Protein AF-A0A7R8VVW3-F1 (afdb_monomer)

Foldseek 3Di:
DDDADFFLWEWEWAAPPVVRWIKIKIAWGAHLFQGFGRWIWIQTPVVRDIDIADAAFADDFGFGQWEWDQALQVRWIKTAWGWGQDPPGDTDQFQWIWIAHPVRYIFTFDGDPFRFGQWYWYALHGQKIWIAWGAGDDDPFGFGLWIKIAGNLQSDIDTQDDPPDVDDDPRTWGNWDWDHDPSKIWIAWGDRPDTGGDIDIQHFDFQQVDQDQVCLCVPPRSFRWDQDPVSGIHGPCPDDPGPVPDPPDDDDDDDDDPPPDPPSVNVVSQQADDDPPPDTDRPPCVVPPDDQVVCCVVCVVDQDAQSNLLRYPQLWWDQPRGTGRDDHDDPGDIHSHNVPRPDDPPPFLVSRQAQVSLVVDLQWDQDPSGIGGDDPPDHDDDDDGDGRQQVDQFPLVLLVDQWKQQPQVSGIGHPNCCCRVCVPCSRVDIDSDNVPGDDPPPPDD

Mean predicted aligned error: 11.97 Å

Organism: Timema douglasi (NCBI:txid61478)

Sequence (445 aa):
MRPLKVIGHTANVVMDNAKRNEKMVVIFGYSTEYGVLNTVQEFNFGTRQWRLVKTRGFPVTGSYGHSSSWDPLSRKIYVVGGYRSAEPAGHQLTNTLYSYDPASRTRLLNPAPLALSQHSATFLSGGLMMVFGGRGAASHQCYLAEVLSYDVACDKWGYLPILRKPFQTDLARFGHSAVTSRGLLYIYGGFDGQMKADILKFTPGRCENVTTLGECLNSRLGVKCVWTTEQTCSTITDMPGDPTASAHGGNYLGEDHTVSHPVDERARCDRWTFLAGGVMRSASLGDRITPCLVFGAMLSAWKSDCHSCTQTSYKCTWCGDRCTLGFCEGSNKANEANDHCEGKSTIKCSKWFNCKSCLAQEHCVWDQYGCQDIADGFKKETQTCPAACSEHSTCTECTTEECVWCESKKRCVESIAEQLIFPYGECPIWTTDTSRCPRQSKDDS

Nearest PDB structures (foldseek):
  8pif-assembly1_A  TM=7.914E-01  e=9.865E-11  Homo sapiens
  6do3-assembly2_B  TM=7.483E-01  e=1.623E-10  Homo sapiens
  6do3-assembly1_A  TM=7.365E-01  e=2.390E-10  Homo sapiens
  6do4-assembly2_B  TM=7.395E-01  e=2.821E-10  Homo sapiens
  8pif-assembly2_B  TM=5.174E-01  e=1.301E-10  Homo sapiens

Solvent-accessible surface area (backbone atoms only — not comparable to full-atom values): 25619 Å² total; per-residue (Å²): 107,82,76,82,71,59,46,50,45,37,73,39,78,45,76,39,78,94,70,76,42,50,31,38,42,34,47,35,5,35,21,74,76,46,40,60,28,58,52,37,38,38,38,32,69,84,80,69,43,41,44,80,52,79,68,44,55,25,81,70,60,19,29,24,33,34,26,52,36,60,28,79,66,81,58,30,36,39,38,41,35,3,36,29,68,41,87,78,96,41,74,39,72,26,23,52,27,36,40,35,36,87,88,40,36,29,31,40,46,64,55,51,100,57,40,30,26,37,33,36,46,42,51,61,41,44,48,22,38,41,34,41,36,2,38,45,85,54,95,86,72,38,47,27,60,56,40,39,34,35,34,62,71,60,54,40,79,43,76,42,85,73,85,76,61,98,70,85,77,93,59,43,19,21,69,38,50,66,49,68,57,96,70,29,41,39,36,36,50,23,38,67,93,52,81,43,86,55,71,50,76,48,75,52,60,62,37,70,79,33,85,44,69,70,56,20,66,65,50,74,32,65,45,35,39,36,68,49,95,86,72,45,24,35,49,57,81,75,45,95,85,45,93,81,77,64,98,64,93,78,92,83,81,82,85,92,73,91,73,79,64,81,70,62,53,51,68,56,54,60,52,65,54,85,49,97,84,81,56,88,42,73,60,53,83,77,80,72,72,49,72,47,62,60,39,46,72,79,32,66,84,50,89,63,53,52,41,48,33,25,26,38,76,74,62,18,16,19,37,83,84,50,54,32,67,68,71,54,90,71,93,51,66,69,28,63,43,50,88,66,43,84,76,78,88,71,76,63,27,70,67,28,91,32,54,60,52,19,58,70,36,92,64,28,42,70,57,98,90,40,21,36,62,60,58,91,90,64,76,88,68,96,77,81,63,80,81,38,41,62,71,32,81,46,52,59,67,14,21,74,50,92,19,27,20,23,66,83,69,64,41,23,32,43,61,90,45,42,66,74,76,34,71,82,58,73,52,85,48,66,42,57,48,49,89,77,38,82,77,82,71,92,80,87,127

Radius of gyration: 24.44 Å; Cα contacts (8 Å, |Δi|>4): 916; chains: 1; bounding box: 73×60×66 Å

pLDDT: mean 76.22, std 20.37, range [20.69, 97.94]

Secondary structure (DSSP, 8-state):
-PPP--BS-EEEEEEETTTTEEEEEEEEEEETTTEEEEEEEEEETTTTEEEEE--EES-PPPEES-EEEEETTTTEEEEE--EEEETTTEEEE---EEEEETTTEEEEEPPPSS--BS-EEEESSTTEEEEE--B-S-SS--B---EEEEETTTTEEEE------SS------BS-EEEEETTEEEEE--BSSSB---EEEE----GGG--SHHHHHH--SSS-EEE-TTS-EEEGGGSTT-TTS--S------S------STTHHHHHTT-EE-TTS-EE---GGG---HHHHHHHHSTT----HHHHHSBTT-EEE-SS-EEES--SSSPPPB-SGGG--S-----GGG--SHHHHHTSTTEEEETTEEEEPPTT-----PPPPPPGGG--SHHHHTTTTEEEETTTTEEEEGGGHHHHSTT---SSEES-GGGSPPPPS---

InterPro domains:
  IPR002165 Plexin repeat [PF01437] (389-438)
  IPR015915 Kelch-type beta-propeller [G3DSA:2.120.10.80] (2-247)
  IPR015915 Kelch-type beta-propeller [SSF117281] (5-227)
  IPR016201 PSI domain [SM00423] (206-284)
  IPR016201 PSI domain [SM00423] (291-342)
  IPR016201 PSI domain [SM00423] (348-386)
  IPR016201 PSI domain [SM00423] (388-438)
  IPR051568 LZTR1/Attractin [PTHR46376] (2-439)
  IPR056737 Attractin/MKLN-like, beta-propeller domain [PF24981] (3-200)

Structure (mmCIF, N/CA/C/O backbone):
data_AF-A0A7R8VVW3-F1
#
_entry.id   AF-A0A7R8VVW3-F1
#
loop_
_atom_site.group_PDB
_atom_site.id
_atom_site.type_symbol
_atom_site.label_atom_id
_atom_site.label_alt_id
_atom_site.label_comp_id
_atom_site.label_asym_id
_atom_site.label_entity_id
_atom_site.label_seq_id
_atom_site.pdbx_PDB_ins_code
_atom_site.Cartn_x
_atom_site.Cartn_y
_atom_site.Cartn_z
_atom_site.occupancy
_atom_site.B_iso_or_equiv
_atom_site.auth_seq_id
_atom_site.auth_comp_id
_atom_site.auth_asym_id
_atom_site.auth_atom_id
_atom_site.pdbx_PDB_model_num
ATOM 1 N N . MET A 1 1 ? -7.766 -13.833 -19.908 1.00 83.62 1 MET A N 1
ATOM 2 C CA . MET A 1 1 ? -6.517 -13.036 -19.856 1.00 83.62 1 MET A CA 1
ATOM 3 C C . MET A 1 1 ? -5.561 -13.703 -18.871 1.00 83.62 1 MET A C 1
ATOM 5 O O . MET A 1 1 ? -6.053 -14.300 -17.921 1.00 83.62 1 MET A O 1
ATOM 9 N N . ARG A 1 2 ? -4.241 -13.676 -19.101 1.00 87.19 2 ARG A N 1
ATOM 10 C CA . ARG A 1 2 ? -3.245 -14.150 -18.117 1.00 87.19 2 ARG A CA 1
ATOM 11 C C . ARG A 1 2 ? -2.851 -12.989 -17.188 1.00 87.19 2 ARG A C 1
ATOM 13 O O . ARG A 1 2 ? -2.829 -11.860 -17.676 1.00 87.19 2 ARG A O 1
ATOM 20 N N . PRO A 1 3 ? -2.569 -13.234 -15.898 1.00 93.00 3 PRO A N 1
ATOM 21 C CA . PRO A 1 3 ? -2.101 -12.184 -15.001 1.00 93.00 3 PRO A CA 1
ATOM 22 C C . PRO A 1 3 ? -0.690 -11.721 -15.381 1.00 93.00 3 PRO A C 1
ATOM 24 O O . PRO A 1 3 ? 0.095 -12.480 -15.957 1.00 93.00 3 PRO A O 1
ATOM 27 N N . LEU A 1 4 ? -0.364 -10.488 -15.008 1.00 93.06 4 LEU A N 1
ATOM 28 C CA . LEU A 1 4 ? 0.997 -9.972 -15.030 1.00 93.06 4 LEU A CA 1
ATOM 29 C C . LEU A 1 4 ? 1.815 -10.672 -13.943 1.00 93.06 4 LEU A C 1
ATOM 31 O O . LEU A 1 4 ? 1.380 -10.790 -12.794 1.00 93.06 4 LEU A O 1
ATOM 35 N N . LYS A 1 5 ? 3.015 -11.119 -14.313 1.00 92.75 5 LYS A N 1
ATOM 36 C CA . LYS A 1 5 ? 3.975 -11.734 -13.392 1.00 92.75 5 LYS A CA 1
ATOM 37 C C . LYS A 1 5 ? 4.606 -10.636 -12.540 1.00 92.75 5 LYS A C 1
ATOM 39 O O . LYS A 1 5 ? 5.317 -9.786 -13.078 1.00 92.75 5 LYS A O 1
ATOM 44 N N . VAL A 1 6 ? 4.335 -10.663 -11.236 1.00 93.62 6 VAL A N 1
ATOM 45 C CA . VAL A 1 6 ? 4.799 -9.645 -10.286 1.00 93.62 6 VAL A CA 1
ATOM 46 C C . VAL A 1 6 ? 5.357 -10.255 -9.004 1.00 93.62 6 VAL A C 1
ATOM 48 O O . VAL A 1 6 ? 4.833 -11.248 -8.505 1.00 93.62 6 VAL A O 1
ATOM 51 N N . ILE A 1 7 ? 6.375 -9.617 -8.429 1.00 92.44 7 ILE A N 1
ATOM 52 C CA . ILE A 1 7 ? 6.957 -9.923 -7.111 1.00 92.44 7 ILE A CA 1
ATOM 53 C C . ILE A 1 7 ? 6.887 -8.695 -6.197 1.00 92.44 7 ILE A C 1
ATOM 55 O O . ILE A 1 7 ? 6.697 -7.575 -6.668 1.00 92.44 7 ILE A O 1
ATOM 59 N N . GLY A 1 8 ? 6.980 -8.894 -4.880 1.00 92.00 8 GLY A N 1
ATOM 60 C CA . GLY A 1 8 ? 6.808 -7.804 -3.909 1.00 92.00 8 GLY A CA 1
ATOM 61 C C . GLY A 1 8 ? 5.417 -7.151 -3.954 1.00 92.00 8 GLY A C 1
ATOM 62 O O . GLY A 1 8 ? 5.269 -6.003 -3.537 1.00 92.00 8 GLY A O 1
ATOM 63 N N . HIS A 1 9 ? 4.427 -7.853 -4.509 1.00 95.75 9 HIS A N 1
ATOM 64 C CA . HIS A 1 9 ? 3.017 -7.478 -4.501 1.00 95.75 9 HIS A CA 1
ATOM 65 C C . HIS A 1 9 ? 2.351 -7.957 -3.209 1.00 95.75 9 HIS A C 1
ATOM 67 O O . HIS A 1 9 ? 2.909 -8.763 -2.465 1.00 95.75 9 HIS A O 1
ATOM 73 N N . THR A 1 10 ? 1.117 -7.521 -2.984 1.00 97.25 10 THR A N 1
ATOM 74 C CA . THR A 1 10 ? 0.262 -8.067 -1.924 1.00 97.25 10 THR A CA 1
ATOM 75 C C . THR A 1 10 ? -1.050 -8.573 -2.506 1.00 97.25 10 THR A C 1
ATOM 77 O O . THR A 1 10 ? -1.489 -8.102 -3.556 1.00 97.25 10 THR A O 1
ATOM 80 N N . ALA A 1 11 ? -1.671 -9.554 -1.852 1.00 96.88 11 ALA A N 1
ATOM 81 C CA . ALA A 1 11 ? -2.921 -10.152 -2.301 1.00 96.88 11 ALA A CA 1
ATOM 82 C C . ALA A 1 11 ? -3.903 -10.276 -1.133 1.00 96.88 11 ALA A C 1
ATOM 84 O O . ALA A 1 11 ? -3.549 -10.797 -0.079 1.00 96.88 11 ALA A O 1
ATOM 85 N N . ASN A 1 12 ? -5.140 -9.821 -1.332 1.00 96.50 12 ASN A N 1
ATOM 86 C CA . ASN A 1 12 ? -6.203 -9.912 -0.332 1.00 96.50 12 ASN A CA 1
ATOM 87 C C . ASN A 1 12 ? -7.421 -10.595 -0.932 1.00 96.50 12 ASN A C 1
ATOM 89 O O . ASN A 1 12 ? -7.848 -10.247 -2.034 1.00 96.50 12 ASN A O 1
ATOM 93 N N . VAL A 1 13 ? -8.014 -11.529 -0.194 1.00 94.69 13 VAL A N 1
ATOM 94 C CA . VAL A 1 13 ? -9.343 -12.043 -0.526 1.00 94.69 13 VAL A CA 1
ATOM 95 C C . VAL A 1 13 ? -10.371 -11.059 0.014 1.00 94.69 13 VAL A C 1
ATOM 97 O O . VAL A 1 13 ? -10.351 -10.720 1.195 1.00 94.69 13 VAL A O 1
ATOM 100 N N . VAL A 1 14 ? -11.251 -10.585 -0.862 1.00 92.44 14 VAL A N 1
ATOM 101 C CA . VAL A 1 14 ? -12.354 -9.690 -0.507 1.00 92.44 14 VAL A CA 1
ATOM 102 C C . VAL A 1 14 ? -13.677 -10.355 -0.861 1.00 92.44 14 VAL A C 1
ATOM 104 O O . VAL A 1 14 ? -13.776 -11.071 -1.864 1.00 92.44 14 VAL A O 1
ATOM 107 N N . MET A 1 15 ? -14.701 -10.093 -0.053 1.00 82.50 15 MET A N 1
ATOM 108 C CA . MET A 1 15 ? -16.055 -10.576 -0.302 1.00 82.50 15 MET A CA 1
ATOM 109 C C . MET A 1 15 ? -16.924 -9.470 -0.891 1.00 82.50 15 MET A C 1
ATOM 111 O O . MET A 1 15 ? -17.055 -8.388 -0.318 1.00 82.50 15 MET A O 1
ATOM 115 N N . ASP A 1 16 ? -17.564 -9.764 -2.020 1.00 72.12 16 ASP A N 1
ATOM 116 C CA . ASP A 1 16 ? -18.705 -8.996 -2.502 1.00 72.12 16 ASP A CA 1
ATOM 117 C C . ASP A 1 16 ? -19.992 -9.630 -1.956 1.00 72.12 16 ASP A C 1
ATOM 119 O O . ASP A 1 16 ? -20.543 -10.563 -2.549 1.00 72.12 16 ASP A O 1
ATOM 123 N N . ASN A 1 17 ? -20.466 -9.136 -0.808 1.00 63.19 17 ASN A N 1
ATOM 124 C CA . ASN A 1 17 ? -21.674 -9.650 -0.153 1.00 63.19 17 ASN A CA 1
ATOM 125 C C . ASN A 1 17 ? -22.928 -9.508 -1.031 1.00 63.19 17 ASN A C 1
ATOM 127 O O . ASN A 1 17 ? -23.832 -10.334 -0.921 1.00 63.19 17 ASN A O 1
ATOM 131 N N . ALA A 1 18 ? -22.974 -8.519 -1.934 1.00 60.72 18 ALA A N 1
ATOM 132 C CA . ALA A 1 18 ? -24.114 -8.331 -2.833 1.00 60.72 18 ALA A CA 1
ATOM 133 C C . ALA A 1 18 ? -24.207 -9.448 -3.885 1.00 60.72 18 ALA A C 1
ATOM 135 O O . ALA A 1 18 ? -25.294 -9.757 -4.368 1.00 60.72 18 ALA A O 1
ATOM 136 N N . LYS A 1 19 ? -23.075 -10.073 -4.231 1.00 62.22 19 LYS A N 1
ATOM 137 C CA . LYS A 1 19 ? -22.993 -11.125 -5.257 1.00 62.22 19 LYS A CA 1
ATOM 138 C C . LYS A 1 19 ? -22.570 -12.490 -4.715 1.00 62.22 19 LYS A C 1
ATOM 140 O O . LYS A 1 19 ? -22.418 -13.413 -5.510 1.00 62.22 19 LYS A O 1
ATOM 145 N N . ARG A 1 20 ? -22.349 -12.611 -3.396 1.00 68.12 20 ARG A N 1
ATOM 146 C CA . ARG A 1 20 ? -21.718 -13.775 -2.736 1.00 68.12 20 ARG A CA 1
ATOM 147 C C . ARG A 1 20 ? -20.481 -14.260 -3.494 1.00 68.12 20 ARG A C 1
ATOM 149 O O . ARG A 1 20 ? -20.286 -15.454 -3.702 1.00 68.12 20 ARG A O 1
ATOM 156 N N . ASN A 1 21 ? -19.689 -13.311 -3.977 1.00 78.38 21 ASN A N 1
ATOM 157 C CA . ASN A 1 21 ? -18.591 -13.594 -4.880 1.00 78.38 21 ASN A CA 1
ATOM 158 C C . ASN A 1 21 ? -17.282 -13.195 -4.215 1.00 78.38 21 ASN A C 1
ATOM 160 O O . ASN A 1 21 ? -17.054 -12.022 -3.910 1.00 78.38 21 ASN A O 1
ATOM 164 N N . GLU A 1 22 ? -16.431 -14.185 -3.992 1.00 89.12 22 GLU A N 1
ATOM 165 C CA . GLU A 1 22 ? -15.087 -13.977 -3.487 1.00 89.12 22 GLU A CA 1
ATOM 166 C C . GLU A 1 22 ? -14.157 -13.663 -4.655 1.00 89.12 22 GLU A C 1
ATOM 168 O O . GLU A 1 22 ? -14.176 -14.307 -5.714 1.00 89.12 22 GLU A O 1
ATOM 173 N N . LYS A 1 23 ? -13.300 -12.667 -4.457 1.00 92.75 23 LYS A N 1
ATOM 174 C CA . LYS A 1 23 ? -12.226 -12.364 -5.397 1.00 92.75 23 LYS A CA 1
ATOM 175 C C . LYS A 1 23 ? -10.930 -12.116 -4.649 1.00 92.75 23 LYS A C 1
ATOM 177 O O . LYS A 1 23 ? -10.923 -11.496 -3.588 1.00 92.75 23 LYS A O 1
ATOM 182 N N . MET A 1 24 ? -9.831 -12.584 -5.221 1.00 96.25 24 MET A N 1
ATOM 183 C CA . MET A 1 24 ? -8.498 -12.190 -4.794 1.00 96.25 24 MET A CA 1
ATOM 184 C C . MET A 1 24 ? -8.111 -10.924 -5.551 1.00 96.25 24 MET A C 1
ATOM 186 O O . MET A 1 24 ? -8.138 -10.902 -6.781 1.00 96.25 24 MET A O 1
ATOM 190 N N . VAL A 1 25 ? -7.760 -9.875 -4.818 1.00 97.25 25 VAL A N 1
ATOM 191 C CA . VAL A 1 25 ? -7.257 -8.613 -5.356 1.00 97.25 25 VAL A CA 1
ATOM 192 C C . VAL A 1 25 ? -5.754 -8.564 -5.119 1.00 97.25 25 VAL A C 1
ATOM 194 O O . VAL A 1 25 ? -5.311 -8.551 -3.972 1.00 97.25 25 VAL A O 1
ATOM 197 N N . VAL A 1 26 ? -4.985 -8.531 -6.203 1.00 97.88 26 VAL A N 1
ATOM 198 C CA . VAL A 1 26 ? -3.531 -8.361 -6.209 1.00 97.88 26 VAL A CA 1
ATOM 199 C C . VAL A 1 26 ? -3.213 -6.891 -6.456 1.00 97.88 26 VAL A C 1
ATOM 201 O O . VAL A 1 26 ? -3.635 -6.319 -7.465 1.00 97.88 26 VAL A O 1
ATOM 204 N N . ILE A 1 27 ? -2.476 -6.284 -5.532 1.00 97.25 27 ILE A N 1
ATOM 205 C CA . ILE A 1 27 ? -2.109 -4.871 -5.556 1.00 97.25 27 ILE A CA 1
ATOM 206 C C . ILE A 1 27 ? -0.638 -4.734 -5.960 1.00 97.25 27 ILE A C 1
ATOM 208 O O . ILE A 1 27 ? 0.255 -5.206 -5.254 1.00 97.25 27 ILE A O 1
ATOM 212 N N . PHE A 1 28 ? -0.414 -4.039 -7.079 1.00 94.88 28 PHE A N 1
ATOM 213 C CA . PHE A 1 28 ? 0.883 -3.521 -7.525 1.00 94.88 28 PHE A CA 1
ATOM 214 C C . PHE A 1 28 ? 1.973 -4.609 -7.630 1.00 94.88 28 PHE A C 1
ATOM 216 O O . PHE A 1 28 ? 1.681 -5.755 -7.978 1.00 94.88 28 PHE A O 1
ATOM 223 N N . GLY A 1 29 ? 3.233 -4.249 -7.378 1.00 93.19 29 GLY A N 1
ATOM 224 C CA . GLY A 1 29 ? 4.391 -5.136 -7.432 1.00 93.19 29 GLY A CA 1
ATOM 225 C C . GLY A 1 29 ? 5.373 -4.777 -8.543 1.00 93.19 29 GLY A C 1
ATOM 226 O O . GLY A 1 29 ? 5.173 -3.843 -9.314 1.00 93.19 29 GLY A O 1
ATOM 227 N N . TYR A 1 30 ? 6.457 -5.538 -8.611 1.00 91.12 30 TYR A N 1
ATOM 228 C CA . TYR A 1 30 ? 7.515 -5.388 -9.600 1.00 91.12 30 TYR A CA 1
ATOM 229 C C . TYR A 1 30 ? 7.438 -6.501 -10.647 1.00 91.12 30 TYR A C 1
ATOM 231 O O . TYR A 1 30 ? 7.368 -7.681 -10.300 1.00 91.12 30 TYR A O 1
ATOM 239 N N . SER A 1 31 ? 7.467 -6.127 -11.921 1.00 89.88 31 SER A N 1
ATOM 240 C CA . SER A 1 31 ? 7.531 -7.018 -13.072 1.00 89.88 31 SER A CA 1
ATOM 241 C C . SER A 1 31 ? 8.889 -6.884 -13.747 1.00 89.88 31 SER A C 1
ATOM 243 O O . SER A 1 31 ? 9.331 -5.779 -14.027 1.00 89.88 31 SER A O 1
ATOM 245 N N . THR A 1 32 ? 9.516 -8.004 -14.104 1.00 85.62 32 THR A N 1
ATOM 246 C CA . THR A 1 32 ? 10.778 -7.990 -14.865 1.00 85.62 32 THR A CA 1
ATOM 247 C C . THR A 1 32 ? 10.621 -7.473 -16.296 1.00 85.62 32 THR A C 1
ATOM 249 O O . THR A 1 32 ? 11.618 -7.284 -16.980 1.00 85.62 32 THR A O 1
ATOM 252 N N . GLU A 1 33 ? 9.383 -7.305 -16.766 1.00 83.12 33 GLU A N 1
ATOM 253 C CA . GLU A 1 33 ? 9.063 -6.809 -18.103 1.00 83.12 33 GLU A CA 1
ATOM 254 C C . GLU A 1 33 ? 8.614 -5.345 -18.054 1.00 83.12 33 GLU A C 1
ATOM 256 O O . GLU A 1 33 ? 9.095 -4.538 -18.839 1.00 83.12 33 GLU A O 1
ATOM 261 N N . TYR A 1 34 ? 7.718 -4.998 -17.125 1.00 82.94 34 TYR A N 1
ATOM 262 C CA . TYR A 1 34 ? 7.079 -3.674 -17.056 1.00 82.94 34 TYR A CA 1
ATOM 263 C C . TYR A 1 34 ? 7.630 -2.763 -15.943 1.00 82.94 34 TYR A C 1
ATOM 265 O O . TYR A 1 34 ? 7.155 -1.635 -15.781 1.00 82.94 34 TYR A O 1
ATOM 273 N N . GLY A 1 35 ? 8.604 -3.246 -15.166 1.00 84.19 35 GLY A N 1
ATOM 274 C CA . GLY A 1 35 ? 9.143 -2.569 -13.992 1.00 84.19 35 GLY A CA 1
ATOM 275 C C . GLY A 1 35 ? 8.141 -2.524 -12.838 1.00 84.19 35 GLY A C 1
ATOM 276 O O . GLY A 1 35 ? 7.319 -3.425 -12.644 1.00 84.19 35 GLY A O 1
ATOM 277 N N . VAL A 1 36 ? 8.198 -1.459 -12.042 1.00 86.75 36 VAL A N 1
ATOM 278 C CA . VAL A 1 36 ? 7.280 -1.259 -10.916 1.00 86.75 36 VAL A CA 1
ATOM 279 C C . VAL A 1 36 ? 5.889 -0.861 -11.413 1.00 86.75 36 VAL A C 1
ATOM 281 O O . VAL A 1 36 ? 5.701 0.177 -12.044 1.00 86.75 36 VAL A O 1
ATOM 284 N N . LEU A 1 37 ? 4.889 -1.662 -11.058 1.00 88.50 37 LEU A N 1
ATOM 285 C CA . LEU A 1 37 ? 3.508 -1.508 -11.493 1.00 88.50 37 LEU A CA 1
ATOM 286 C C . LEU A 1 37 ? 2.643 -0.835 -10.426 1.00 88.50 37 LEU A C 1
ATOM 288 O O . LEU A 1 37 ? 2.796 -1.065 -9.231 1.00 88.50 37 LEU A O 1
ATOM 292 N N . ASN A 1 38 ? 1.660 -0.055 -10.870 1.00 88.69 38 ASN A N 1
ATOM 293 C CA . ASN A 1 38 ? 0.524 0.440 -10.075 1.00 88.69 38 ASN A CA 1
ATOM 294 C C . ASN A 1 38 ? -0.794 -0.273 -10.451 1.00 88.69 38 ASN A C 1
ATOM 296 O O . ASN A 1 38 ? -1.891 0.199 -10.152 1.00 88.69 38 ASN A O 1
ATOM 300 N N . THR A 1 39 ? -0.693 -1.387 -11.176 1.00 91.06 39 THR A N 1
ATOM 301 C CA . THR A 1 39 ? -1.845 -2.113 -11.710 1.00 91.06 39 THR A CA 1
ATOM 302 C C . THR A 1 39 ? -2.484 -2.984 -10.635 1.00 91.06 39 THR A C 1
ATOM 304 O O . THR A 1 39 ? -1.791 -3.620 -9.841 1.00 91.06 39 THR A O 1
ATOM 307 N N . VAL A 1 40 ? -3.816 -3.038 -10.637 1.00 95.38 40 VAL A N 1
ATOM 308 C CA . VAL A 1 40 ? -4.595 -3.958 -9.803 1.00 95.38 40 VAL A CA 1
ATOM 309 C C . VAL A 1 40 ? -5.060 -5.131 -10.658 1.00 95.38 40 VAL A C 1
ATOM 311 O O . VAL A 1 40 ? -5.621 -4.940 -11.740 1.00 95.38 40 VAL A O 1
ATOM 314 N N . GLN A 1 41 ? -4.835 -6.348 -10.169 1.00 96.25 41 GLN A N 1
ATOM 315 C CA . GLN A 1 41 ? -5.286 -7.577 -10.820 1.00 96.25 41 GLN A CA 1
ATOM 316 C C . GLN A 1 41 ? -6.317 -8.270 -9.935 1.00 96.25 41 GLN A C 1
ATOM 318 O O . GLN A 1 41 ? -6.157 -8.334 -8.720 1.00 96.25 41 GLN A O 1
ATOM 323 N N . GLU A 1 42 ? -7.372 -8.806 -10.533 1.00 95.69 42 GLU A N 1
ATOM 324 C CA . GLU A 1 42 ? -8.405 -9.549 -9.819 1.00 95.69 42 GLU A CA 1
ATOM 325 C C . GLU A 1 42 ? -8.491 -10.973 -10.349 1.00 95.69 42 GLU A C 1
ATOM 327 O O . GLU A 1 42 ? -8.607 -11.184 -11.558 1.00 95.69 42 GLU A O 1
ATOM 332 N N . PHE A 1 43 ? -8.490 -11.937 -9.434 1.00 95.38 43 PHE A N 1
ATOM 333 C CA . PHE A 1 43 ? -8.868 -13.311 -9.716 1.00 95.38 43 PHE A CA 1
ATOM 334 C C . PHE A 1 43 ? -10.230 -13.590 -9.102 1.00 95.38 43 PHE A C 1
ATOM 336 O O . PHE A 1 43 ? -10.419 -13.486 -7.889 1.00 95.38 43 PHE A O 1
ATOM 343 N N . ASN A 1 44 ? -11.191 -13.940 -9.947 1.00 92.81 44 ASN A N 1
ATOM 344 C CA . ASN A 1 44 ? -12.505 -14.345 -9.486 1.00 92.81 44 ASN A CA 1
ATOM 345 C C . ASN A 1 44 ? -12.525 -15.849 -9.194 1.00 92.81 44 ASN A C 1
ATOM 347 O O . ASN A 1 44 ? -12.264 -16.641 -10.099 1.00 92.81 44 ASN A O 1
ATOM 351 N N . PHE A 1 45 ? -12.869 -16.253 -7.968 1.00 92.62 45 PHE A N 1
ATOM 352 C CA . PHE A 1 45 ? -12.880 -17.675 -7.604 1.00 92.62 45 PHE A CA 1
ATOM 353 C C . PHE A 1 45 ? -14.020 -18.453 -8.276 1.00 92.62 45 PHE A C 1
ATOM 355 O O . PHE A 1 45 ? -13.828 -19.613 -8.643 1.00 92.62 45 PHE A O 1
ATOM 362 N N . GLY A 1 46 ? -15.173 -17.812 -8.500 1.00 90.56 46 GLY A N 1
ATOM 363 C CA . GLY A 1 46 ? -16.329 -18.425 -9.158 1.00 90.56 46 GLY A CA 1
ATOM 364 C C . GLY A 1 46 ? -16.092 -18.709 -10.643 1.00 90.56 46 GLY A C 1
ATOM 365 O O . GLY A 1 46 ? -16.256 -19.839 -11.096 1.00 90.56 46 GLY A O 1
ATOM 366 N N . THR A 1 47 ? -15.660 -17.704 -11.410 1.00 91.88 47 THR A N 1
ATOM 367 C CA . THR A 1 47 ? -15.402 -17.848 -12.854 1.00 91.88 47 THR A CA 1
ATOM 368 C C . THR A 1 47 ? -14.013 -18.399 -13.165 1.00 91.88 47 THR A C 1
ATOM 370 O O . THR A 1 47 ? -13.768 -18.818 -14.294 1.00 91.88 47 THR A O 1
ATOM 373 N N . ARG A 1 48 ? -13.099 -18.402 -12.184 1.00 92.94 48 ARG A N 1
ATOM 374 C CA . ARG A 1 48 ? -11.679 -18.770 -12.331 1.00 92.94 48 ARG A CA 1
ATOM 375 C C . ARG A 1 48 ? -10.950 -17.941 -13.387 1.00 92.94 48 ARG A C 1
ATOM 377 O O . ARG A 1 48 ? -10.063 -18.434 -14.084 1.00 92.94 48 ARG A O 1
ATOM 384 N N . GLN A 1 49 ? -11.330 -16.674 -13.523 1.00 94.31 49 GLN A N 1
ATOM 385 C CA . GLN A 1 49 ? -10.759 -15.769 -14.515 1.00 94.31 49 GLN A CA 1
ATOM 386 C C . GLN A 1 49 ? -9.980 -14.634 -13.864 1.00 94.31 49 GLN A C 1
ATOM 388 O O . GLN A 1 49 ? -10.401 -14.049 -12.865 1.00 94.31 49 GLN A O 1
ATOM 393 N N . TRP A 1 50 ? -8.857 -14.308 -14.501 1.00 96.19 50 TRP A N 1
ATOM 394 C CA . TRP A 1 50 ? -8.070 -13.118 -14.221 1.00 96.19 50 TRP A CA 1
ATOM 395 C C . TRP A 1 50 ? -8.559 -11.930 -15.038 1.00 96.19 50 TRP A C 1
ATOM 397 O O . TRP A 1 50 ? -8.893 -12.065 -16.222 1.00 96.19 50 TRP A O 1
ATOM 407 N N . ARG A 1 51 ? -8.512 -10.752 -14.419 1.00 94.12 51 ARG A N 1
ATOM 408 C CA . ARG A 1 51 ? -8.807 -9.470 -15.054 1.00 94.12 51 ARG A CA 1
ATOM 409 C C . ARG A 1 51 ? -7.870 -8.382 -14.535 1.00 94.12 51 ARG A C 1
ATOM 411 O O . ARG A 1 51 ? -7.623 -8.304 -13.335 1.00 94.12 51 ARG A O 1
ATOM 418 N N . LEU A 1 52 ? -7.421 -7.505 -15.430 1.00 93.00 52 LEU A N 1
ATOM 419 C CA . LEU A 1 52 ? -6.784 -6.239 -15.060 1.00 93.00 52 LEU A CA 1
ATOM 420 C C . LEU A 1 52 ? -7.856 -5.183 -14.785 1.00 93.00 52 LEU A C 1
ATOM 422 O O . LEU A 1 52 ? -8.787 -5.010 -15.574 1.00 93.00 52 LEU A O 1
ATOM 426 N N . VAL A 1 53 ? -7.741 -4.491 -13.656 1.00 91.44 53 VAL A N 1
ATOM 427 C CA . VAL A 1 53 ? -8.733 -3.512 -13.212 1.00 91.44 53 VAL A CA 1
ATOM 428 C C . VAL A 1 53 ? -8.278 -2.108 -13.575 1.00 91.44 53 VAL A C 1
ATOM 430 O O . VAL A 1 53 ? -7.230 -1.647 -13.128 1.00 91.44 53 VAL A O 1
ATOM 433 N N . LYS A 1 54 ? -9.111 -1.394 -14.337 1.00 88.12 54 LYS A N 1
ATOM 434 C CA . LYS A 1 54 ? -8.940 0.045 -14.544 1.00 88.12 54 LYS A CA 1
ATOM 435 C C . LYS A 1 54 ? -9.416 0.787 -13.297 1.00 88.12 54 LYS A C 1
ATOM 437 O O . LYS A 1 54 ? -10.620 0.883 -13.048 1.00 88.12 54 LYS A O 1
ATOM 442 N N . THR A 1 55 ? -8.468 1.284 -12.515 1.00 87.19 55 THR A N 1
ATOM 443 C CA . THR A 1 55 ? -8.739 2.048 -11.297 1.00 87.19 55 THR A CA 1
ATOM 444 C C . THR A 1 55 ? -9.147 3.486 -11.622 1.00 87.19 55 THR A C 1
ATOM 446 O O . THR A 1 55 ? -8.849 4.024 -12.690 1.00 87.19 55 THR A O 1
ATOM 449 N N . ARG A 1 56 ? -9.896 4.099 -10.707 1.00 83.25 56 ARG A N 1
ATOM 450 C CA . ARG A 1 56 ? -10.302 5.510 -10.735 1.00 83.25 56 ARG A CA 1
ATOM 451 C C . ARG A 1 56 ? -10.045 6.119 -9.362 1.00 83.25 56 ARG A C 1
ATOM 453 O O . ARG A 1 56 ? -9.908 5.386 -8.390 1.00 83.25 56 ARG A O 1
ATOM 460 N N . GLY A 1 57 ? -10.071 7.439 -9.256 1.00 81.19 57 GLY A N 1
ATOM 461 C CA . GLY A 1 57 ? -9.819 8.135 -7.997 1.00 81.19 57 GLY A CA 1
ATOM 462 C C . GLY A 1 57 ? -8.386 8.648 -7.938 1.00 81.19 57 GLY A C 1
ATOM 463 O O . GLY A 1 57 ? -7.868 9.115 -8.949 1.00 81.19 57 GLY A O 1
ATOM 464 N N . PHE A 1 58 ? -7.749 8.576 -6.769 1.00 82.06 58 PHE A N 1
ATOM 465 C CA . PHE A 1 58 ? -6.400 9.100 -6.594 1.00 82.06 58 PHE A CA 1
ATOM 466 C C . PHE A 1 58 ? -5.389 8.329 -7.464 1.00 82.06 58 PHE A C 1
ATOM 468 O O . PHE A 1 58 ? -5.266 7.108 -7.313 1.00 82.06 58 PHE A O 1
ATOM 475 N N . PRO A 1 59 ? -4.642 9.001 -8.354 1.00 79.62 59 PRO A N 1
ATOM 476 C CA . PRO A 1 59 ? -3.714 8.337 -9.265 1.00 79.62 59 PRO A CA 1
ATOM 477 C C . PRO A 1 59 ? -2.441 7.878 -8.557 1.00 79.62 59 PRO A C 1
ATOM 479 O O . PRO A 1 59 ? -1.497 8.652 -8.396 1.00 79.62 59 PRO A O 1
ATOM 482 N N . VAL A 1 60 ? -2.428 6.606 -8.163 1.00 83.88 60 VAL A N 1
ATOM 483 C CA . VAL A 1 60 ? -1.325 5.945 -7.456 1.00 83.88 60 VAL A CA 1
ATOM 484 C C . VAL A 1 60 ? -0.114 5.703 -8.364 1.00 83.88 60 VAL A C 1
ATOM 486 O O . VAL A 1 60 ? -0.244 5.320 -9.529 1.00 83.88 60 VAL A O 1
ATOM 489 N N . THR A 1 61 ? 1.080 5.920 -7.818 1.00 82.56 61 THR A N 1
ATOM 490 C CA . THR A 1 61 ? 2.355 5.563 -8.456 1.00 82.56 61 THR A CA 1
ATOM 491 C C . THR A 1 61 ? 2.652 4.082 -8.256 1.00 82.56 61 THR A C 1
ATOM 493 O O . THR A 1 61 ? 2.186 3.493 -7.279 1.00 82.56 61 THR A O 1
ATOM 496 N N . GLY A 1 62 ? 3.456 3.487 -9.139 1.00 86.00 62 GLY A N 1
ATOM 497 C CA . GLY A 1 62 ? 3.866 2.092 -8.979 1.00 86.00 62 GLY A CA 1
ATOM 498 C C . GLY A 1 62 ? 4.602 1.875 -7.660 1.00 86.00 62 GLY A C 1
ATOM 499 O O . GLY A 1 62 ? 5.416 2.717 -7.267 1.00 86.00 62 GLY A O 1
ATOM 500 N N . SER A 1 63 ? 4.319 0.759 -6.979 1.00 91.31 63 SER A N 1
ATOM 501 C CA . SER A 1 63 ? 5.060 0.379 -5.776 1.00 91.31 63 SER A CA 1
ATOM 502 C C . SER A 1 63 ? 5.191 -1.129 -5.557 1.00 91.31 63 SER A C 1
ATOM 504 O O . SER A 1 63 ? 4.396 -1.932 -6.040 1.00 91.31 63 SER A O 1
ATOM 506 N N . TYR A 1 64 ? 6.200 -1.522 -4.783 1.00 93.06 64 TYR A N 1
ATOM 507 C CA . TYR A 1 64 ? 6.450 -2.904 -4.363 1.00 93.06 64 TYR A CA 1
ATOM 508 C C . TYR A 1 64 ? 6.989 -2.954 -2.928 1.00 93.06 64 TYR A C 1
ATOM 510 O O . TYR A 1 64 ? 7.400 -1.937 -2.371 1.00 93.06 64 TYR A O 1
ATOM 518 N N . GLY A 1 65 ? 6.981 -4.133 -2.302 1.00 92.38 65 GLY A N 1
ATOM 519 C CA . GLY A 1 65 ? 7.448 -4.315 -0.921 1.00 92.38 65 GLY A CA 1
ATOM 520 C C . GLY A 1 65 ? 6.590 -3.581 0.119 1.00 92.38 65 GLY A C 1
ATOM 521 O O . GLY A 1 65 ? 7.048 -3.348 1.240 1.00 92.38 65 GLY A O 1
ATOM 522 N N . HIS A 1 66 ? 5.380 -3.180 -0.275 1.00 95.75 66 HIS A N 1
ATOM 523 C CA . HIS A 1 66 ? 4.346 -2.618 0.587 1.00 95.75 66 HIS A CA 1
ATOM 524 C C . HIS A 1 66 ? 3.620 -3.745 1.332 1.00 95.75 66 HIS A C 1
ATOM 526 O O . HIS A 1 66 ? 3.679 -4.903 0.921 1.00 95.75 66 HIS A O 1
ATOM 532 N N . SER A 1 67 ? 2.894 -3.407 2.395 1.00 97.12 67 SER A N 1
ATOM 533 C CA . SER A 1 67 ? 1.873 -4.296 2.958 1.00 97.12 67 SER A CA 1
ATOM 534 C C . SER A 1 67 ? 0.487 -3.831 2.552 1.00 97.12 67 SER A C 1
ATOM 536 O O . SER A 1 67 ? 0.256 -2.635 2.360 1.00 97.12 67 SER A O 1
ATOM 538 N N . SER A 1 68 ? -0.457 -4.765 2.467 1.00 97.38 68 SER A N 1
ATOM 539 C CA . SER A 1 68 ? -1.862 -4.406 2.400 1.00 97.38 68 SER A CA 1
ATOM 540 C C . SER A 1 68 ? -2.748 -5.374 3.166 1.00 97.38 68 SER A C 1
ATOM 542 O O . SER A 1 68 ? -2.382 -6.527 3.392 1.00 97.38 68 SER A O 1
ATOM 544 N N . SER A 1 69 ? -3.899 -4.882 3.615 1.00 97.00 69 SER A N 1
ATOM 545 C CA . SER A 1 69 ? -4.871 -5.683 4.357 1.00 97.00 69 SER A CA 1
ATOM 546 C C . SER A 1 69 ? -6.297 -5.246 4.075 1.00 97.00 69 SER A C 1
ATOM 548 O O . SER A 1 69 ? -6.581 -4.051 3.968 1.00 97.00 69 SER A O 1
ATOM 550 N N . TRP A 1 70 ? -7.192 -6.225 3.985 1.00 95.31 70 TRP A N 1
ATOM 551 C CA . TRP A 1 70 ? -8.636 -6.023 3.945 1.00 95.31 70 TRP A CA 1
ATOM 552 C C . TRP A 1 70 ? -9.178 -5.654 5.329 1.00 95.31 70 TRP A C 1
ATOM 554 O O . TRP A 1 70 ? -9.000 -6.406 6.286 1.00 95.31 70 TRP A O 1
ATOM 564 N N . ASP A 1 71 ? -9.869 -4.521 5.414 1.00 93.06 71 ASP A N 1
ATOM 565 C CA . ASP A 1 71 ? -10.659 -4.148 6.581 1.00 93.06 71 ASP A CA 1
ATOM 566 C C . ASP A 1 71 ? -12.102 -4.651 6.410 1.00 93.06 71 ASP A C 1
ATOM 568 O O . ASP A 1 71 ? -12.817 -4.152 5.530 1.00 93.06 71 ASP A O 1
ATOM 572 N N . PRO A 1 72 ? -12.571 -5.602 7.237 1.00 85.88 72 PRO A N 1
ATOM 573 C CA . PRO A 1 72 ? -13.937 -6.105 7.142 1.00 85.88 72 PRO A CA 1
ATOM 574 C C . PRO A 1 72 ? -14.995 -5.038 7.460 1.00 85.88 72 PRO A C 1
ATOM 576 O O . PRO A 1 72 ? -16.106 -5.143 6.945 1.00 85.88 72 PRO A O 1
ATOM 579 N N . LEU A 1 73 ? -14.656 -4.004 8.244 1.00 84.81 73 LEU A N 1
ATOM 580 C CA . LEU A 1 73 ? -15.600 -2.955 8.638 1.00 84.81 73 LEU A CA 1
ATOM 581 C C . LEU A 1 73 ? -15.836 -1.954 7.501 1.00 84.81 73 LEU A C 1
ATOM 583 O O . LEU A 1 73 ? -16.962 -1.780 7.035 1.00 84.81 73 LEU A O 1
ATOM 587 N N . SER A 1 74 ? -14.776 -1.306 7.010 1.00 88.19 74 SER A N 1
ATOM 588 C CA . SER A 1 74 ? -14.902 -0.339 5.909 1.00 88.19 74 SER A CA 1
ATOM 589 C C . SER A 1 74 ? -15.043 -0.985 4.529 1.00 88.19 74 SER A C 1
ATOM 591 O O . SER A 1 74 ? -15.372 -0.283 3.568 1.00 88.19 74 SER A O 1
ATOM 593 N N . ARG A 1 75 ? -14.810 -2.302 4.421 1.00 90.75 75 ARG A N 1
ATOM 594 C CA . ARG A 1 75 ? -14.820 -3.078 3.173 1.00 90.75 75 ARG A CA 1
ATOM 595 C C . ARG A 1 75 ? -13.862 -2.516 2.120 1.00 90.75 75 ARG A C 1
ATOM 597 O O . ARG A 1 75 ? -14.198 -2.396 0.939 1.00 90.75 75 ARG A O 1
ATOM 604 N N . LYS A 1 76 ? -12.653 -2.165 2.556 1.00 94.50 76 LYS A N 1
ATOM 605 C CA . LYS A 1 76 ? -11.581 -1.621 1.712 1.00 94.50 76 LYS A CA 1
ATOM 606 C C . LYS A 1 76 ? -10.258 -2.305 2.008 1.00 94.50 76 LYS A C 1
ATOM 608 O O . LYS A 1 76 ? -10.039 -2.828 3.095 1.00 94.50 76 LYS A O 1
ATOM 613 N N . ILE A 1 77 ? -9.365 -2.283 1.027 1.00 97.62 77 ILE A N 1
ATOM 614 C CA . ILE A 1 77 ? -7.972 -2.691 1.199 1.00 97.62 77 ILE A CA 1
ATOM 615 C C . ILE A 1 77 ? -7.151 -1.448 1.529 1.00 97.62 77 ILE A C 1
ATOM 617 O O . ILE A 1 77 ? -7.229 -0.454 0.810 1.00 97.62 77 ILE A O 1
ATOM 621 N N . TYR A 1 78 ? -6.342 -1.507 2.579 1.00 97.75 78 TYR A N 1
ATOM 622 C CA . TYR A 1 78 ? -5.400 -0.451 2.950 1.00 97.75 78 TYR A CA 1
ATOM 623 C C . TYR A 1 78 ? -4.002 -0.861 2.517 1.00 97.75 78 TYR A C 1
ATOM 625 O O . TYR A 1 78 ? -3.606 -1.986 2.790 1.00 97.75 78 TYR A O 1
ATOM 633 N N . VAL A 1 79 ? -3.278 0.021 1.829 1.00 97.94 79 VAL A N 1
ATOM 634 C CA . VAL A 1 79 ? -1.961 -0.253 1.231 1.00 97.94 79 VAL A CA 1
ATOM 635 C C . VAL A 1 79 ? -0.961 0.743 1.797 1.00 97.94 79 VAL A C 1
ATOM 637 O O . VAL A 1 79 ? -1.116 1.944 1.576 1.00 97.94 79 VAL A O 1
ATOM 640 N N . VAL A 1 80 ? 0.045 0.264 2.526 1.00 96.81 80 VAL A N 1
ATOM 641 C CA . VAL A 1 80 ? 0.983 1.110 3.273 1.00 96.81 80 VAL A CA 1
ATOM 642 C C . VAL A 1 80 ? 2.434 0.848 2.875 1.00 96.81 80 VAL A C 1
ATOM 644 O O . VAL A 1 80 ? 2.891 -0.293 2.778 1.00 96.81 80 VAL A O 1
ATOM 647 N N . GLY A 1 81 ? 3.162 1.946 2.676 1.00 94.81 81 GLY A N 1
ATOM 648 C CA . GLY A 1 81 ? 4.609 1.959 2.510 1.00 94.81 81 GLY A CA 1
ATOM 649 C C . GLY A 1 81 ? 5.107 1.267 1.240 1.00 94.81 81 GLY A C 1
ATOM 650 O O . GLY A 1 81 ? 4.468 1.313 0.188 1.00 94.81 81 GLY A O 1
ATOM 651 N N . GLY A 1 82 ? 6.280 0.647 1.343 1.00 93.00 82 GLY A N 1
ATOM 652 C CA . GLY A 1 82 ? 7.005 0.030 0.238 1.00 93.00 82 GLY A CA 1
ATOM 653 C C . GLY A 1 82 ? 7.971 0.991 -0.453 1.00 93.00 82 GLY A C 1
ATOM 654 O O . GLY A 1 82 ? 8.295 2.066 0.052 1.00 93.00 82 GLY A O 1
ATOM 655 N N . TYR A 1 83 ? 8.437 0.583 -1.624 1.00 89.00 83 TYR A N 1
ATOM 656 C CA . TYR A 1 83 ? 9.231 1.401 -2.529 1.00 89.00 83 TYR A CA 1
ATOM 657 C C . TYR A 1 83 ? 8.336 1.894 -3.649 1.00 89.00 83 TYR A C 1
ATOM 659 O O . TYR A 1 83 ? 7.685 1.089 -4.314 1.00 89.00 83 TYR A O 1
ATOM 667 N N . ARG A 1 84 ? 8.302 3.209 -3.855 1.00 87.12 84 ARG A N 1
ATOM 668 C CA . ARG A 1 84 ? 7.635 3.826 -5.000 1.00 87.12 84 ARG A CA 1
ATOM 669 C C . ARG A 1 84 ? 8.661 4.212 -6.051 1.00 87.12 84 ARG A C 1
ATOM 671 O O . ARG A 1 84 ? 9.786 4.575 -5.706 1.00 87.12 84 ARG A O 1
ATOM 678 N N . SER A 1 85 ? 8.255 4.203 -7.308 1.00 78.69 85 SER A N 1
ATOM 679 C CA . SER A 1 85 ? 9.043 4.847 -8.356 1.00 78.69 85 SER A CA 1
ATOM 680 C C . SER A 1 85 ? 9.032 6.369 -8.166 1.00 78.69 85 SER A C 1
ATOM 682 O O . SER A 1 85 ? 7.984 6.946 -7.856 1.00 78.69 85 SER A O 1
ATOM 684 N N . ALA A 1 86 ? 10.194 7.005 -8.300 1.00 70.81 86 ALA A N 1
ATOM 685 C CA . ALA A 1 86 ? 10.392 8.439 -8.118 1.00 70.81 86 ALA A CA 1
ATOM 686 C C . ALA A 1 86 ? 11.383 9.004 -9.152 1.00 70.81 86 ALA A C 1
ATOM 688 O O . ALA A 1 86 ? 12.205 8.268 -9.698 1.00 70.81 86 ALA A O 1
ATOM 689 N N . GLU A 1 87 ? 11.307 10.317 -9.394 1.00 59.94 87 GLU A N 1
ATOM 690 C CA . GLU A 1 87 ? 12.272 11.057 -10.221 1.00 59.94 87 GLU A CA 1
ATOM 691 C C . GLU A 1 87 ? 13.407 11.659 -9.376 1.00 59.94 87 GLU A C 1
ATOM 693 O O . GLU A 1 87 ? 13.138 12.123 -8.259 1.00 59.94 87 GLU A O 1
ATOM 698 N N . PRO A 1 88 ? 14.639 11.752 -9.923 1.00 56.84 88 PRO A N 1
ATOM 699 C CA . PRO A 1 88 ? 15.115 11.091 -11.148 1.00 56.84 88 PRO A CA 1
ATOM 700 C C . PRO A 1 88 ? 15.233 9.565 -10.954 1.00 56.84 88 PRO A C 1
ATOM 702 O O . PRO A 1 88 ? 15.412 9.125 -9.822 1.00 56.84 88 PRO A O 1
ATOM 705 N N . ALA A 1 89 ? 15.078 8.807 -12.054 1.00 56.25 89 ALA A N 1
ATOM 706 C CA . ALA A 1 89 ? 15.012 7.338 -12.178 1.00 56.25 89 ALA A CA 1
ATOM 707 C C . ALA A 1 89 ? 15.518 6.552 -10.953 1.00 56.25 89 ALA A C 1
ATOM 709 O O . ALA A 1 89 ? 16.660 6.104 -10.888 1.00 56.25 89 ALA A O 1
ATOM 710 N N . GLY A 1 90 ? 14.655 6.407 -9.949 1.00 65.19 90 GLY A N 1
ATOM 711 C CA . GLY A 1 90 ? 15.035 5.799 -8.686 1.00 65.19 90 GLY A CA 1
ATOM 712 C C . GLY A 1 90 ? 13.839 5.288 -7.902 1.00 65.19 90 GLY A C 1
ATOM 713 O O . GLY A 1 90 ? 12.674 5.558 -8.207 1.00 65.19 90 GLY A O 1
ATOM 714 N N . HIS A 1 91 ? 14.137 4.530 -6.850 1.00 75.00 91 HIS A N 1
ATOM 715 C CA . HIS A 1 91 ? 13.129 3.954 -5.971 1.00 75.00 91 HIS A CA 1
ATOM 716 C C . HIS A 1 91 ? 13.244 4.592 -4.606 1.00 75.00 91 HIS A C 1
ATOM 718 O O . HIS A 1 91 ? 14.272 4.506 -3.936 1.00 75.00 91 HIS A O 1
ATOM 724 N N . GLN A 1 92 ? 12.164 5.232 -4.187 1.00 84.38 92 GLN A N 1
ATOM 725 C CA . GLN A 1 92 ? 12.113 5.908 -2.909 1.00 84.38 92 GLN A CA 1
ATOM 726 C C . GLN A 1 92 ? 11.279 5.085 -1.940 1.00 84.38 92 GLN A C 1
ATOM 728 O O . GLN A 1 92 ? 10.127 4.742 -2.222 1.00 84.38 92 GLN A O 1
ATOM 733 N N . LEU A 1 93 ? 11.849 4.796 -0.772 1.00 88.00 93 LEU A N 1
ATOM 734 C CA . LEU A 1 93 ? 11.079 4.280 0.351 1.00 88.00 93 LEU A CA 1
ATOM 735 C C . LEU A 1 93 ? 9.972 5.287 0.691 1.00 88.00 93 LEU A C 1
ATOM 737 O O . LEU A 1 93 ? 10.238 6.483 0.811 1.00 88.00 93 LEU A O 1
ATOM 741 N N . THR A 1 94 ? 8.735 4.824 0.837 1.00 90.50 94 THR A N 1
ATOM 742 C CA . THR A 1 94 ? 7.587 5.699 1.090 1.00 90.50 94 THR A CA 1
ATOM 743 C C . THR A 1 94 ? 6.880 5.363 2.398 1.00 90.50 94 THR A C 1
ATOM 745 O O . THR A 1 94 ? 6.926 4.239 2.892 1.00 90.50 94 THR A O 1
ATOM 748 N N . ASN A 1 95 ? 6.222 6.368 2.970 1.00 92.12 95 ASN A N 1
ATOM 749 C CA . ASN A 1 95 ? 5.291 6.260 4.090 1.00 92.12 95 ASN A CA 1
ATOM 750 C C . ASN A 1 95 ? 3.829 6.436 3.649 1.00 92.12 95 ASN A C 1
ATOM 752 O O . ASN A 1 95 ? 2.943 6.589 4.485 1.00 92.12 95 ASN A O 1
ATOM 756 N N . THR A 1 96 ? 3.563 6.486 2.342 1.00 92.25 96 THR A N 1
ATOM 757 C CA . THR A 1 96 ? 2.219 6.772 1.836 1.00 92.25 96 THR A CA 1
ATOM 758 C C . THR A 1 96 ? 1.239 5.654 2.193 1.00 92.25 96 THR A C 1
ATOM 760 O O . THR A 1 96 ? 1.592 4.473 2.176 1.00 92.25 96 THR A O 1
ATOM 763 N N . LEU A 1 97 ? 0.002 6.048 2.503 1.00 94.75 97 LEU A N 1
ATOM 764 C CA . LEU A 1 97 ? -1.125 5.158 2.739 1.00 94.75 97 LEU A CA 1
ATOM 765 C C . LEU A 1 97 ? -2.208 5.411 1.687 1.00 94.75 97 LEU A C 1
ATOM 767 O O . LEU A 1 97 ? -2.657 6.543 1.493 1.00 94.75 97 LEU A O 1
ATOM 771 N N . TYR A 1 98 ? -2.667 4.338 1.055 1.00 95.06 98 TYR A N 1
ATOM 772 C CA . TYR A 1 98 ? -3.820 4.357 0.162 1.00 95.06 98 TYR A CA 1
ATOM 773 C C . TYR A 1 98 ? -4.940 3.481 0.712 1.00 95.06 98 TYR A C 1
ATOM 775 O O . TYR A 1 98 ? -4.683 2.476 1.374 1.00 95.06 98 TYR A O 1
ATOM 783 N N . SER A 1 99 ? -6.181 3.818 0.366 1.00 95.88 99 SER A N 1
ATOM 784 C CA . SER A 1 99 ? -7.277 2.843 0.378 1.00 95.88 99 SER A CA 1
ATOM 785 C C . SER A 1 99 ? -7.687 2.485 -1.042 1.00 95.88 99 SER A C 1
ATOM 787 O O . SER A 1 99 ? -7.696 3.338 -1.932 1.00 95.88 99 SER A O 1
ATOM 789 N N . TYR A 1 100 ? -8.045 1.220 -1.231 1.00 96.25 100 TYR A N 1
ATOM 790 C CA . TYR A 1 100 ? -8.633 0.671 -2.439 1.00 96.25 100 TYR A CA 1
ATOM 791 C C . TYR A 1 100 ? -10.006 0.080 -2.113 1.00 96.25 100 TYR A C 1
ATOM 793 O O . TYR A 1 100 ? -10.137 -0.872 -1.342 1.00 96.25 100 TYR A O 1
ATOM 801 N N . ASP A 1 101 ? -11.033 0.663 -2.715 1.00 93.12 101 ASP A N 1
ATOM 802 C CA . ASP A 1 101 ? -12.388 0.137 -2.748 1.00 93.12 101 ASP A CA 1
ATOM 803 C C . ASP A 1 101 ? -12.492 -0.912 -3.871 1.00 93.12 101 ASP A C 1
ATOM 805 O O . ASP A 1 101 ? -12.164 -0.597 -5.024 1.00 93.12 101 ASP A O 1
ATOM 809 N N . PRO A 1 102 ? -12.974 -2.138 -3.588 1.00 90.88 102 PRO A N 1
ATOM 810 C CA . PRO A 1 102 ? -13.218 -3.167 -4.599 1.00 90.88 102 PRO A CA 1
ATOM 811 C C . PRO A 1 102 ? -14.133 -2.752 -5.762 1.00 90.88 102 PRO A C 1
ATOM 813 O O . PRO A 1 102 ? -14.162 -3.471 -6.764 1.00 90.88 102 PRO A O 1
ATOM 816 N N . ALA A 1 103 ? -14.829 -1.613 -5.674 1.00 88.62 103 ALA A N 1
ATOM 817 C CA . ALA A 1 103 ? -15.473 -0.903 -6.783 1.00 88.62 103 ALA A CA 1
ATOM 818 C C . ALA A 1 103 ? -14.481 -0.141 -7.697 1.00 88.62 103 ALA A C 1
ATOM 820 O O . ALA A 1 103 ? -14.874 0.755 -8.448 1.00 88.62 103 ALA A O 1
ATOM 821 N N . SER A 1 104 ? -13.194 -0.505 -7.652 1.00 89.44 104 SER A N 1
ATOM 822 C CA . SER A 1 104 ? -12.108 0.037 -8.478 1.00 89.44 104 SER A CA 1
ATOM 823 C C . SER A 1 104 ? -11.762 1.501 -8.181 1.00 89.44 104 SER A C 1
ATOM 825 O O . SER A 1 104 ? -11.348 2.226 -9.089 1.00 89.44 104 SER A O 1
ATOM 827 N N . ARG A 1 105 ? -11.926 1.953 -6.927 1.00 90.00 105 ARG A N 1
ATOM 828 C CA . ARG A 1 105 ? -11.611 3.334 -6.514 1.00 90.00 105 ARG A CA 1
ATOM 829 C C . ARG A 1 105 ? -10.429 3.391 -5.551 1.00 90.00 105 ARG A C 1
ATOM 831 O O . ARG A 1 105 ? -10.426 2.698 -4.541 1.00 90.00 105 ARG A O 1
ATOM 838 N N . THR A 1 106 ? -9.458 4.248 -5.834 1.00 90.69 106 THR A N 1
ATOM 839 C CA . THR A 1 106 ? -8.304 4.538 -4.973 1.00 90.69 106 THR A CA 1
ATOM 840 C C . THR A 1 106 ? -8.457 5.897 -4.295 1.00 90.69 106 THR A C 1
ATOM 842 O O . THR A 1 106 ? -8.991 6.838 -4.881 1.00 90.69 106 THR A O 1
ATOM 845 N N . ARG A 1 107 ? -7.964 6.027 -3.061 1.00 88.56 107 ARG A N 1
ATOM 846 C CA . ARG A 1 107 ? -7.953 7.293 -2.310 1.00 88.56 107 ARG A CA 1
ATOM 847 C C . ARG A 1 107 ? -6.655 7.440 -1.522 1.00 88.56 107 ARG A C 1
ATOM 849 O O . ARG A 1 107 ? -6.225 6.472 -0.890 1.00 88.56 107 ARG A O 1
ATOM 856 N N . LEU A 1 108 ? -6.069 8.637 -1.527 1.00 87.25 108 LEU A N 1
ATOM 857 C CA . LEU A 1 108 ? -4.931 8.980 -0.666 1.00 87.25 108 LEU A CA 1
ATOM 858 C C . LEU A 1 108 ? -5.410 9.280 0.759 1.00 87.25 108 LEU A C 1
ATOM 860 O O . LEU A 1 108 ? -6.393 10.004 0.940 1.00 87.25 108 LEU A O 1
ATOM 864 N N . LEU A 1 109 ? -4.708 8.724 1.743 1.00 88.44 109 LEU A N 1
ATOM 865 C CA . LEU A 1 109 ? -4.993 8.846 3.172 1.00 88.44 109 LEU A CA 1
ATOM 866 C C . LEU A 1 109 ? -3.809 9.481 3.916 1.00 88.44 109 LEU A C 1
ATOM 868 O O . LEU A 1 109 ? -2.763 9.736 3.311 1.00 88.44 109 LEU A O 1
ATOM 872 N N . ASN A 1 110 ? -3.950 9.704 5.228 1.00 86.00 110 ASN A N 1
ATOM 873 C CA . ASN A 1 110 ? -2.848 10.204 6.043 1.00 86.00 110 ASN A CA 1
ATOM 874 C C . ASN A 1 110 ? -1.634 9.269 5.989 1.00 86.00 110 ASN A C 1
ATOM 876 O O . ASN A 1 110 ? -1.777 8.073 6.264 1.00 86.00 110 ASN A O 1
ATOM 880 N N . PRO A 1 111 ? -0.432 9.778 5.662 1.00 89.00 111 PRO A N 1
ATOM 881 C CA . PRO A 1 111 ? 0.746 8.935 5.567 1.00 89.00 111 PRO A CA 1
ATOM 882 C C . PRO A 1 111 ? 1.203 8.471 6.947 1.00 89.00 111 PRO A C 1
ATOM 884 O O . PRO A 1 111 ? 0.989 9.144 7.959 1.00 89.00 111 PRO A O 1
ATOM 887 N N . ALA A 1 112 ? 1.865 7.319 6.967 1.00 90.75 112 ALA A N 1
ATOM 888 C CA . ALA A 1 112 ? 2.469 6.778 8.168 1.00 90.75 112 ALA A CA 1
ATOM 889 C C . ALA A 1 112 ? 3.547 7.731 8.722 1.00 90.75 112 ALA A C 1
ATOM 891 O O . ALA A 1 112 ? 4.208 8.443 7.957 1.00 90.75 112 ALA A O 1
ATOM 892 N N . PRO A 1 113 ? 3.797 7.720 10.043 1.00 89.44 113 PRO A N 1
A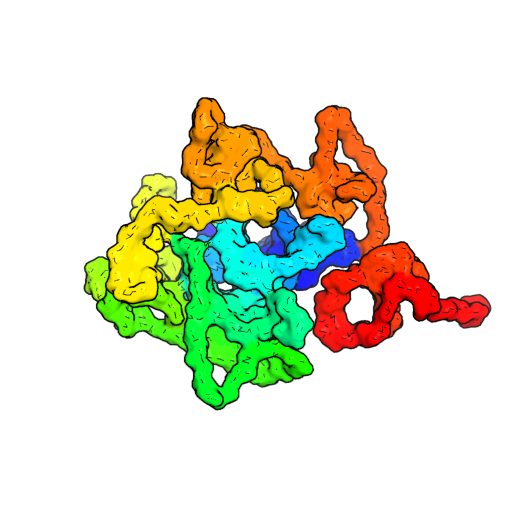TOM 893 C CA . PRO A 1 113 ? 4.846 8.538 10.650 1.00 89.44 113 PRO A CA 1
ATOM 894 C C . PRO A 1 113 ? 6.264 8.221 10.152 1.00 89.44 113 PRO A C 1
ATOM 896 O O . PRO A 1 113 ? 7.166 9.037 10.308 1.00 89.44 113 PRO A O 1
ATOM 899 N N . LEU A 1 114 ? 6.469 7.034 9.575 1.00 87.38 114 LEU A N 1
ATOM 900 C CA . LEU A 1 114 ? 7.760 6.523 9.125 1.00 87.38 114 LEU A CA 1
ATOM 901 C C . LEU A 1 114 ? 7.617 5.955 7.712 1.00 87.38 114 LEU A C 1
ATOM 903 O O . LEU A 1 114 ? 6.579 5.386 7.380 1.00 87.38 114 LEU A O 1
ATOM 907 N N . ALA A 1 115 ? 8.656 6.094 6.888 1.00 91.19 115 ALA A N 1
ATOM 908 C CA . ALA A 1 115 ? 8.754 5.388 5.612 1.00 91.19 115 ALA A CA 1
ATOM 909 C C . ALA A 1 115 ? 9.307 3.986 5.863 1.00 91.19 115 ALA A C 1
ATOM 911 O O . ALA A 1 115 ? 10.325 3.844 6.544 1.00 91.19 115 ALA A O 1
ATOM 912 N N . LEU A 1 116 ? 8.626 2.961 5.347 1.00 92.62 116 LEU A N 1
ATOM 913 C CA . LEU A 1 116 ? 8.951 1.573 5.656 1.00 92.62 116 LEU A CA 1
ATOM 914 C C . LEU A 1 116 ? 8.558 0.599 4.543 1.00 92.62 116 LEU A C 1
ATOM 916 O O . LEU A 1 116 ? 7.594 0.819 3.817 1.00 92.62 116 LEU A O 1
ATOM 920 N N . SER A 1 117 ? 9.277 -0.515 4.439 1.00 93.00 117 SER A N 1
ATOM 921 C CA . SER A 1 117 ? 9.012 -1.612 3.494 1.00 93.00 117 SER A CA 1
ATOM 922 C C . SER A 1 117 ? 9.213 -2.964 4.172 1.00 93.00 117 SER A C 1
ATOM 924 O O . SER A 1 117 ? 9.799 -3.021 5.253 1.00 93.00 117 SER A O 1
ATOM 926 N N . GLN A 1 118 ? 8.706 -4.044 3.569 1.00 92.06 118 GLN A N 1
ATOM 927 C CA . GLN A 1 118 ? 8.862 -5.416 4.088 1.00 92.06 118 GLN A CA 1
ATOM 928 C C . GLN A 1 118 ? 8.421 -5.566 5.560 1.00 92.06 118 GLN A C 1
ATOM 930 O O . GLN A 1 118 ? 8.973 -6.356 6.324 1.00 92.06 118 GLN A O 1
ATOM 935 N N . HIS A 1 119 ? 7.452 -4.749 5.963 1.00 95.62 119 HIS A N 1
ATOM 936 C CA . HIS A 1 119 ? 6.747 -4.819 7.236 1.00 95.62 119 HIS A CA 1
ATOM 937 C C . HIS A 1 119 ? 5.503 -5.689 7.079 1.00 95.62 119 HIS A C 1
ATOM 939 O O . HIS A 1 119 ? 5.171 -6.087 5.964 1.00 95.62 119 HIS A O 1
ATOM 945 N N . SER A 1 120 ? 4.774 -5.909 8.171 1.00 96.62 120 SER A N 1
ATOM 946 C CA . SER A 1 120 ? 3.423 -6.472 8.126 1.00 96.62 120 SER A CA 1
ATOM 947 C C . SER A 1 120 ? 2.391 -5.415 8.496 1.00 96.62 120 SER A C 1
ATOM 949 O O . SER A 1 120 ? 2.565 -4.745 9.513 1.00 96.62 120 SER A O 1
ATOM 951 N N . ALA A 1 121 ? 1.302 -5.316 7.739 1.00 96.69 121 ALA A N 1
ATOM 952 C CA . ALA A 1 121 ? 0.070 -4.647 8.153 1.00 96.69 121 ALA A CA 1
ATOM 953 C C . ALA A 1 121 ? -1.019 -5.706 8.361 1.00 96.69 121 ALA A C 1
ATOM 955 O O . ALA A 1 121 ? -1.063 -6.668 7.600 1.00 96.69 121 ALA A O 1
ATOM 956 N N . THR A 1 122 ? -1.848 -5.573 9.398 1.00 94.94 122 THR A N 1
ATOM 957 C CA . THR A 1 122 ? -2.934 -6.520 9.707 1.00 94.94 122 THR A CA 1
ATOM 958 C C . THR A 1 122 ? -4.095 -5.827 10.417 1.00 94.94 122 THR A C 1
ATOM 960 O O . THR A 1 122 ? -3.890 -4.859 11.146 1.00 94.94 122 THR A O 1
ATOM 963 N N . PHE A 1 123 ? -5.308 -6.352 10.259 1.00 92.56 123 PHE A N 1
ATOM 964 C CA . PHE A 1 123 ? -6.466 -6.000 11.084 1.00 92.56 123 PHE A CA 1
ATOM 965 C C . PHE A 1 123 ? -6.761 -7.164 12.041 1.00 92.56 123 PHE A C 1
ATOM 967 O O . PHE A 1 123 ? -7.072 -8.263 11.581 1.00 92.56 123 PHE A O 1
ATOM 974 N N . LEU A 1 124 ? -6.658 -6.954 13.364 1.00 87.75 124 LEU A N 1
ATOM 975 C CA . LEU A 1 124 ? -7.159 -7.935 14.351 1.00 87.75 124 LEU A CA 1
ATOM 976 C C . LEU A 1 124 ? -8.687 -7.926 14.424 1.00 87.75 124 LEU A C 1
ATOM 978 O O . LEU A 1 124 ? -9.313 -8.969 14.586 1.00 87.75 124 LEU A O 1
ATOM 982 N N . SER A 1 125 ? -9.252 -6.727 14.318 1.00 81.25 125 SER A N 1
ATOM 983 C CA . SER A 1 125 ? -10.675 -6.423 14.207 1.00 81.25 125 SER A CA 1
ATOM 984 C C . SER A 1 125 ? -10.833 -5.307 13.176 1.00 81.25 125 SER A C 1
ATOM 986 O O . SER A 1 125 ? -9.843 -4.669 12.796 1.00 81.25 125 SER A O 1
ATOM 988 N N . GLY A 1 126 ? -12.055 -5.080 12.703 1.00 85.06 126 GLY A N 1
ATOM 989 C CA . GLY A 1 126 ? -12.307 -4.001 11.759 1.00 85.06 126 GLY A CA 1
ATOM 990 C C . GLY A 1 126 ? -12.018 -2.615 12.351 1.00 85.06 126 GLY A C 1
ATOM 991 O O . GLY A 1 126 ? -12.180 -2.386 13.548 1.00 85.06 126 GLY A O 1
ATOM 992 N N . GLY A 1 127 ? -11.576 -1.681 11.509 1.00 85.75 127 GLY A N 1
ATOM 993 C CA . GLY A 1 127 ? -11.428 -0.263 11.863 1.00 85.75 127 GLY A CA 1
ATOM 994 C C . GLY A 1 127 ? -10.095 0.180 12.492 1.00 85.75 127 GLY A C 1
ATOM 995 O O . GLY A 1 127 ? -9.804 1.377 12.468 1.00 85.75 127 GLY A O 1
ATOM 996 N N . LEU A 1 128 ? -9.251 -0.731 12.996 1.00 89.94 128 LEU A N 1
ATOM 997 C CA . LEU A 1 128 ? -7.895 -0.402 13.470 1.00 89.94 128 LEU A CA 1
ATOM 998 C C . LEU A 1 128 ? -6.845 -1.315 12.829 1.00 89.94 128 LEU A C 1
ATOM 1000 O O . LEU A 1 128 ? -6.751 -2.499 13.153 1.00 89.94 128 LEU A O 1
ATOM 1004 N N . MET A 1 129 ? -6.022 -0.749 11.949 1.00 94.94 129 MET A N 1
ATOM 1005 C CA . MET A 1 129 ? -4.909 -1.467 11.329 1.00 94.94 129 MET A CA 1
ATOM 1006 C C . MET A 1 129 ? -3.684 -1.420 12.240 1.00 94.94 129 MET A C 1
ATOM 1008 O O . MET A 1 129 ? -3.333 -0.357 12.746 1.00 94.94 129 MET A O 1
ATOM 1012 N N . MET A 1 130 ? -2.995 -2.543 12.402 1.00 94.12 130 MET A N 1
ATOM 1013 C CA . MET A 1 130 ? -1.710 -2.639 13.088 1.00 94.12 130 MET A CA 1
ATOM 1014 C C . MET A 1 130 ? -0.588 -2.891 12.089 1.00 94.12 130 MET A C 1
ATOM 1016 O O . MET A 1 130 ? -0.670 -3.814 11.280 1.00 94.12 130 MET A O 1
ATOM 1020 N N . VAL A 1 131 ? 0.469 -2.088 12.170 1.00 95.56 131 VAL A N 1
ATOM 1021 C CA . VAL A 1 131 ? 1.672 -2.198 11.342 1.00 95.56 131 VAL A CA 1
ATOM 1022 C C . VAL A 1 131 ? 2.864 -2.486 12.241 1.00 95.56 131 VAL A C 1
ATOM 1024 O O . VAL A 1 131 ? 3.069 -1.779 13.224 1.00 95.56 131 VAL A O 1
ATOM 1027 N N . PHE A 1 132 ? 3.641 -3.517 11.919 1.00 94.75 132 PHE A N 1
ATOM 1028 C CA . PHE A 1 132 ? 4.776 -3.948 12.732 1.00 94.75 132 PHE A CA 1
ATOM 1029 C C . PHE A 1 132 ? 6.046 -4.131 11.906 1.00 94.75 132 PHE A C 1
ATOM 1031 O O . PHE A 1 132 ? 6.024 -4.776 10.851 1.00 94.75 132 PHE A O 1
ATOM 1038 N N . GLY A 1 133 ? 7.145 -3.617 12.458 1.00 92.88 133 GLY A N 1
ATOM 1039 C CA . GLY A 1 133 ? 8.505 -3.839 11.987 1.00 92.88 133 GLY A CA 1
ATOM 1040 C C . GLY A 1 133 ? 8.769 -3.304 10.582 1.00 92.88 133 GLY A C 1
ATOM 1041 O O . GLY A 1 133 ? 8.217 -2.286 10.167 1.00 92.88 133 GLY A O 1
ATOM 1042 N N . GLY A 1 134 ? 9.632 -3.998 9.847 1.00 92.38 134 GLY A N 1
ATOM 1043 C CA . GLY A 1 134 ? 10.056 -3.634 8.500 1.00 92.38 134 GLY A CA 1
ATOM 1044 C C . GLY A 1 134 ? 11.390 -2.904 8.450 1.00 92.38 134 GLY A C 1
ATOM 1045 O O . GLY A 1 134 ? 12.107 -2.775 9.440 1.00 92.38 134 GLY A O 1
ATOM 1046 N N . ARG A 1 135 ? 11.729 -2.442 7.248 1.00 88.56 135 ARG A N 1
ATOM 1047 C CA . ARG A 1 135 ? 12.956 -1.704 6.963 1.00 88.56 135 ARG A CA 1
ATOM 1048 C C . ARG A 1 135 ? 12.672 -0.210 6.849 1.00 88.56 135 ARG A C 1
ATOM 1050 O O . ARG A 1 135 ? 11.860 0.177 6.010 1.00 88.56 135 ARG A O 1
ATOM 1057 N N . GLY A 1 136 ? 13.352 0.600 7.657 1.00 86.94 136 GLY A N 1
ATOM 1058 C CA . GLY A 1 136 ? 13.299 2.065 7.629 1.00 86.94 136 GLY A CA 1
ATOM 1059 C C . GLY A 1 136 ? 14.418 2.711 6.800 1.00 86.94 136 GLY A C 1
ATOM 1060 O O . GLY A 1 136 ? 15.211 2.028 6.155 1.00 86.94 136 GLY A O 1
ATOM 1061 N N . ALA A 1 137 ? 14.496 4.045 6.839 1.00 77.31 137 ALA A N 1
ATOM 1062 C CA . ALA A 1 137 ? 15.443 4.844 6.047 1.00 77.31 137 ALA A CA 1
ATOM 1063 C C . ALA A 1 137 ? 16.841 5.059 6.686 1.00 77.31 137 ALA A C 1
ATOM 1065 O O . ALA A 1 137 ? 17.705 5.658 6.050 1.00 77.31 137 ALA A O 1
ATOM 1066 N N . ALA A 1 138 ? 17.080 4.631 7.933 1.00 68.25 138 ALA A N 1
ATOM 1067 C CA . ALA A 1 138 ? 18.312 4.947 8.674 1.00 68.25 138 ALA A CA 1
ATOM 1068 C C . ALA A 1 138 ? 19.512 4.065 8.273 1.00 68.25 138 ALA A C 1
ATOM 1070 O O . ALA A 1 138 ? 19.377 2.857 8.138 1.00 68.25 138 ALA A O 1
ATOM 1071 N N . SER A 1 139 ? 20.706 4.656 8.150 1.00 53.62 139 SER A N 1
ATOM 1072 C CA . SER A 1 139 ? 21.883 4.067 7.484 1.00 53.62 139 SER A CA 1
ATOM 1073 C C . SER A 1 139 ? 22.669 2.990 8.249 1.00 53.62 139 SER A C 1
ATOM 1075 O O . SER A 1 139 ? 23.477 2.316 7.621 1.00 53.62 139 SER A O 1
ATOM 1077 N N . HIS A 1 140 ? 22.474 2.809 9.563 1.00 53.44 140 HIS A N 1
ATOM 1078 C CA . HIS A 1 140 ? 23.376 1.960 10.368 1.00 53.44 140 HIS A CA 1
ATOM 1079 C C . HIS A 1 140 ? 22.723 0.712 10.994 1.00 53.44 140 HIS A C 1
ATOM 1081 O O . HIS A 1 140 ? 23.399 -0.303 11.117 1.00 53.44 140 HIS A O 1
ATOM 1087 N N . GLN A 1 141 ? 21.421 0.723 11.306 1.00 58.53 141 GLN A N 1
ATOM 1088 C CA . GLN A 1 141 ? 20.618 -0.465 11.650 1.00 58.53 141 GLN A CA 1
ATOM 1089 C C . GLN A 1 141 ? 19.184 -0.210 11.163 1.00 58.53 141 GLN A C 1
ATOM 1091 O O . GLN A 1 141 ? 18.450 0.579 11.750 1.00 58.53 141 GLN A O 1
ATOM 1096 N N . CYS A 1 142 ? 18.814 -0.798 10.022 1.00 76.94 142 CYS A N 1
ATOM 1097 C CA . CYS A 1 142 ? 17.598 -0.428 9.285 1.00 76.94 142 CYS A CA 1
ATOM 1098 C C . CYS A 1 142 ? 16.317 -1.125 9.783 1.00 76.94 142 CYS A C 1
ATOM 1100 O O . CYS A 1 142 ? 15.281 -0.980 9.135 1.00 76.94 142 CYS A O 1
ATOM 1102 N N . TYR A 1 143 ? 16.373 -1.929 10.847 1.00 86.75 143 TYR A N 1
ATOM 1103 C CA . TYR A 1 143 ? 15.274 -2.811 11.251 1.00 86.75 143 TYR A CA 1
ATOM 1104 C C . TYR A 1 143 ? 14.395 -2.136 12.297 1.00 86.75 143 TYR A C 1
ATOM 1106 O O . TYR A 1 143 ? 14.874 -1.705 13.344 1.00 86.75 143 TYR A O 1
ATOM 1114 N N . LEU A 1 144 ? 13.105 -2.054 12.008 1.00 88.44 144 LEU A N 1
ATOM 1115 C CA . LEU A 1 144 ? 12.122 -1.409 12.864 1.00 88.44 144 LEU A CA 1
ATOM 1116 C C . LEU A 1 144 ? 11.552 -2.416 13.868 1.00 88.44 144 LEU A C 1
ATOM 1118 O O . LEU A 1 144 ? 11.345 -3.587 13.544 1.00 88.44 144 LEU A O 1
ATOM 1122 N N . ALA A 1 145 ? 11.281 -1.943 15.083 1.00 88.75 145 ALA A N 1
ATOM 1123 C CA . ALA A 1 145 ? 10.594 -2.679 16.154 1.00 88.75 145 ALA A CA 1
ATOM 1124 C C . ALA A 1 145 ? 9.248 -2.032 16.525 1.00 88.75 145 ALA A C 1
ATOM 1126 O O . ALA A 1 145 ? 8.549 -2.487 17.432 1.00 88.75 145 ALA A O 1
ATOM 1127 N N . GLU A 1 146 ? 8.920 -0.920 15.876 1.00 86.31 146 GLU A N 1
ATOM 1128 C CA . GLU A 1 146 ? 7.751 -0.104 16.134 1.00 86.31 146 GLU A CA 1
ATOM 1129 C C . GLU A 1 146 ? 6.472 -0.869 15.794 1.00 86.31 146 GLU A C 1
ATOM 1131 O O . GLU A 1 146 ? 6.376 -1.563 14.778 1.00 86.31 146 GLU A O 1
ATOM 1136 N N . VAL A 1 147 ? 5.462 -0.687 16.644 1.00 89.88 147 VAL A N 1
ATOM 1137 C CA . VAL A 1 147 ? 4.082 -1.054 16.343 1.00 89.88 147 VAL A CA 1
ATOM 1138 C C . VAL A 1 147 ? 3.311 0.243 16.131 1.00 89.88 147 VAL A C 1
ATOM 1140 O O . VAL A 1 147 ? 3.110 1.031 17.060 1.00 89.88 147 VAL A O 1
ATOM 1143 N N . LEU A 1 148 ? 2.878 0.472 14.899 1.00 92.31 148 LEU A N 1
ATOM 1144 C CA . LEU A 1 148 ? 1.989 1.567 14.545 1.00 92.31 148 LEU A CA 1
ATOM 1145 C C . LEU A 1 148 ? 0.550 1.055 14.518 1.00 92.31 148 LEU A C 1
ATOM 1147 O O . LEU A 1 148 ? 0.277 -0.093 14.172 1.00 92.31 148 LEU A O 1
ATOM 1151 N N . SER A 1 149 ? -0.374 1.936 14.857 1.00 92.19 149 SER A N 1
ATOM 1152 C CA . SER A 1 149 ? -1.809 1.734 14.713 1.00 92.19 149 SER A CA 1
ATOM 1153 C C . SER A 1 149 ? -2.374 2.825 13.818 1.00 92.19 149 SER A C 1
ATOM 1155 O O . SER A 1 149 ? -1.985 3.988 13.943 1.00 92.19 149 SER A O 1
ATOM 1157 N N . TYR A 1 150 ? -3.274 2.458 12.918 1.00 92.44 150 TYR A N 1
ATOM 1158 C CA . TYR A 1 150 ? -3.981 3.392 12.058 1.00 92.44 150 TYR A CA 1
ATOM 1159 C C . TYR A 1 150 ? -5.483 3.230 12.255 1.00 92.44 150 TYR A C 1
ATOM 1161 O O . TYR A 1 150 ? -6.050 2.168 11.992 1.00 92.44 150 TYR A O 1
ATOM 1169 N N . ASP A 1 151 ? -6.101 4.296 12.751 1.00 87.50 151 ASP A N 1
ATOM 1170 C CA . ASP A 1 151 ? -7.540 4.415 12.932 1.00 87.50 151 ASP A CA 1
ATOM 1171 C C . ASP A 1 151 ? -8.183 4.791 11.597 1.00 87.50 151 ASP A C 1
ATOM 1173 O O . ASP A 1 151 ? -7.972 5.890 11.077 1.00 87.50 151 ASP A O 1
ATOM 1177 N N . VAL A 1 152 ? -8.964 3.864 11.046 1.00 87.50 152 VAL A N 1
ATOM 1178 C CA . VAL A 1 152 ? -9.602 4.006 9.735 1.00 87.50 152 VAL A CA 1
ATOM 1179 C C . VAL A 1 152 ? -10.663 5.107 9.731 1.00 87.50 152 VAL A C 1
ATOM 1181 O O . VAL A 1 152 ? -10.784 5.844 8.746 1.00 87.50 152 VAL A O 1
ATOM 1184 N N . ALA A 1 153 ? -11.434 5.230 10.813 1.00 81.00 153 ALA A N 1
ATOM 1185 C CA . ALA A 1 153 ? -12.519 6.200 10.910 1.00 81.00 153 ALA A CA 1
ATOM 1186 C C . ALA A 1 153 ? -11.963 7.625 11.018 1.00 81.00 153 ALA A C 1
ATOM 1188 O O . ALA A 1 153 ? -12.398 8.525 10.290 1.00 81.00 153 ALA A O 1
ATOM 1189 N N . CYS A 1 154 ? -10.947 7.799 11.870 1.00 78.44 154 CYS A N 1
ATOM 1190 C CA . CYS A 1 154 ? -10.299 9.087 12.099 1.00 78.44 154 CYS A CA 1
ATOM 1191 C C . CYS A 1 154 ? -9.230 9.446 11.065 1.00 78.44 154 CYS A C 1
ATOM 1193 O O . CYS A 1 154 ? -8.756 10.580 11.076 1.00 78.44 154 CYS A O 1
ATOM 1195 N N . ASP A 1 155 ? -8.824 8.508 10.205 1.00 84.06 155 ASP A N 1
ATOM 1196 C CA . ASP A 1 155 ? -7.666 8.665 9.324 1.00 84.06 155 ASP A CA 1
ATOM 1197 C C . ASP A 1 155 ? -6.424 9.130 10.107 1.00 84.06 155 ASP A C 1
ATOM 1199 O O . ASP A 1 155 ? -5.773 10.108 9.754 1.00 84.06 155 ASP A O 1
ATOM 1203 N N . LYS A 1 156 ? -6.126 8.479 11.237 1.00 84.62 156 LYS A N 1
ATOM 1204 C CA . LYS A 1 156 ? -5.101 8.951 12.178 1.00 84.62 156 LYS A CA 1
ATOM 1205 C C . LYS A 1 156 ? -4.172 7.832 12.613 1.00 84.62 156 LYS A C 1
ATOM 1207 O O . LYS A 1 156 ? -4.608 6.757 13.014 1.00 84.62 156 LYS A O 1
ATOM 1212 N N . TRP A 1 157 ? -2.879 8.131 12.602 1.00 89.38 157 TRP A N 1
ATOM 1213 C CA . TRP A 1 157 ? -1.847 7.243 13.117 1.00 89.38 157 TRP A CA 1
ATOM 1214 C C . TRP A 1 157 ? -1.633 7.430 14.619 1.00 89.38 157 TRP A C 1
ATOM 1216 O O . TRP A 1 157 ? -1.774 8.524 15.168 1.00 89.38 157 TRP A O 1
ATOM 1226 N N . GLY A 1 158 ? -1.246 6.353 15.287 1.00 87.25 158 GLY A N 1
ATOM 1227 C CA . GLY A 1 158 ? -0.776 6.362 16.663 1.00 87.25 158 GLY A CA 1
ATOM 1228 C C . GLY A 1 158 ? 0.276 5.287 16.882 1.00 87.25 158 GLY A C 1
ATOM 1229 O O . GLY A 1 158 ? 0.257 4.246 16.228 1.00 87.25 158 GLY A O 1
ATOM 1230 N N . TYR A 1 159 ? 1.177 5.522 17.825 1.00 87.25 159 TYR A N 1
ATOM 1231 C CA . TYR A 1 159 ? 2.127 4.511 18.271 1.00 87.25 159 TYR A CA 1
ATOM 1232 C C . TYR A 1 159 ? 1.473 3.638 19.338 1.00 87.25 159 TYR A C 1
ATOM 1234 O O . TYR A 1 159 ? 0.843 4.155 20.262 1.00 87.25 159 TYR A O 1
ATOM 1242 N N . LEU A 1 160 ? 1.622 2.321 19.215 1.00 83.12 160 LEU A N 1
ATOM 1243 C CA . LEU A 1 160 ? 1.233 1.393 20.267 1.00 83.12 160 LEU A CA 1
ATOM 1244 C C . LEU A 1 160 ? 2.397 1.274 21.260 1.00 83.12 160 LEU A C 1
ATOM 1246 O O . LEU A 1 160 ? 3.492 0.867 20.860 1.00 83.12 160 LEU A O 1
ATOM 1250 N N . PRO A 1 161 ? 2.204 1.633 22.543 1.00 71.88 161 PRO A N 1
ATOM 1251 C CA . PRO A 1 161 ? 3.249 1.484 23.540 1.00 71.88 161 PRO A CA 1
ATOM 1252 C C . PRO A 1 161 ? 3.479 -0.007 23.788 1.00 71.88 161 PRO A C 1
ATOM 1254 O O . PRO A 1 161 ? 2.685 -0.684 24.439 1.00 71.88 161 PRO A O 1
ATOM 1257 N N . ILE A 1 162 ? 4.577 -0.539 23.260 1.00 68.25 162 ILE A N 1
ATOM 1258 C CA . ILE A 1 162 ? 5.029 -1.879 23.622 1.00 68.25 162 ILE A CA 1
ATOM 1259 C C . ILE A 1 162 ? 5.677 -1.750 24.997 1.00 68.25 162 ILE A C 1
ATOM 1261 O O . ILE A 1 162 ? 6.678 -1.045 25.141 1.00 68.25 162 ILE A O 1
ATOM 1265 N N . LEU A 1 163 ? 5.119 -2.417 26.013 1.00 55.78 163 LEU A N 1
ATOM 1266 C CA . LEU A 1 163 ? 5.774 -2.553 27.313 1.00 55.78 163 LEU A CA 1
ATOM 1267 C C . LEU A 1 163 ? 7.067 -3.353 27.118 1.00 55.78 163 LEU A C 1
ATOM 1269 O O . LEU A 1 163 ? 7.074 -4.582 27.180 1.00 55.78 163 LEU A O 1
ATOM 1273 N N . ARG A 1 164 ? 8.166 -2.642 26.856 1.00 62.22 164 ARG A N 1
ATOM 1274 C CA . ARG A 1 164 ? 9.518 -3.194 26.846 1.00 62.22 164 ARG A CA 1
ATOM 1275 C C . ARG A 1 164 ? 9.851 -3.548 28.290 1.00 62.22 164 ARG A C 1
ATOM 1277 O O . ARG A 1 164 ? 10.331 -2.708 29.047 1.00 62.22 164 ARG A O 1
ATOM 1284 N N . LYS A 1 165 ? 9.520 -4.770 28.716 1.00 55.59 165 LYS A N 1
ATOM 1285 C CA . LYS A 1 165 ? 10.051 -5.291 29.980 1.00 55.59 165 LYS A CA 1
ATOM 1286 C C . LYS A 1 165 ? 11.585 -5.188 29.921 1.00 55.59 165 LYS A C 1
ATOM 1288 O O . LYS A 1 165 ? 12.148 -5.383 28.845 1.00 55.59 165 LYS A O 1
ATOM 1293 N N . PRO A 1 166 ? 12.268 -4.900 31.042 1.00 52.53 166 PRO A N 1
ATOM 1294 C CA . PRO A 1 166 ? 13.694 -4.558 31.040 1.00 52.53 166 PRO A CA 1
ATOM 1295 C C . PRO A 1 166 ? 14.632 -5.695 30.595 1.00 52.53 166 PRO A C 1
ATOM 1297 O O . PRO A 1 166 ? 15.830 -5.472 30.468 1.00 52.53 166 PRO A O 1
ATOM 1300 N N . PHE A 1 167 ? 14.113 -6.893 30.312 1.00 46.75 167 PHE A N 1
ATOM 1301 C CA . PHE A 1 167 ? 14.894 -8.030 29.846 1.00 46.75 167 PHE A CA 1
ATOM 1302 C C . PHE A 1 167 ? 14.262 -8.635 28.582 1.00 46.75 167 PHE A C 1
ATOM 1304 O O . PHE A 1 167 ? 13.184 -9.219 28.640 1.00 46.75 167 PHE A O 1
ATOM 1311 N N . GLN A 1 168 ? 14.984 -8.496 27.465 1.00 53.72 168 GLN A N 1
ATOM 1312 C CA . GLN A 1 168 ? 14.927 -9.332 26.258 1.00 53.72 168 GLN A CA 1
ATOM 1313 C C . GLN A 1 168 ? 13.619 -9.370 25.453 1.00 53.72 168 GLN A C 1
ATOM 1315 O O . GLN A 1 168 ? 12.883 -10.351 25.495 1.00 53.72 168 GLN A O 1
ATOM 1320 N N . THR A 1 169 ? 13.405 -8.400 24.564 1.00 62.50 169 THR A N 1
ATOM 1321 C CA . THR A 1 169 ? 12.647 -8.711 23.342 1.00 62.50 169 THR A CA 1
ATOM 1322 C C . THR A 1 169 ? 13.363 -8.154 22.127 1.00 62.50 169 THR A C 1
ATOM 1324 O O . THR A 1 169 ? 13.376 -6.946 21.886 1.00 62.50 169 THR A O 1
ATOM 1327 N N . ASP A 1 170 ? 13.953 -9.073 21.379 1.00 80.00 170 ASP A N 1
ATOM 1328 C CA . ASP A 1 170 ? 14.523 -8.895 20.054 1.00 80.00 170 ASP A CA 1
ATOM 1329 C C . ASP A 1 170 ? 13.389 -8.719 19.025 1.00 80.00 170 ASP A C 1
ATOM 1331 O O . ASP A 1 170 ? 12.961 -9.644 18.333 1.00 80.00 170 ASP A O 1
ATOM 1335 N N . LEU A 1 171 ? 12.763 -7.540 19.052 1.00 87.62 171 LEU A N 1
ATOM 1336 C CA . LEU A 1 171 ? 11.562 -7.254 18.262 1.00 87.62 171 LEU A CA 1
ATOM 1337 C C . LEU A 1 171 ? 11.890 -6.787 16.850 1.00 87.62 171 LEU A C 1
ATOM 1339 O O . LEU A 1 171 ? 11.109 -7.062 15.942 1.00 87.62 171 LEU A O 1
ATOM 1343 N N . ALA A 1 172 ? 13.002 -6.070 16.685 1.00 90.06 172 ALA A N 1
ATOM 1344 C CA . ALA A 1 172 ? 13.361 -5.452 15.420 1.00 90.06 172 ALA A CA 1
ATOM 1345 C C . ALA A 1 172 ? 13.528 -6.524 14.343 1.00 90.06 172 ALA A C 1
ATOM 1347 O O . ALA A 1 172 ? 14.294 -7.465 14.525 1.00 90.06 172 ALA A O 1
ATOM 1348 N N . ARG A 1 173 ? 12.774 -6.414 13.247 1.00 92.06 173 ARG A N 1
ATOM 1349 C CA . ARG A 1 173 ? 12.834 -7.365 12.129 1.00 92.06 173 ARG A CA 1
ATOM 1350 C C . ARG A 1 173 ? 12.117 -6.827 10.903 1.00 92.06 173 ARG A C 1
ATOM 1352 O O . ARG A 1 173 ? 11.197 -6.020 11.014 1.00 92.06 173 ARG A O 1
ATOM 1359 N N . PHE A 1 174 ? 12.489 -7.333 9.738 1.00 92.00 174 PHE A N 1
ATOM 1360 C CA . PHE A 1 174 ? 11.731 -7.174 8.497 1.00 92.00 174 PHE A CA 1
ATOM 1361 C C . PHE A 1 174 ? 11.595 -8.521 7.783 1.00 92.00 174 PHE A C 1
ATOM 1363 O O . PHE A 1 174 ? 12.233 -9.500 8.172 1.00 92.00 174 PHE A O 1
ATOM 1370 N N . GLY A 1 175 ? 10.753 -8.584 6.750 1.00 90.88 175 GLY A N 1
ATOM 1371 C CA . GLY A 1 175 ? 10.547 -9.806 5.967 1.00 90.88 175 GLY A CA 1
ATOM 1372 C C . GLY A 1 175 ? 9.869 -10.933 6.757 1.00 90.88 175 GLY A C 1
ATOM 1373 O O . GLY A 1 175 ? 9.881 -12.085 6.329 1.00 90.88 175 GLY A O 1
ATOM 1374 N N . HIS A 1 176 ? 9.299 -10.623 7.924 1.00 94.56 176 HIS A N 1
ATOM 1375 C CA . HIS A 1 176 ? 8.473 -11.539 8.702 1.00 94.56 176 HIS A CA 1
ATOM 1376 C C . HIS A 1 176 ? 7.076 -11.658 8.094 1.00 94.56 176 HIS A C 1
ATOM 1378 O O . HIS A 1 176 ? 6.652 -10.852 7.267 1.00 94.56 176 HIS A O 1
ATOM 1384 N N . SER A 1 177 ? 6.331 -12.654 8.558 1.00 95.00 177 SER A N 1
ATOM 1385 C CA . SER A 1 177 ? 4.911 -12.797 8.248 1.00 95.00 177 SER A CA 1
ATOM 1386 C C . SER A 1 177 ? 4.074 -12.560 9.495 1.00 95.00 177 SER A C 1
ATOM 1388 O O . SER A 1 177 ? 4.512 -12.837 10.613 1.00 95.00 177 SER A O 1
ATOM 1390 N N . ALA A 1 178 ? 2.864 -12.040 9.303 1.00 95.88 178 ALA A N 1
ATOM 1391 C CA . ALA A 1 178 ? 1.916 -11.809 10.379 1.00 95.88 178 ALA A CA 1
ATOM 1392 C C . ALA A 1 178 ? 0.540 -12.363 10.010 1.00 95.88 178 ALA A C 1
ATOM 1394 O O . ALA A 1 178 ? 0.075 -12.191 8.885 1.00 95.88 178 ALA A O 1
ATOM 1395 N N . VAL A 1 179 ? -0.103 -13.038 10.957 1.00 95.12 179 VAL A N 1
ATOM 1396 C CA . VAL A 1 179 ? -1.410 -13.670 10.767 1.00 95.12 179 VAL A CA 1
ATOM 1397 C C . VAL A 1 179 ? -2.281 -13.452 11.992 1.00 95.12 179 VAL A C 1
ATOM 1399 O O . VAL A 1 179 ? -1.810 -13.513 13.131 1.00 95.12 179 VAL A O 1
ATOM 1402 N N . THR A 1 180 ? -3.566 -13.209 11.761 1.00 93.06 180 THR A N 1
ATOM 1403 C CA . THR A 1 180 ? -4.558 -13.114 12.826 1.00 93.06 180 THR A CA 1
ATOM 1404 C C . THR A 1 180 ? -5.302 -14.436 12.965 1.00 93.06 180 THR A C 1
ATOM 1406 O O . THR A 1 180 ? -5.674 -15.077 11.985 1.00 93.06 180 THR A O 1
ATOM 1409 N N . SER A 1 181 ? -5.481 -14.895 14.202 1.00 93.44 181 SER A N 1
ATOM 1410 C CA . SER A 1 181 ? -6.220 -16.122 14.500 1.00 93.44 181 SER A CA 1
ATOM 1411 C C . SER A 1 181 ? -6.845 -16.029 15.883 1.00 93.44 181 SER A C 1
ATOM 1413 O O . SER A 1 181 ? -6.162 -15.705 16.854 1.00 93.44 181 SER A O 1
ATOM 1415 N N . ARG A 1 182 ? -8.155 -16.299 15.974 1.00 89.69 182 ARG A N 1
ATOM 1416 C CA . ARG A 1 182 ? -8.938 -16.259 17.227 1.00 89.69 182 ARG A CA 1
ATOM 1417 C C . ARG A 1 182 ? -8.744 -14.955 18.026 1.00 89.69 182 ARG A C 1
ATOM 1419 O O . ARG A 1 182 ? -8.540 -14.995 19.236 1.00 89.69 182 ARG A O 1
ATOM 1426 N N . GLY A 1 183 ? -8.766 -13.808 17.340 1.00 87.88 183 GLY A N 1
ATOM 1427 C CA . GLY A 1 183 ? -8.619 -12.481 17.961 1.00 87.88 183 GLY A CA 1
ATOM 1428 C C . GLY A 1 183 ? -7.204 -12.149 18.453 1.00 87.88 183 GLY A C 1
ATOM 1429 O O . GLY A 1 183 ? -7.023 -11.203 19.213 1.00 87.88 183 GLY A O 1
ATOM 1430 N N . LEU A 1 184 ? -6.198 -12.924 18.047 1.00 93.38 184 LEU A N 1
ATOM 1431 C CA . LEU A 1 184 ? -4.793 -12.720 18.390 1.00 93.38 184 LEU A CA 1
ATOM 1432 C C . LEU A 1 184 ? -3.983 -12.468 17.122 1.00 93.38 184 LEU A C 1
ATOM 1434 O O . LEU A 1 184 ? -4.316 -12.995 16.061 1.00 93.38 184 LEU A O 1
ATOM 1438 N N . LEU A 1 185 ? -2.899 -11.707 17.249 1.00 93.31 185 LEU A N 1
ATOM 1439 C CA . LEU A 1 185 ? -1.940 -11.477 16.171 1.00 93.31 185 LEU A CA 1
ATOM 1440 C C . LEU A 1 185 ? -0.663 -12.267 16.456 1.00 93.31 185 LEU A C 1
ATOM 1442 O O . LEU A 1 185 ? -0.071 -12.138 17.528 1.00 93.31 185 LEU A O 1
ATOM 1446 N N . TYR A 1 186 ? -0.244 -13.065 15.483 1.00 95.44 186 TYR A N 1
ATOM 1447 C CA . TYR A 1 186 ? 0.992 -13.832 15.511 1.00 95.44 186 TYR A CA 1
ATOM 1448 C C . TYR A 1 186 ? 1.934 -13.294 14.446 1.00 95.44 186 TYR A C 1
ATOM 1450 O O . TYR A 1 186 ? 1.555 -13.204 13.282 1.00 95.44 186 TYR A O 1
ATOM 1458 N N . ILE A 1 187 ? 3.156 -12.963 14.841 1.00 95.31 187 ILE A N 1
ATOM 1459 C CA . ILE A 1 187 ? 4.240 -12.555 13.951 1.00 95.31 187 ILE A CA 1
ATOM 1460 C C . ILE A 1 187 ? 5.336 -13.602 14.061 1.00 95.31 187 ILE A C 1
ATOM 1462 O O . ILE A 1 187 ? 5.742 -13.943 15.167 1.00 95.31 187 ILE A O 1
ATOM 1466 N N . TYR A 1 188 ? 5.807 -14.124 12.936 1.00 95.19 188 TYR A N 1
ATOM 1467 C CA . TYR A 1 188 ? 6.789 -15.202 12.925 1.00 95.19 188 TYR A CA 1
ATOM 1468 C C . TYR A 1 188 ? 7.862 -14.973 11.869 1.00 95.19 188 TYR A C 1
ATOM 1470 O O . TYR A 1 188 ? 7.616 -14.389 10.807 1.00 95.19 188 TYR A O 1
ATOM 1478 N N . GLY A 1 189 ? 9.063 -15.454 12.180 1.00 93.94 189 GLY A N 1
ATOM 1479 C CA . GLY A 1 189 ? 10.224 -15.288 11.320 1.00 93.94 189 GLY A CA 1
ATOM 1480 C C . GLY A 1 189 ? 10.693 -13.837 11.225 1.00 93.94 189 GLY A C 1
ATOM 1481 O O . GLY A 1 189 ? 10.487 -13.030 12.139 1.00 93.94 189 GLY A O 1
ATOM 1482 N N . GLY A 1 190 ? 11.332 -13.523 10.101 1.00 92.44 190 GLY A N 1
ATOM 1483 C CA . GLY A 1 190 ? 11.958 -12.233 9.823 1.00 92.44 190 GLY A CA 1
ATOM 1484 C C . GLY A 1 190 ? 13.475 -12.262 9.970 1.00 92.44 190 GLY A C 1
ATOM 1485 O O . GLY A 1 190 ? 14.071 -13.297 10.272 1.00 92.44 190 GLY A O 1
ATOM 1486 N N . PHE A 1 191 ? 14.089 -11.110 9.726 1.00 89.00 191 PHE A N 1
ATOM 1487 C CA . PHE A 1 191 ? 15.535 -10.938 9.730 1.00 89.00 191 PHE A CA 1
ATOM 1488 C C . PHE A 1 191 ? 15.933 -9.590 10.338 1.00 89.00 191 PHE A C 1
ATOM 1490 O O . PHE A 1 191 ? 15.275 -8.574 10.104 1.00 89.00 191 PHE A O 1
ATOM 1497 N N . ASP A 1 192 ? 17.026 -9.586 11.094 1.00 87.75 192 ASP A N 1
ATOM 1498 C CA . ASP A 1 192 ? 17.657 -8.394 11.684 1.00 87.75 192 ASP A CA 1
ATOM 1499 C C . ASP A 1 192 ? 19.198 -8.453 11.618 1.00 87.75 192 ASP A C 1
ATOM 1501 O O . ASP A 1 192 ? 19.912 -7.840 12.409 1.00 87.75 192 ASP A O 1
ATOM 1505 N N . GLY A 1 193 ? 19.730 -9.241 10.688 1.00 85.00 193 GLY A N 1
ATOM 1506 C CA . GLY A 1 193 ? 21.114 -9.717 10.713 1.00 85.00 193 GLY A CA 1
ATOM 1507 C C . GLY A 1 193 ? 21.189 -11.215 10.998 1.00 85.00 193 GLY A C 1
ATOM 1508 O O . GLY A 1 193 ? 22.122 -11.871 10.541 1.00 85.00 193 GLY A O 1
ATOM 1509 N N . GLN A 1 194 ? 20.179 -11.775 11.670 1.00 86.75 194 GLN A N 1
ATOM 1510 C CA . GLN A 1 194 ? 19.989 -13.217 11.807 1.00 86.75 194 GLN A CA 1
ATOM 1511 C C . GLN A 1 194 ? 18.565 -13.616 11.426 1.00 86.75 194 GLN A C 1
ATOM 1513 O O . GLN A 1 194 ? 17.612 -12.865 11.638 1.00 86.75 194 GLN A O 1
ATOM 1518 N N . MET A 1 195 ? 18.414 -14.817 10.862 1.00 89.50 195 MET A N 1
ATOM 1519 C CA . MET A 1 195 ? 17.092 -15.390 10.619 1.00 89.50 195 MET A CA 1
ATOM 1520 C C . MET A 1 195 ? 16.417 -15.673 11.958 1.00 89.50 195 MET A C 1
ATOM 1522 O O . MET A 1 195 ? 16.947 -16.411 12.790 1.00 89.50 195 MET A O 1
ATOM 1526 N N . LYS A 1 196 ? 15.236 -15.096 12.161 1.00 90.38 196 LYS A N 1
ATOM 1527 C CA . LYS A 1 196 ? 14.439 -15.313 13.362 1.00 90.38 196 LYS A CA 1
ATOM 1528 C C . LYS A 1 196 ? 13.660 -16.622 13.248 1.00 90.38 196 LYS A C 1
ATOM 1530 O O . LYS A 1 196 ? 13.064 -16.907 12.212 1.00 90.38 196 LYS A O 1
ATOM 1535 N N . ALA A 1 197 ? 13.632 -17.393 14.329 1.00 92.25 197 ALA A N 1
ATOM 1536 C CA . ALA A 1 197 ? 12.848 -18.627 14.448 1.00 92.25 197 ALA A CA 1
ATOM 1537 C C . ALA A 1 197 ? 11.784 -18.544 15.560 1.00 92.25 197 ALA A C 1
ATOM 1539 O O . ALA A 1 197 ? 11.162 -19.545 15.910 1.00 92.25 197 ALA A O 1
ATOM 1540 N N . ASP A 1 198 ? 11.593 -17.360 16.140 1.00 92.19 198 ASP A N 1
ATOM 1541 C CA . ASP A 1 198 ? 10.616 -17.105 17.190 1.00 92.19 198 ASP A CA 1
ATOM 1542 C C . ASP A 1 198 ? 9.233 -16.748 16.621 1.00 92.19 198 ASP A C 1
ATOM 1544 O O . ASP A 1 198 ? 9.044 -16.465 15.431 1.00 92.19 198 ASP A O 1
ATOM 1548 N N . ILE A 1 199 ? 8.245 -16.774 17.516 1.00 93.31 199 ILE A N 1
ATOM 1549 C CA . ILE A 1 199 ? 6.882 -16.322 17.257 1.00 93.31 199 ILE A CA 1
ATOM 1550 C C . ILE A 1 199 ? 6.534 -15.289 18.321 1.00 93.31 199 ILE A C 1
ATOM 1552 O O . ILE A 1 199 ? 6.492 -15.592 19.514 1.00 93.31 199 ILE A O 1
ATOM 1556 N N . LEU A 1 200 ? 6.241 -14.072 17.883 1.00 91.69 200 LEU A N 1
ATOM 1557 C CA . LEU A 1 200 ? 5.700 -13.018 18.722 1.00 91.69 200 LEU A CA 1
ATOM 1558 C C . LEU A 1 200 ? 4.176 -13.110 18.706 1.00 91.69 200 LEU A C 1
ATOM 1560 O O . LEU A 1 200 ? 3.551 -13.194 17.648 1.00 91.69 200 LEU A O 1
ATOM 1564 N N . LYS A 1 201 ? 3.566 -13.063 19.887 1.00 92.31 201 LYS A N 1
ATOM 1565 C CA . LYS A 1 201 ? 2.112 -13.022 20.050 1.00 92.31 201 LYS A CA 1
ATOM 1566 C C . LYS A 1 201 ? 1.708 -11.674 20.629 1.00 92.31 201 LYS A C 1
ATOM 1568 O O . LYS A 1 201 ? 2.105 -11.332 21.740 1.00 92.31 201 LYS A O 1
ATOM 1573 N N . PHE A 1 202 ? 0.849 -10.957 19.918 1.00 89.94 202 PHE A N 1
ATOM 1574 C CA . PHE A 1 202 ? 0.174 -9.770 20.421 1.00 89.94 202 PHE A CA 1
ATOM 1575 C C . PHE A 1 202 ? -1.257 -10.125 20.844 1.00 89.94 202 PHE A C 1
ATOM 1577 O O . PHE A 1 202 ? -2.017 -10.744 20.095 1.00 89.94 202 PHE A O 1
ATOM 1584 N N . THR A 1 203 ? -1.603 -9.749 22.075 1.00 91.25 203 THR A N 1
ATOM 1585 C CA . THR A 1 203 ? -2.942 -9.932 22.650 1.00 91.25 203 THR A CA 1
ATOM 1586 C C . THR A 1 203 ? -3.567 -8.553 22.821 1.00 91.25 203 THR A C 1
ATOM 1588 O O . THR A 1 203 ? -2.999 -7.754 23.570 1.00 91.25 203 THR A O 1
ATOM 1591 N N . PRO A 1 204 ? -4.686 -8.250 22.141 1.00 90.81 204 PRO A N 1
ATOM 1592 C CA . PRO A 1 204 ? -5.330 -6.959 22.296 1.00 90.81 204 PRO A CA 1
ATOM 1593 C C . PRO A 1 204 ? -5.926 -6.806 23.701 1.00 90.81 204 PRO A C 1
ATOM 1595 O O . PRO A 1 204 ? -6.261 -7.786 24.373 1.00 90.81 204 PRO A O 1
ATOM 1598 N N . GLY A 1 205 ? -6.059 -5.559 24.142 1.00 89.69 205 GLY A N 1
ATOM 1599 C CA . GLY A 1 205 ? -6.848 -5.221 25.321 1.00 89.69 205 GLY A CA 1
ATOM 1600 C C . GLY A 1 205 ? -8.350 -5.302 25.045 1.00 89.69 205 GLY A C 1
ATOM 1601 O O . GLY A 1 205 ? -8.788 -5.549 23.923 1.00 89.69 205 GLY A O 1
ATOM 1602 N N . ARG A 1 206 ? -9.141 -5.079 26.093 1.00 91.25 206 ARG A N 1
ATOM 1603 C CA . ARG A 1 206 ? -10.607 -5.122 26.061 1.00 91.25 206 ARG A CA 1
ATOM 1604 C C . ARG A 1 206 ? -11.168 -3.721 26.241 1.00 91.25 206 ARG A C 1
ATOM 1606 O O . ARG A 1 206 ? -10.752 -3.033 27.174 1.00 91.25 206 ARG A O 1
ATOM 1613 N N . CYS A 1 207 ? -12.088 -3.314 25.371 1.00 90.38 207 CYS A N 1
ATOM 1614 C CA . CYS A 1 207 ? -12.713 -1.995 25.450 1.00 90.38 207 CYS A CA 1
ATOM 1615 C C . CYS A 1 207 ? -13.517 -1.844 26.746 1.00 90.38 207 CYS A C 1
ATOM 1617 O O . CYS A 1 207 ? -13.484 -0.787 27.361 1.00 90.38 207 CYS A O 1
ATOM 1619 N N . GLU A 1 208 ? -14.119 -2.929 27.233 1.00 92.38 208 GLU A N 1
ATOM 1620 C CA . GLU A 1 208 ? -14.956 -2.965 28.439 1.00 92.38 208 GLU A CA 1
ATOM 1621 C C . GLU A 1 208 ? -14.177 -2.616 29.715 1.00 92.38 208 GLU A C 1
ATOM 1623 O O . GLU A 1 208 ? -14.762 -2.208 30.716 1.00 92.38 208 GLU A O 1
ATOM 1628 N N . ASN A 1 209 ? -12.847 -2.752 29.687 1.00 93.75 209 ASN A N 1
ATOM 1629 C CA . ASN A 1 209 ? -11.987 -2.377 30.806 1.00 93.75 209 ASN A CA 1
ATOM 1630 C C . ASN A 1 209 ? -11.751 -0.858 30.885 1.00 93.75 209 ASN A C 1
ATOM 1632 O O . ASN A 1 209 ? -11.145 -0.391 31.848 1.00 93.75 209 ASN A O 1
ATOM 1636 N N . VAL A 1 210 ? -12.178 -0.094 29.876 1.00 90.81 210 VAL A N 1
ATOM 1637 C CA . VAL A 1 210 ? -12.011 1.357 29.805 1.00 90.81 210 VAL A CA 1
ATOM 1638 C C . VAL A 1 210 ? -13.310 2.039 30.219 1.00 90.81 210 VAL A C 1
ATOM 1640 O O . VAL A 1 210 ? -14.343 1.894 29.573 1.00 90.81 210 VAL A O 1
ATOM 1643 N N . THR A 1 211 ? -13.256 2.809 31.302 1.00 91.94 211 THR A N 1
ATOM 1644 C CA . THR A 1 211 ? -14.449 3.371 31.957 1.00 91.94 211 THR A CA 1
ATOM 1645 C C . THR A 1 211 ? -14.667 4.851 31.671 1.00 91.94 211 THR A C 1
ATOM 1647 O O . THR A 1 211 ? -15.649 5.425 32.136 1.00 91.94 211 THR A O 1
ATOM 1650 N N . THR A 1 212 ? -13.774 5.492 30.913 1.00 87.88 212 THR A N 1
ATOM 1651 C CA . THR A 1 212 ? -13.884 6.914 30.581 1.00 87.88 212 THR A CA 1
ATOM 1652 C C . THR A 1 212 ? -14.020 7.128 29.076 1.00 87.88 212 THR A C 1
ATOM 1654 O O . THR A 1 212 ? -13.364 6.470 28.266 1.00 87.88 212 THR A O 1
ATOM 1657 N N . LEU A 1 213 ? -14.848 8.106 28.691 1.00 80.50 213 LEU A N 1
ATOM 1658 C CA . LEU A 1 213 ? -15.060 8.496 27.292 1.00 80.50 213 LEU A CA 1
ATOM 1659 C C . LEU A 1 213 ? -13.737 8.814 26.578 1.00 80.50 213 LEU A C 1
ATOM 1661 O O . LEU A 1 213 ? -13.491 8.341 25.469 1.00 80.50 213 LEU A O 1
ATOM 1665 N N . GLY A 1 214 ? -12.885 9.622 27.215 1.00 79.81 214 GLY A N 1
ATOM 1666 C CA . GLY A 1 214 ? -11.630 10.085 26.625 1.00 79.81 214 GLY A CA 1
ATOM 1667 C C . GLY A 1 214 ? -10.644 8.948 26.363 1.00 79.81 214 GLY A C 1
ATOM 1668 O O . GLY A 1 214 ? -10.067 8.883 25.278 1.00 79.81 214 GLY A O 1
ATOM 1669 N N . GLU A 1 215 ? -10.477 8.035 27.320 1.00 83.25 215 GLU A N 1
ATOM 1670 C CA . GLU A 1 215 ? -9.599 6.873 27.158 1.00 83.25 215 GLU A CA 1
ATOM 1671 C C . GLU A 1 215 ? -10.178 5.867 26.169 1.00 83.25 215 GLU A C 1
ATOM 1673 O O . GLU A 1 215 ? -9.417 5.284 25.407 1.00 83.25 215 GLU A O 1
ATOM 1678 N N . CYS A 1 216 ? -11.502 5.691 26.121 1.00 83.12 216 CYS A N 1
ATOM 1679 C CA . CYS A 1 216 ? -12.140 4.761 25.192 1.00 83.12 216 CYS A CA 1
ATOM 1680 C C . CYS A 1 216 ? -11.858 5.159 23.738 1.00 83.12 216 CYS A C 1
ATOM 1682 O O . CYS A 1 216 ? -11.329 4.366 22.956 1.00 83.12 216 CYS A O 1
ATOM 1684 N N . LEU A 1 217 ? -12.120 6.425 23.396 1.00 80.81 217 LEU A N 1
ATOM 1685 C CA . LEU A 1 217 ? -11.936 6.942 22.037 1.00 80.81 217 LEU A CA 1
ATOM 1686 C C . LEU A 1 217 ? -10.458 7.041 21.627 1.00 80.81 217 LEU A C 1
ATOM 1688 O O . LEU A 1 217 ? -10.130 6.913 20.447 1.00 80.81 217 LEU A O 1
ATOM 1692 N N . ASN A 1 218 ? -9.559 7.253 22.592 1.00 77.19 218 ASN A N 1
ATOM 1693 C CA . ASN A 1 218 ? -8.116 7.327 22.354 1.00 77.19 218 ASN A CA 1
ATOM 1694 C C . ASN A 1 218 ? -7.382 6.018 22.651 1.00 77.19 218 ASN A C 1
ATOM 1696 O O . ASN A 1 218 ? -6.152 5.980 22.579 1.00 77.19 218 ASN A O 1
ATOM 1700 N N . SER A 1 219 ? -8.111 4.948 22.961 1.00 80.56 219 SER A N 1
ATOM 1701 C CA . SER A 1 219 ? -7.523 3.669 23.327 1.00 80.56 219 SER A CA 1
ATOM 1702 C C . SER A 1 219 ? -6.639 3.145 22.197 1.00 80.56 219 SER A C 1
ATOM 1704 O O . SER A 1 219 ? -6.890 3.327 21.001 1.00 80.56 219 SER A O 1
ATOM 1706 N N . ARG A 1 220 ? -5.531 2.527 22.593 1.00 78.88 220 ARG A N 1
ATOM 1707 C CA . ARG A 1 220 ? -4.567 1.885 21.699 1.00 78.88 220 ARG A CA 1
ATOM 1708 C C . ARG A 1 220 ? -4.367 0.466 22.208 1.00 78.88 220 ARG A C 1
ATOM 1710 O O . ARG A 1 220 ? -3.302 0.086 22.670 1.00 78.88 220 ARG A O 1
ATOM 1717 N N . LEU A 1 221 ? -5.460 -0.290 22.196 1.00 86.00 221 LEU A N 1
ATOM 1718 C CA . LEU A 1 221 ? -5.521 -1.652 22.726 1.00 86.00 221 LEU A CA 1
ATOM 1719 C C . LEU A 1 221 ? -5.378 -2.714 21.626 1.00 86.00 221 LEU A C 1
ATOM 1721 O O . LEU A 1 221 ? -5.537 -3.895 21.901 1.00 86.00 221 LEU A O 1
ATOM 1725 N N . GLY A 1 222 ? -5.089 -2.316 20.383 1.00 85.00 222 GLY A N 1
ATOM 1726 C CA . GLY A 1 222 ? -5.043 -3.220 19.226 1.00 85.00 222 GLY A CA 1
ATOM 1727 C C . GLY A 1 222 ? -6.415 -3.573 18.637 1.00 85.00 222 GLY A C 1
ATOM 1728 O O . GLY A 1 222 ? -6.491 -4.352 17.692 1.00 85.00 222 GLY A O 1
ATOM 1729 N N . VAL A 1 223 ? -7.483 -2.969 19.161 1.00 87.69 223 VAL A N 1
ATOM 1730 C CA . VAL A 1 223 ? -8.855 -2.996 18.630 1.00 87.69 223 VAL A CA 1
ATOM 1731 C C . VAL A 1 223 ? -9.433 -1.580 18.653 1.00 87.69 223 VAL A C 1
ATOM 1733 O O . VAL A 1 223 ? -8.989 -0.748 19.451 1.00 87.69 223 VAL A O 1
ATOM 1736 N N . LYS A 1 224 ? -10.397 -1.287 17.773 1.00 86.81 224 LYS A N 1
ATOM 1737 C CA . LYS A 1 224 ? -11.090 0.008 17.755 1.00 86.81 224 LYS A CA 1
ATOM 1738 C C . LYS A 1 224 ? -12.223 -0.002 18.780 1.00 86.81 224 LYS A C 1
ATOM 1740 O O . LYS A 1 224 ? -13.182 -0.756 18.630 1.00 86.81 224 LYS A O 1
ATOM 1745 N N . CYS A 1 225 ? -12.113 0.854 19.791 1.00 85.75 225 CYS A N 1
ATOM 1746 C CA . CYS A 1 225 ? -13.166 1.049 20.779 1.00 85.75 225 CYS A CA 1
ATOM 1747 C C . CYS A 1 225 ? -14.063 2.240 20.437 1.00 85.75 225 CYS A C 1
ATOM 1749 O O . CYS A 1 225 ? -13.615 3.234 19.856 1.00 85.75 225 CYS A O 1
ATOM 1751 N N . VAL A 1 226 ? -15.320 2.131 20.854 1.00 84.19 226 VAL A N 1
ATOM 1752 C CA . VAL A 1 226 ? -16.371 3.132 20.685 1.00 84.19 226 VAL A CA 1
ATOM 1753 C C . VAL A 1 226 ? -17.095 3.349 22.006 1.00 84.19 226 VAL A C 1
ATOM 1755 O O . VAL A 1 226 ? -17.242 2.429 22.810 1.00 84.19 226 VAL A O 1
ATOM 1758 N N . TRP A 1 227 ? -17.530 4.587 22.233 1.00 81.00 227 TRP A N 1
ATOM 1759 C CA . TRP A 1 227 ? -18.286 4.954 23.427 1.00 81.00 227 TRP A CA 1
ATOM 1760 C C . TRP A 1 227 ? -19.779 4.995 23.126 1.00 81.00 227 TRP A C 1
ATOM 1762 O O . TRP A 1 227 ? -20.220 5.777 22.269 1.00 81.00 227 TRP A O 1
ATOM 1772 N N . THR A 1 228 ? -20.528 4.167 23.845 1.00 78.75 228 THR A N 1
ATOM 1773 C CA . THR A 1 228 ? -21.956 3.921 23.645 1.00 78.75 228 THR A CA 1
ATOM 1774 C C . THR A 1 228 ? -22.828 4.986 24.317 1.00 78.75 228 THR A C 1
ATOM 1776 O O . THR A 1 228 ? -22.361 5.832 25.090 1.00 78.75 228 THR A O 1
ATOM 1779 N N . THR A 1 229 ? -24.126 4.964 24.013 1.00 76.88 229 THR A N 1
ATOM 1780 C CA . THR A 1 229 ? -25.135 5.799 24.681 1.00 76.88 229 THR A CA 1
ATOM 1781 C C . THR A 1 229 ? -25.345 5.401 26.138 1.00 76.88 229 THR A C 1
ATOM 1783 O O . THR A 1 229 ? -25.657 6.254 26.966 1.00 76.88 229 THR A O 1
ATOM 1786 N N . GLU A 1 230 ? -25.079 4.140 26.470 1.00 83.56 230 GLU A N 1
ATOM 1787 C CA . GLU A 1 230 ? -25.165 3.564 27.814 1.00 83.56 230 GLU A CA 1
ATOM 1788 C C . GLU A 1 230 ? -23.962 3.943 28.693 1.00 83.56 230 GLU A C 1
ATOM 1790 O O . GLU A 1 230 ? -23.836 3.451 29.811 1.00 83.56 230 GLU A O 1
ATOM 1795 N N . GLN A 1 231 ? -23.087 4.835 28.210 1.00 83.69 231 GLN A N 1
ATOM 1796 C CA . GLN A 1 231 ? -21.862 5.264 28.888 1.00 83.69 231 GLN A CA 1
ATOM 1797 C C . GLN A 1 231 ? -20.889 4.109 29.156 1.00 83.69 231 GLN A C 1
ATOM 1799 O O . GLN A 1 231 ? -20.194 4.081 30.171 1.00 83.69 231 GLN A O 1
ATOM 1804 N N . THR A 1 232 ? -20.831 3.159 28.226 1.00 88.12 232 THR A N 1
ATOM 1805 C CA . THR A 1 232 ? -19.884 2.047 28.249 1.00 88.12 232 THR A CA 1
ATOM 1806 C C . THR A 1 232 ? -18.940 2.122 27.054 1.00 88.12 232 THR A C 1
ATOM 1808 O O . THR A 1 232 ? -19.227 2.752 26.033 1.00 88.12 232 THR A O 1
ATOM 1811 N N . CYS A 1 233 ? -17.775 1.494 27.191 1.00 86.50 233 CYS A N 1
ATOM 1812 C CA . CYS A 1 233 ? -16.828 1.335 26.099 1.00 86.50 233 CYS A CA 1
ATOM 1813 C C . CYS A 1 233 ? -16.936 -0.087 25.542 1.00 86.50 233 CYS A C 1
ATOM 1815 O O . CYS A 1 233 ? -16.852 -1.059 26.293 1.00 86.50 233 CYS A O 1
ATOM 1817 N N . SER A 1 234 ? -17.109 -0.208 24.229 1.00 87.81 234 SER A N 1
ATOM 1818 C CA . SER A 1 234 ? -17.272 -1.491 23.531 1.00 87.81 234 SER A CA 1
ATOM 1819 C C . SER A 1 234 ? -16.432 -1.515 22.261 1.00 87.81 234 SER A C 1
ATOM 1821 O O . SER A 1 234 ? -15.941 -0.472 21.817 1.00 87.81 234 SER A O 1
ATOM 1823 N N . THR A 1 235 ? -16.218 -2.694 21.676 1.00 86.00 235 THR A N 1
ATOM 1824 C CA . THR A 1 235 ? -15.541 -2.770 20.377 1.00 86.00 235 THR A CA 1
ATOM 1825 C C . THR A 1 235 ? -16.471 -2.284 19.263 1.00 86.00 235 THR A C 1
ATOM 1827 O O . THR A 1 235 ? -17.689 -2.450 19.335 1.00 86.00 235 THR A O 1
ATOM 1830 N N . ILE A 1 236 ? -15.915 -1.667 18.216 1.00 82.31 236 ILE A N 1
ATOM 1831 C CA . ILE A 1 236 ? -16.714 -1.125 17.104 1.00 82.31 236 ILE A CA 1
ATOM 1832 C C . ILE A 1 236 ? -17.533 -2.197 16.370 1.00 82.31 236 ILE A C 1
ATOM 1834 O O . ILE A 1 236 ? -18.596 -1.897 15.837 1.00 82.31 236 ILE A O 1
ATOM 1838 N N . THR A 1 237 ? -17.047 -3.439 16.364 1.00 76.06 237 THR A N 1
ATOM 1839 C CA . THR A 1 237 ? -17.686 -4.592 15.716 1.00 76.06 237 THR A CA 1
ATOM 1840 C C . THR A 1 237 ? -18.866 -5.155 16.508 1.00 76.06 237 THR A C 1
ATOM 1842 O O . THR A 1 237 ? -19.677 -5.881 15.951 1.00 76.06 237 THR A O 1
ATOM 1845 N N . ASP A 1 238 ? -18.997 -4.818 17.794 1.00 74.81 238 ASP A N 1
ATOM 1846 C CA . ASP A 1 238 ? -20.105 -5.302 18.629 1.00 74.81 238 ASP A CA 1
ATOM 1847 C C . ASP A 1 238 ? -21.357 -4.405 18.532 1.00 74.81 238 ASP A C 1
ATOM 1849 O O . ASP A 1 238 ? -22.384 -4.701 19.146 1.00 74.81 238 ASP A O 1
ATOM 1853 N N . MET A 1 239 ? -21.305 -3.293 17.781 1.00 63.25 239 MET A N 1
ATOM 1854 C CA . MET A 1 239 ? -22.424 -2.351 17.704 1.00 63.25 239 MET A CA 1
ATOM 1855 C C . MET A 1 239 ? -23.566 -2.845 16.788 1.00 63.25 239 MET A C 1
ATOM 1857 O O . MET A 1 239 ? -23.332 -3.180 15.622 1.00 63.25 239 MET A O 1
ATOM 1861 N N . PRO A 1 240 ? -24.831 -2.818 17.259 1.00 44.59 240 PRO A N 1
ATOM 1862 C CA . PRO A 1 240 ? -25.992 -3.162 16.442 1.00 44.59 240 PRO A CA 1
ATOM 1863 C C . PRO A 1 240 ? -26.176 -2.120 15.327 1.00 44.59 240 PRO A C 1
ATOM 1865 O O . PRO A 1 240 ? -26.417 -0.942 15.579 1.00 44.59 240 PRO A O 1
ATOM 1868 N N . GLY A 1 241 ? -26.007 -2.567 14.082 1.00 46.25 241 GLY A N 1
ATOM 1869 C CA . GLY A 1 241 ? -25.827 -1.723 12.892 1.00 46.25 241 GLY A CA 1
ATOM 1870 C C . GLY A 1 241 ? -24.680 -2.207 11.998 1.00 46.25 241 GLY A C 1
ATOM 1871 O O . GLY A 1 241 ? -24.547 -1.7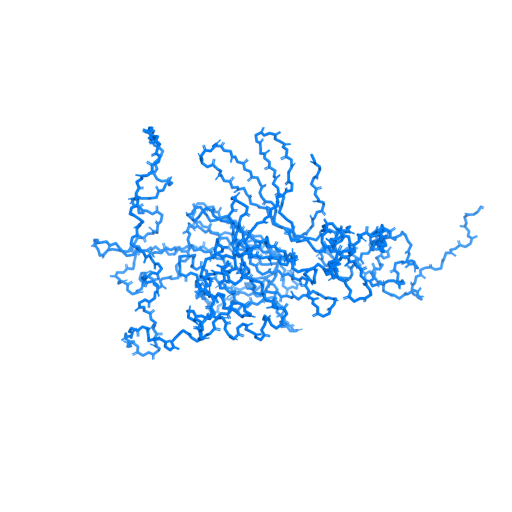57 10.860 1.00 46.25 241 GLY A O 1
ATOM 1872 N N . ASP A 1 242 ? -23.880 -3.155 12.493 1.00 39.50 242 ASP A N 1
ATOM 1873 C CA . ASP A 1 242 ? -22.872 -3.863 11.718 1.00 39.50 242 ASP A CA 1
ATOM 1874 C C . ASP A 1 242 ? -23.524 -4.796 10.668 1.00 39.50 242 ASP A C 1
ATOM 1876 O O . ASP A 1 242 ? -24.268 -5.715 11.031 1.00 39.50 242 ASP A O 1
ATOM 1880 N N . PRO A 1 243 ? -23.247 -4.633 9.360 1.00 36.97 243 PRO A N 1
ATOM 1881 C CA . PRO A 1 243 ? -23.674 -5.588 8.337 1.00 36.97 243 PRO A CA 1
ATOM 1882 C C . PRO A 1 243 ? -23.049 -6.990 8.490 1.00 36.97 243 PRO A C 1
ATOM 1884 O O . PRO A 1 243 ? -23.378 -7.876 7.700 1.00 36.97 243 PRO A O 1
ATOM 1887 N N . THR A 1 244 ? -22.155 -7.220 9.458 1.00 38.88 244 THR A N 1
ATOM 1888 C CA . THR A 1 244 ? -21.553 -8.535 9.732 1.00 38.88 244 THR A CA 1
ATOM 1889 C C . THR A 1 244 ? -22.229 -9.318 10.867 1.00 38.88 244 THR A C 1
ATOM 1891 O O . THR A 1 244 ? -21.999 -10.522 10.984 1.00 38.88 244 THR A O 1
ATOM 1894 N N . ALA A 1 245 ? -23.152 -8.705 11.620 1.00 33.09 245 ALA A N 1
ATOM 1895 C CA . ALA A 1 245 ? -23.880 -9.346 12.718 1.00 33.09 245 ALA A CA 1
ATOM 1896 C C . ALA A 1 245 ? -25.342 -9.680 12.357 1.00 33.09 245 ALA A C 1
ATOM 1898 O O . ALA A 1 245 ? -26.274 -9.295 13.053 1.00 33.09 245 ALA A O 1
ATOM 1899 N N . SER A 1 246 ? -25.574 -10.426 11.274 1.00 27.75 246 SER A N 1
ATOM 1900 C CA . SER A 1 246 ? -26.775 -11.271 11.198 1.00 27.75 246 SER A CA 1
ATOM 1901 C C . SER A 1 246 ? -26.567 -12.446 10.251 1.00 27.75 246 SER A C 1
ATOM 1903 O O . SER A 1 246 ? -26.815 -12.385 9.047 1.00 27.75 246 SER A O 1
ATOM 1905 N N . ALA A 1 247 ? -26.152 -13.564 10.836 1.00 28.89 247 ALA A N 1
ATOM 1906 C CA . ALA A 1 247 ? -26.365 -14.887 10.279 1.00 28.89 247 ALA A CA 1
ATOM 1907 C C . ALA A 1 247 ? -27.793 -15.371 10.595 1.00 28.89 247 ALA A C 1
ATOM 1909 O O . ALA A 1 247 ? -27.954 -16.468 11.103 1.00 28.89 247 ALA A O 1
ATOM 1910 N N . HIS A 1 248 ? -28.837 -14.585 10.316 1.00 26.42 248 HIS A N 1
ATOM 1911 C CA . HIS A 1 248 ? -30.208 -15.095 10.224 1.00 26.42 248 HIS A CA 1
ATOM 1912 C C . HIS A 1 248 ? -30.986 -14.327 9.151 1.00 26.42 248 HIS A C 1
ATOM 1914 O O . HIS A 1 248 ? -31.016 -13.100 9.123 1.00 26.42 248 HIS A O 1
ATOM 1920 N N . GLY A 1 249 ? -31.545 -15.092 8.209 1.00 27.75 249 GLY A N 1
ATOM 1921 C CA . GLY A 1 249 ? -32.127 -14.602 6.967 1.00 27.75 249 GLY A CA 1
ATOM 1922 C C . GLY A 1 249 ? -33.287 -13.624 7.149 1.00 27.75 249 GLY A C 1
ATOM 1923 O O . GLY A 1 249 ? -34.179 -13.832 7.965 1.00 27.75 249 GLY A O 1
ATOM 1924 N N . GLY A 1 250 ? -33.290 -12.600 6.301 1.00 22.55 250 GLY A N 1
ATOM 1925 C CA . GLY A 1 250 ? -34.408 -11.692 6.082 1.00 22.55 250 GLY A CA 1
ATOM 1926 C C . GLY A 1 250 ? -34.174 -10.903 4.797 1.00 22.55 250 GLY A C 1
ATOM 1927 O O . GLY A 1 250 ? -33.200 -10.166 4.690 1.00 22.55 250 GLY A O 1
ATOM 1928 N N . ASN A 1 251 ? -35.035 -11.117 3.802 1.00 25.03 251 ASN A N 1
ATOM 1929 C CA . ASN A 1 251 ? -35.072 -10.381 2.538 1.00 25.03 251 ASN A CA 1
ATOM 1930 C C . ASN A 1 251 ? -35.390 -8.904 2.784 1.00 25.03 251 ASN A C 1
ATOM 1932 O O . ASN A 1 251 ? -36.429 -8.656 3.380 1.00 25.03 251 ASN A O 1
ATOM 1936 N N . TYR A 1 252 ? -34.630 -7.961 2.214 1.00 23.12 252 TYR A N 1
ATOM 1937 C CA . TYR A 1 252 ? -35.180 -6.657 1.822 1.00 23.12 252 TYR A CA 1
ATOM 1938 C C . TYR A 1 252 ? -34.538 -6.139 0.528 1.00 23.12 252 TYR A C 1
ATOM 1940 O O . TYR A 1 252 ? -33.320 -6.125 0.356 1.00 23.12 252 TYR A O 1
ATOM 1948 N N . LEU A 1 253 ? -35.434 -5.793 -0.394 1.00 21.05 253 LEU A N 1
ATOM 1949 C CA . LEU A 1 253 ? -35.242 -5.177 -1.701 1.00 21.05 253 LEU A CA 1
ATOM 1950 C C . LEU A 1 253 ? -35.173 -3.651 -1.552 1.00 21.05 253 LEU A C 1
ATOM 1952 O O . LEU A 1 253 ? -35.829 -3.113 -0.668 1.00 21.05 253 LEU A O 1
ATOM 1956 N N . GLY A 1 254 ? -34.529 -2.987 -2.516 1.00 20.69 254 GLY A N 1
ATOM 1957 C CA . GLY A 1 254 ? -34.960 -1.665 -2.987 1.00 20.69 254 GLY A CA 1
ATOM 1958 C C . GLY A 1 254 ? -34.394 -0.442 -2.263 1.00 20.69 254 GLY A C 1
ATOM 1959 O O . GLY A 1 254 ? -34.570 -0.269 -1.067 1.00 20.69 254 GLY A O 1
ATOM 1960 N N . GLU A 1 255 ? -33.700 0.364 -3.064 1.00 24.41 255 GLU A N 1
ATOM 1961 C CA . GLU A 1 255 ? -33.561 1.828 -3.079 1.00 24.41 255 GLU A CA 1
ATOM 1962 C C . GLU A 1 255 ? -34.125 2.674 -1.916 1.00 24.41 255 GLU A C 1
ATOM 1964 O O . GLU A 1 255 ? -35.258 2.526 -1.477 1.00 24.41 255 GLU A O 1
ATOM 1969 N N . ASP A 1 256 ? -33.316 3.674 -1.549 1.00 23.48 256 ASP A N 1
ATOM 1970 C CA . ASP A 1 256 ? -33.719 4.917 -0.883 1.00 23.48 256 ASP A CA 1
ATOM 1971 C C . ASP A 1 256 ? -34.257 4.817 0.552 1.00 23.48 256 ASP A C 1
ATOM 1973 O O . ASP A 1 256 ? -35.358 5.249 0.871 1.00 23.48 256 ASP A O 1
ATOM 1977 N N . HIS A 1 257 ? -33.401 4.376 1.479 1.00 22.27 257 HIS A N 1
ATOM 1978 C CA . HIS A 1 257 ? -33.533 4.782 2.877 1.00 22.27 257 HIS A CA 1
ATOM 1979 C C . HIS A 1 257 ? -32.178 5.138 3.486 1.00 22.27 257 HIS A C 1
ATOM 1981 O O . HIS A 1 257 ? -31.239 4.343 3.526 1.00 22.27 257 HIS A O 1
ATOM 1987 N N . THR A 1 258 ? -32.110 6.372 3.981 1.00 25.25 258 THR A N 1
ATOM 1988 C CA . THR A 1 258 ? -31.098 6.913 4.882 1.00 25.25 258 THR A CA 1
ATOM 1989 C C . THR A 1 258 ? -30.929 5.993 6.089 1.00 25.25 258 THR A C 1
ATOM 1991 O O . THR A 1 258 ? -31.607 6.149 7.105 1.00 25.25 258 THR A O 1
ATOM 1994 N N . VAL A 1 259 ? -30.023 5.023 5.992 1.00 23.84 259 VAL A N 1
ATOM 1995 C CA . VAL A 1 259 ? -29.508 4.328 7.168 1.00 23.84 259 VAL A CA 1
ATOM 1996 C C . VAL A 1 259 ? -28.678 5.363 7.906 1.00 23.84 259 VAL A C 1
ATOM 1998 O O . VAL A 1 259 ? -27.614 5.772 7.442 1.00 23.84 259 VAL A O 1
ATOM 2001 N N . SER A 1 260 ? -29.210 5.845 9.024 1.00 24.12 260 SER A N 1
ATOM 2002 C CA . SER A 1 260 ? -28.480 6.649 9.990 1.00 24.12 260 SER A CA 1
ATOM 2003 C C . SER A 1 260 ? -27.202 5.901 10.362 1.00 24.12 260 SER A C 1
ATOM 2005 O O . SER A 1 260 ? -27.233 4.958 11.151 1.00 24.12 260 SER A O 1
ATOM 2007 N N . HIS A 1 261 ? -26.089 6.295 9.738 1.00 30.84 261 HIS A N 1
ATOM 2008 C CA . HIS A 1 261 ? -24.747 5.885 10.124 1.00 30.84 261 HIS A CA 1
ATOM 2009 C C . HIS A 1 261 ? -24.609 6.031 11.645 1.00 30.84 261 HIS A C 1
ATOM 2011 O O . HIS A 1 261 ? -25.141 7.006 12.188 1.00 30.84 261 HIS A O 1
ATOM 2017 N N . PRO A 1 262 ? -23.913 5.118 12.348 1.00 31.91 262 PRO A N 1
ATOM 2018 C CA . PRO A 1 262 ? -23.624 5.322 13.758 1.00 31.91 262 PRO A CA 1
ATOM 2019 C C . PRO A 1 262 ? -22.844 6.635 13.869 1.00 31.91 262 PRO A C 1
ATOM 2021 O O . PRO A 1 262 ? -21.713 6.727 13.405 1.00 31.91 262 PRO A O 1
ATOM 2024 N N . VAL A 1 263 ? -23.541 7.669 14.349 1.00 36.28 263 VAL A N 1
ATOM 2025 C CA . VAL A 1 263 ? -23.090 9.010 14.739 1.00 36.28 263 VAL A CA 1
ATOM 2026 C C . VAL A 1 263 ? -21.701 9.366 14.212 1.00 36.28 263 VAL A C 1
ATOM 2028 O O . VAL A 1 263 ? -20.728 9.034 14.875 1.00 36.28 263 VAL A O 1
ATOM 2031 N N . ASP A 1 264 ? -21.641 10.049 13.060 1.00 41.34 264 ASP A N 1
ATOM 2032 C CA . ASP A 1 264 ? -20.480 10.742 12.466 1.00 41.34 264 ASP A CA 1
ATOM 2033 C C . ASP A 1 264 ? -19.178 10.632 13.292 1.00 41.34 264 ASP A C 1
ATOM 2035 O O . ASP A 1 264 ? -18.752 11.574 13.969 1.00 41.34 264 ASP A O 1
ATOM 2039 N N . GLU A 1 265 ? -18.555 9.442 13.293 1.00 42.06 265 GLU A N 1
ATOM 2040 C CA . GLU A 1 265 ? -17.345 9.203 14.088 1.00 42.06 265 GLU A CA 1
ATOM 2041 C C . GLU A 1 265 ? -16.231 10.149 13.646 1.00 42.06 265 GLU A C 1
ATOM 2043 O O . GLU A 1 265 ? -15.411 10.559 14.462 1.00 42.06 265 GLU A O 1
ATOM 2048 N N . ARG A 1 266 ? -16.257 10.585 12.382 1.00 42.19 266 ARG A N 1
ATOM 2049 C CA . ARG A 1 266 ? -15.322 11.562 11.831 1.00 42.19 266 ARG A CA 1
ATOM 2050 C C . ARG A 1 266 ? -15.493 12.937 12.490 1.00 42.19 266 ARG A C 1
ATOM 2052 O O . ARG A 1 266 ? -14.492 13.525 12.882 1.00 42.19 266 ARG A O 1
ATOM 2059 N N . ALA A 1 267 ? -16.726 13.393 12.734 1.00 39.59 267 ALA A N 1
ATOM 2060 C CA . ALA A 1 267 ? -16.986 14.585 13.554 1.00 39.59 267 ALA A CA 1
ATOM 2061 C C . ALA A 1 267 ? -16.647 14.399 15.046 1.00 39.59 267 ALA A C 1
ATOM 2063 O O . ALA A 1 267 ? -16.345 15.377 15.735 1.00 39.59 267 ALA A O 1
ATOM 2064 N N . ARG A 1 268 ? -16.657 13.164 15.573 1.00 46.50 268 ARG A N 1
ATOM 2065 C CA . ARG A 1 268 ? -16.159 12.867 16.932 1.00 46.50 268 ARG A CA 1
ATOM 2066 C C . ARG A 1 268 ? -14.627 12.879 17.017 1.00 46.50 268 ARG A C 1
ATOM 2068 O O . ARG A 1 268 ? -14.104 13.315 18.042 1.00 46.50 268 ARG A O 1
ATOM 2075 N N . CYS A 1 269 ? -13.917 12.467 15.963 1.00 52.72 269 CYS A N 1
ATOM 2076 C CA . CYS A 1 269 ? -12.451 12.531 15.884 1.00 52.72 269 CYS A CA 1
ATOM 2077 C C . CYS A 1 269 ? -11.926 13.978 15.960 1.00 52.72 269 CYS A C 1
ATOM 2079 O O . CYS A 1 269 ? -10.857 14.211 16.523 1.00 52.72 269 CYS A O 1
ATOM 2081 N N . ASP A 1 270 ? -12.698 14.947 15.456 1.00 42.50 270 ASP A N 1
ATOM 2082 C CA . ASP A 1 270 ? -12.347 16.374 15.420 1.00 42.50 270 ASP A CA 1
ATOM 2083 C C . ASP A 1 270 ? -12.506 17.100 16.772 1.00 42.50 270 ASP A C 1
ATOM 2085 O O . ASP A 1 270 ? -12.081 18.248 16.916 1.00 42.50 270 ASP A O 1
ATOM 2089 N N . ARG A 1 271 ? -13.122 16.472 17.785 1.00 40.19 271 ARG A N 1
ATOM 2090 C CA . ARG A 1 271 ? -13.519 17.177 19.017 1.00 40.19 271 ARG A CA 1
ATOM 2091 C C . ARG A 1 271 ? -12.462 17.229 20.125 1.00 40.19 271 ARG A C 1
ATOM 2093 O O . ARG A 1 271 ? -12.638 18.033 21.037 1.00 40.19 271 ARG A O 1
ATOM 2100 N N . TRP A 1 272 ? -11.383 16.438 20.068 1.00 35.97 272 TRP A N 1
ATOM 2101 C CA . TRP A 1 272 ? -10.446 16.318 21.198 1.00 35.97 272 TRP A CA 1
ATOM 2102 C C . TRP A 1 272 ? -8.971 16.166 20.775 1.00 35.97 272 TRP A C 1
ATOM 2104 O O . TRP A 1 272 ? -8.528 15.083 20.390 1.00 35.97 272 TRP A O 1
ATOM 2114 N N . THR A 1 273 ? -8.176 17.232 20.923 1.00 31.42 273 THR A N 1
ATOM 2115 C CA . THR A 1 273 ? -6.704 17.175 20.973 1.00 31.42 273 THR A CA 1
ATOM 2116 C C . THR A 1 273 ? -6.237 17.264 22.432 1.00 31.42 273 THR A C 1
ATOM 2118 O O . THR A 1 273 ? -6.536 18.225 23.138 1.00 31.42 273 THR A O 1
ATOM 2121 N N . PHE A 1 274 ? -5.525 16.240 22.918 1.00 31.86 274 PHE A N 1
ATOM 2122 C CA . PHE A 1 274 ? -4.887 16.256 24.240 1.00 31.86 274 PHE A CA 1
ATOM 2123 C C . PHE A 1 274 ? -3.536 16.975 24.139 1.00 31.86 274 PHE A C 1
ATOM 2125 O O . PHE A 1 274 ? -2.622 16.479 23.480 1.00 31.86 274 PHE A O 1
ATOM 2132 N N . LEU A 1 275 ? -3.397 18.122 24.805 1.00 26.72 275 LEU A N 1
ATOM 2133 C CA . LEU A 1 275 ? -2.090 18.720 25.083 1.00 26.72 275 LEU A CA 1
ATOM 2134 C C . LEU A 1 275 ? -1.523 18.119 26.378 1.00 26.72 275 LEU A C 1
ATOM 2136 O O . LEU A 1 275 ? -2.270 17.830 27.319 1.00 26.72 275 LEU A O 1
ATOM 2140 N N . ALA A 1 276 ? -0.201 17.936 26.431 1.00 25.08 276 ALA A N 1
ATOM 2141 C CA . ALA A 1 276 ? 0.501 17.533 27.647 1.00 25.08 276 ALA A CA 1
ATOM 2142 C C . ALA A 1 276 ? 0.174 18.534 28.773 1.00 25.08 276 ALA A C 1
ATOM 2144 O O . ALA A 1 276 ? 0.527 19.706 28.674 1.00 25.08 276 ALA A O 1
ATOM 2145 N N . GLY A 1 277 ? -0.558 18.088 29.800 1.00 28.58 277 GLY A N 1
ATOM 2146 C CA . GLY A 1 277 ? -1.017 18.944 30.905 1.00 28.58 277 GLY A CA 1
ATOM 2147 C C . GLY A 1 277 ? -2.505 18.848 31.268 1.00 28.58 277 GLY A C 1
ATOM 2148 O O . GLY A 1 277 ? -2.929 19.525 32.197 1.00 28.58 277 GLY A O 1
ATOM 2149 N N . GLY A 1 278 ? -3.308 18.019 30.589 1.00 27.48 278 GLY A N 1
ATOM 2150 C CA . GLY A 1 278 ? -4.668 17.686 31.051 1.00 27.48 278 GLY A CA 1
ATOM 2151 C C . GLY A 1 278 ? -5.745 18.748 30.791 1.00 27.48 278 GLY A C 1
ATOM 2152 O O . GLY A 1 278 ? -6.820 18.682 31.381 1.00 27.48 278 GLY A O 1
ATOM 2153 N N . VAL A 1 279 ? -5.500 19.710 29.896 1.00 23.92 279 VAL A N 1
ATOM 2154 C CA . VAL A 1 279 ? -6.505 20.710 29.500 1.00 23.92 279 VAL A CA 1
ATOM 2155 C C . VAL A 1 279 ? -7.214 20.268 28.217 1.00 23.92 279 VAL A C 1
ATOM 2157 O O . VAL A 1 279 ? -6.582 20.090 27.177 1.00 23.92 279 VAL A O 1
ATOM 2160 N N . MET A 1 280 ? -8.540 20.128 28.290 1.00 27.23 280 MET A N 1
ATOM 2161 C CA . MET A 1 280 ? -9.422 19.939 27.135 1.00 27.23 280 MET A CA 1
ATOM 2162 C C . MET A 1 280 ? -9.534 21.244 26.332 1.00 27.23 280 MET A C 1
ATOM 2164 O O . MET A 1 280 ? -9.959 22.268 26.867 1.00 27.23 280 MET A O 1
ATOM 2168 N N . ARG A 1 281 ? -9.208 21.213 25.036 1.00 29.61 281 ARG A N 1
ATOM 2169 C CA . ARG A 1 281 ? -9.516 22.298 24.092 1.00 29.61 281 ARG A CA 1
ATOM 2170 C C . ARG A 1 281 ? -10.356 21.758 22.936 1.00 29.61 281 ARG A C 1
ATOM 2172 O O . ARG A 1 281 ? -10.037 20.717 22.372 1.00 29.61 281 ARG A O 1
ATOM 2179 N N . SER A 1 282 ? -11.396 22.506 22.558 1.00 30.45 282 SER A N 1
ATOM 2180 C CA . SER A 1 282 ? -11.963 22.446 21.206 1.00 30.45 282 SER A CA 1
ATOM 2181 C C . SER A 1 282 ? -10.814 22.685 20.233 1.00 30.45 282 SER A C 1
ATOM 2183 O O . SER A 1 282 ? -10.163 23.726 20.353 1.00 30.45 282 SER A O 1
ATOM 2185 N N . ALA A 1 283 ? -10.554 21.758 19.306 1.00 32.34 283 ALA A N 1
ATOM 2186 C CA . ALA A 1 283 ? -9.561 21.967 18.258 1.00 32.34 283 ALA A CA 1
ATOM 2187 C C . ALA A 1 283 ? -9.884 23.298 17.563 1.00 32.34 283 ALA A C 1
ATOM 2189 O O . ALA A 1 283 ? -10.938 23.456 16.940 1.00 32.34 283 ALA A O 1
ATOM 2190 N N . SER A 1 284 ? -9.041 24.309 17.770 1.00 32.00 284 SER A N 1
ATOM 2191 C CA . SER A 1 284 ? -9.195 25.570 17.063 1.00 32.00 284 SER A CA 1
ATOM 2192 C C . SER A 1 284 ? -8.829 25.331 15.601 1.00 32.00 284 SER A C 1
ATOM 2194 O O . SER A 1 284 ? -8.095 24.400 15.262 1.00 32.00 284 SER A O 1
ATOM 2196 N N . LEU A 1 285 ? -9.313 26.205 14.721 1.00 36.41 285 LEU A N 1
ATOM 2197 C CA . LEU A 1 285 ? -8.970 26.233 13.297 1.00 36.41 285 LEU A CA 1
ATOM 2198 C C . LEU A 1 285 ? -7.442 26.195 13.022 1.00 36.41 285 LEU A C 1
ATOM 2200 O O . LEU A 1 285 ? -7.050 25.948 11.890 1.00 36.41 285 LEU A O 1
ATOM 2204 N N . GLY A 1 286 ? -6.594 26.427 14.036 1.00 31.80 286 GLY A N 1
ATOM 2205 C CA . GLY A 1 286 ? -5.131 26.416 13.966 1.00 31.80 286 GLY A CA 1
ATOM 2206 C C . GLY A 1 286 ? -4.452 25.042 14.058 1.00 31.80 286 GLY A C 1
ATOM 2207 O O . GLY A 1 286 ? -3.304 24.943 13.645 1.00 31.80 286 GLY A O 1
ATOM 2208 N N . ASP A 1 287 ? -5.140 23.974 14.489 1.00 37.47 287 ASP A N 1
ATOM 2209 C CA . ASP A 1 287 ? -4.634 22.589 14.335 1.00 37.47 287 ASP A CA 1
ATOM 2210 C C . ASP A 1 287 ? -4.865 22.058 12.896 1.00 37.47 287 ASP A C 1
ATOM 2212 O O . ASP A 1 287 ? -4.476 20.942 12.552 1.00 37.47 287 ASP A O 1
ATOM 2216 N N . ARG A 1 288 ? -5.476 22.878 12.021 1.00 45.41 288 ARG A N 1
ATOM 2217 C CA . ARG A 1 288 ? -5.703 22.623 10.583 1.00 45.41 288 ARG A CA 1
ATOM 2218 C C . ARG A 1 288 ? -4.582 23.181 9.692 1.00 45.41 288 ARG A C 1
ATOM 2220 O O . ARG A 1 288 ? -4.837 23.686 8.601 1.00 45.41 288 ARG A O 1
ATOM 2227 N N . ILE A 1 289 ? -3.339 23.093 10.148 1.00 37.78 289 ILE A N 1
ATOM 2228 C CA . ILE A 1 289 ? -2.128 23.512 9.428 1.00 37.78 289 ILE A CA 1
ATOM 2229 C C . ILE A 1 289 ? -1.315 22.211 9.211 1.00 37.78 289 ILE A C 1
ATOM 2231 O O . ILE A 1 289 ? -0.811 21.661 10.177 1.00 37.78 289 ILE A O 1
ATOM 2235 N N . THR A 1 290 ? -1.161 21.561 8.044 1.00 44.91 290 THR A N 1
ATOM 2236 C CA . THR A 1 290 ? -1.407 21.961 6.652 1.00 44.91 290 THR A CA 1
ATOM 2237 C C . THR A 1 290 ? -1.274 20.757 5.670 1.00 44.91 290 THR A C 1
ATOM 2239 O O . THR A 1 290 ? -0.207 20.573 5.085 1.00 44.91 290 THR A O 1
ATOM 2242 N N . PRO A 1 291 ? -2.294 19.924 5.382 1.00 47.53 291 PRO A N 1
ATOM 2243 C CA . PRO A 1 291 ? -2.112 18.878 4.370 1.00 47.53 291 PRO A CA 1
ATOM 2244 C C . PRO A 1 291 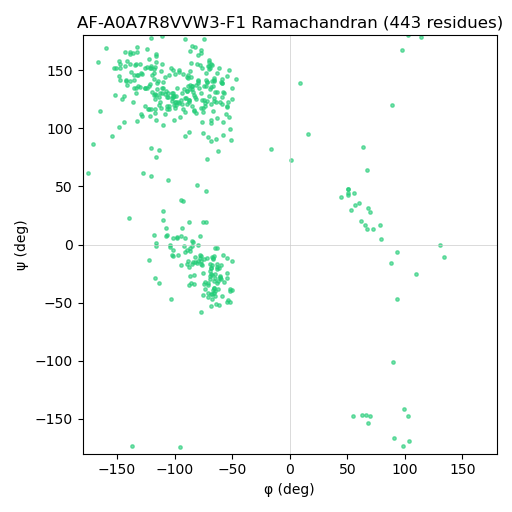? -2.138 19.420 2.935 1.00 47.53 291 PRO A C 1
ATOM 2246 O O . PRO A 1 291 ? -1.270 19.085 2.142 1.00 47.53 291 PRO A O 1
ATOM 2249 N N . CYS A 1 292 ? -3.070 20.320 2.598 1.00 47.91 292 CYS A N 1
ATOM 2250 C CA . CYS A 1 292 ? -3.210 20.776 1.208 1.00 47.91 292 CYS A CA 1
ATOM 2251 C C . CYS A 1 292 ? -2.114 21.792 0.766 1.00 47.91 292 CYS A C 1
ATOM 2253 O O . CYS A 1 292 ? -1.905 21.934 -0.431 1.00 47.91 292 CYS A O 1
ATOM 2255 N N . LEU A 1 293 ? -1.371 22.452 1.686 1.00 40.97 293 LEU A N 1
ATOM 2256 C CA . LEU A 1 293 ? -0.248 23.373 1.355 1.00 40.97 293 LEU A CA 1
ATOM 2257 C C . LEU A 1 293 ? 1.165 22.900 1.806 1.00 40.97 293 LEU A C 1
ATOM 2259 O O . LEU A 1 293 ? 2.111 23.157 1.069 1.00 40.97 293 LEU A O 1
ATOM 2263 N N . VAL A 1 294 ? 1.374 22.172 2.925 1.00 38.66 294 VAL A N 1
ATOM 2264 C CA . VAL A 1 294 ? 2.727 21.668 3.321 1.00 38.66 294 VAL A CA 1
ATOM 2265 C C . VAL A 1 294 ? 3.080 20.367 2.607 1.00 38.66 294 VAL A C 1
ATOM 2267 O O . VAL A 1 294 ? 4.250 20.153 2.281 1.00 38.66 294 VAL A O 1
ATOM 2270 N N . PHE A 1 295 ? 2.088 19.567 2.194 1.00 43.47 295 PHE A N 1
ATOM 2271 C CA . PHE A 1 295 ? 2.371 18.601 1.139 1.00 43.47 295 PHE A CA 1
ATOM 2272 C C . PHE A 1 295 ? 2.666 19.289 -0.185 1.00 43.47 295 PHE A C 1
ATOM 2274 O O . PHE A 1 295 ? 3.249 18.619 -1.001 1.00 43.47 295 PHE A O 1
ATOM 2281 N N . GLY A 1 296 ? 2.437 20.589 -0.403 1.00 35.91 296 GLY A N 1
ATOM 2282 C CA . GLY A 1 296 ? 2.917 21.300 -1.599 1.00 35.91 296 GLY A CA 1
ATOM 2283 C C . GLY A 1 296 ? 4.434 21.188 -1.839 1.00 35.91 296 GLY A C 1
ATOM 2284 O O . GLY A 1 296 ? 4.868 21.235 -2.986 1.00 35.91 296 GLY A O 1
ATOM 2285 N N . ALA A 1 297 ? 5.242 20.941 -0.796 1.00 33.09 297 ALA A N 1
ATOM 2286 C CA . ALA A 1 297 ? 6.684 20.701 -0.932 1.00 33.09 297 ALA A CA 1
ATOM 2287 C C . ALA A 1 297 ? 7.056 19.225 -1.212 1.00 33.09 297 ALA A C 1
ATOM 2289 O O . ALA A 1 297 ? 8.062 18.981 -1.872 1.00 33.09 297 ALA A O 1
ATOM 2290 N N . MET A 1 298 ? 6.249 18.237 -0.789 1.00 35.84 298 MET A N 1
ATOM 2291 C CA . MET A 1 298 ? 6.416 16.799 -1.132 1.00 35.84 298 MET A CA 1
ATOM 2292 C C . MET A 1 298 ? 5.577 16.350 -2.352 1.00 35.84 298 MET A C 1
ATOM 2294 O O . MET A 1 298 ? 5.860 15.340 -2.993 1.00 35.84 298 MET A O 1
ATOM 2298 N N . LEU A 1 299 ? 4.575 17.153 -2.698 1.00 41.22 299 LEU A N 1
ATOM 2299 C CA . LEU A 1 299 ? 3.780 17.234 -3.924 1.00 41.22 299 LEU A CA 1
ATOM 2300 C C . LEU A 1 299 ? 4.392 18.266 -4.881 1.00 41.22 299 LEU A C 1
ATOM 2302 O O . LEU A 1 299 ? 3.759 18.624 -5.866 1.00 41.22 299 LEU A O 1
ATOM 2306 N N . SER A 1 300 ? 5.628 18.719 -4.659 1.00 34.94 300 SER A N 1
ATOM 2307 C CA . SER A 1 300 ? 6.371 19.483 -5.671 1.00 34.94 300 SER A CA 1
ATOM 2308 C C . SER A 1 300 ? 6.566 18.668 -6.967 1.00 34.94 300 SER A C 1
ATOM 2310 O O . SER A 1 300 ? 6.745 19.248 -8.034 1.00 34.94 300 SER A O 1
ATOM 2312 N N . ALA A 1 301 ? 6.389 17.339 -6.900 1.00 36.91 301 ALA A N 1
ATOM 2313 C CA . ALA A 1 301 ? 6.251 16.425 -8.042 1.00 36.91 301 ALA A CA 1
ATOM 2314 C C . ALA A 1 301 ? 4.792 16.193 -8.522 1.00 36.91 301 ALA A C 1
ATOM 2316 O O . ALA A 1 301 ? 4.554 15.543 -9.535 1.00 36.91 301 ALA A O 1
ATOM 2317 N N . TRP A 1 302 ? 3.786 16.712 -7.814 1.00 45.62 302 TRP A N 1
ATOM 2318 C CA . TRP A 1 302 ? 2.357 16.585 -8.118 1.00 45.62 302 TRP A CA 1
ATOM 2319 C C . TRP A 1 302 ? 1.776 17.966 -8.420 1.00 45.62 302 TRP A C 1
ATOM 2321 O O . TRP A 1 302 ? 1.010 18.540 -7.644 1.00 45.62 302 TRP A O 1
ATOM 2331 N N . LYS A 1 303 ? 2.086 18.473 -9.614 1.00 46.25 303 LYS A N 1
ATOM 2332 C CA . LYS A 1 303 ? 1.227 19.445 -10.305 1.00 46.25 303 LYS A CA 1
ATOM 2333 C C . LYS A 1 303 ? -0.123 18.755 -10.574 1.00 46.25 303 LYS A C 1
ATOM 2335 O O . LYS A 1 303 ? -0.298 18.169 -11.643 1.00 46.25 303 LYS A O 1
ATOM 2340 N N . SER A 1 304 ? -0.968 18.705 -9.544 1.00 59.91 304 SER A N 1
ATOM 2341 C CA . SER A 1 304 ? -2.141 17.838 -9.397 1.00 59.91 304 SER A CA 1
ATOM 2342 C C . SER A 1 304 ? -3.290 18.311 -10.272 1.00 59.91 304 SER A C 1
ATOM 2344 O O . SER A 1 304 ? -3.541 19.497 -10.371 1.00 59.91 304 SER A O 1
ATOM 2346 N N . ASP A 1 305 ? -3.963 17.388 -10.942 1.00 68.62 305 ASP A N 1
ATOM 2347 C CA . ASP A 1 305 ? -5.254 17.641 -11.579 1.00 68.62 305 ASP A CA 1
ATOM 2348 C C . ASP A 1 305 ? -6.386 17.670 -10.528 1.00 68.62 305 ASP A C 1
ATOM 2350 O O . ASP A 1 305 ? -6.230 17.206 -9.392 1.00 68.62 305 ASP A O 1
ATOM 2354 N N . CYS A 1 306 ? -7.553 18.190 -10.916 1.00 75.12 306 CYS A N 1
ATOM 2355 C CA . CYS A 1 306 ? -8.742 18.284 -10.060 1.00 75.12 306 CYS A CA 1
ATOM 2356 C C . CYS A 1 306 ? -9.126 16.942 -9.402 1.00 75.12 306 CYS A C 1
ATOM 2358 O O . CYS A 1 306 ? -9.493 16.894 -8.222 1.00 75.12 306 CYS A O 1
ATOM 2360 N N . HIS A 1 307 ? -8.986 15.831 -10.134 1.00 76.81 307 HIS A N 1
ATOM 2361 C CA . HIS A 1 307 ? -9.317 14.494 -9.639 1.00 76.81 307 HIS A CA 1
ATOM 2362 C C . HIS A 1 307 ? -8.371 14.050 -8.517 1.00 76.81 307 HIS A C 1
ATOM 2364 O O . HIS A 1 307 ? -8.812 13.538 -7.492 1.00 76.81 307 HIS A O 1
ATOM 2370 N N . SER A 1 308 ? -7.070 14.295 -8.665 1.00 75.50 308 SER A N 1
ATOM 2371 C CA . SER A 1 308 ? -6.064 14.000 -7.642 1.00 75.50 308 SER A CA 1
ATOM 2372 C C . SER A 1 308 ? -6.304 14.791 -6.353 1.00 75.50 308 SER A C 1
ATOM 2374 O O . SER A 1 308 ? -6.126 14.250 -5.265 1.00 75.50 308 SER A O 1
ATOM 2376 N N . CYS A 1 309 ? -6.726 16.054 -6.472 1.00 76.50 309 CYS A N 1
ATOM 2377 C CA . CYS A 1 309 ? -6.988 16.940 -5.336 1.00 76.50 309 CYS A CA 1
ATOM 2378 C C . CYS A 1 309 ? -8.194 16.485 -4.495 1.00 76.50 309 CYS A C 1
ATOM 2380 O O . CYS A 1 309 ? -8.119 16.379 -3.268 1.00 76.50 309 CYS A O 1
ATOM 2382 N N . THR A 1 310 ? -9.298 16.159 -5.170 1.00 77.19 310 THR A N 1
ATOM 2383 C CA . THR A 1 310 ? -10.587 15.835 -4.536 1.00 77.19 310 THR A CA 1
ATOM 2384 C C . THR A 1 310 ? -10.668 14.392 -4.019 1.00 77.19 310 THR A C 1
ATOM 2386 O O . THR A 1 310 ? -11.512 14.070 -3.186 1.00 77.19 310 THR A O 1
ATOM 2389 N N . GLN A 1 311 ? -9.761 13.507 -4.447 1.00 79.50 311 GLN A N 1
ATOM 2390 C CA . GLN A 1 311 ? -9.717 12.087 -4.057 1.00 79.50 311 GLN A CA 1
ATOM 2391 C C . GLN A 1 311 ? -8.773 11.817 -2.872 1.00 79.50 311 GLN A C 1
ATOM 2393 O O . GLN A 1 311 ? -8.082 10.796 -2.805 1.00 79.50 311 GLN A O 1
ATOM 2398 N N . THR A 1 312 ? -8.752 12.734 -1.907 1.00 74.94 312 THR A N 1
ATOM 2399 C CA . THR A 1 312 ? -7.947 12.641 -0.682 1.00 74.94 312 THR A CA 1
ATOM 2400 C C . THR A 1 312 ? -8.839 12.553 0.557 1.00 74.94 312 THR A C 1
ATOM 2402 O O . THR A 1 312 ? -10.041 12.836 0.512 1.00 74.94 312 THR A O 1
ATOM 2405 N N . SER A 1 313 ? -8.305 12.107 1.691 1.00 74.06 313 SER A N 1
ATOM 2406 C CA . SER A 1 313 ? -9.011 12.142 2.982 1.00 74.06 313 SER A CA 1
ATOM 2407 C C . SER A 1 313 ? -9.158 13.544 3.581 1.00 74.06 313 SER A C 1
ATOM 2409 O O . SER A 1 313 ? -9.961 13.726 4.498 1.00 74.06 313 SER A O 1
ATOM 2411 N N . TYR A 1 314 ? -8.445 14.523 3.021 1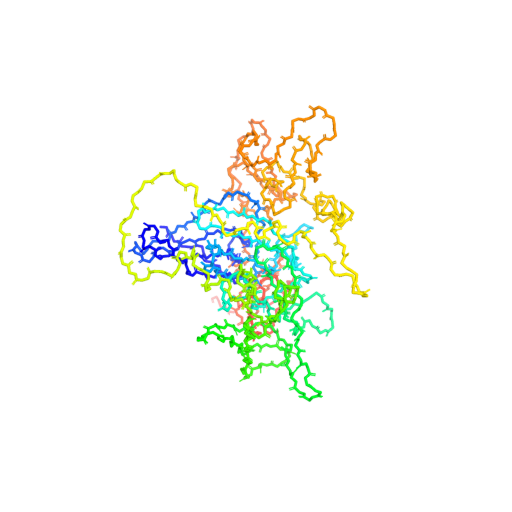.00 67.94 314 TYR A N 1
ATOM 2412 C CA . TYR A 1 314 ? -8.258 15.871 3.554 1.00 67.94 314 TYR A CA 1
ATOM 2413 C C . TYR A 1 314 ? -9.362 16.874 3.221 1.00 67.94 314 TYR A C 1
ATOM 2415 O O . TYR A 1 314 ? -9.262 18.020 3.648 1.00 67.94 314 TYR A O 1
ATOM 2423 N N . LYS A 1 315 ? -10.393 16.469 2.463 1.00 69.38 315 LYS A N 1
ATOM 2424 C CA . LYS A 1 315 ? -11.429 17.382 1.941 1.00 69.38 315 LYS A CA 1
ATOM 2425 C C . LYS A 1 315 ? -10.801 18.604 1.239 1.00 69.38 315 LYS A C 1
ATOM 2427 O O . LYS A 1 315 ? -11.212 19.735 1.482 1.00 69.38 315 LYS A O 1
ATOM 2432 N N . CYS A 1 316 ? -9.750 18.384 0.441 1.00 73.62 316 CYS A N 1
ATOM 2433 C CA . CYS A 1 316 ? -9.146 19.470 -0.327 1.00 73.62 316 CYS A CA 1
ATOM 2434 C C . CYS A 1 316 ? -10.089 19.916 -1.458 1.00 73.62 316 CYS A C 1
ATOM 2436 O O . CYS A 1 316 ? -10.844 19.113 -2.010 1.00 73.62 316 CYS A O 1
ATOM 2438 N N . THR A 1 317 ? -9.977 21.189 -1.820 1.00 77.75 317 THR A N 1
ATOM 2439 C CA . THR A 1 317 ? -10.777 21.863 -2.841 1.00 77.75 317 THR A CA 1
ATOM 2440 C C . THR A 1 317 ? -9.877 22.277 -3.994 1.00 77.75 317 THR A C 1
ATOM 2442 O O . THR A 1 317 ? -8.793 22.824 -3.793 1.00 77.75 317 THR A O 1
ATOM 2445 N N . TRP A 1 318 ? -10.311 22.013 -5.222 1.00 79.50 318 TRP A N 1
ATOM 2446 C CA . TRP A 1 318 ? -9.605 22.438 -6.424 1.00 79.50 318 TRP A CA 1
ATOM 2447 C C . TRP A 1 318 ? -10.092 23.815 -6.883 1.00 79.50 318 TRP A C 1
ATOM 2449 O O . TRP A 1 318 ? -11.285 23.999 -7.107 1.00 79.50 318 TRP A O 1
ATOM 2459 N N . CYS A 1 319 ? -9.168 24.760 -7.065 1.00 77.88 319 CYS A N 1
ATOM 2460 C CA . CYS A 1 319 ? -9.447 26.169 -7.373 1.00 77.88 319 CYS A CA 1
ATOM 2461 C C . CYS A 1 319 ? -9.070 26.578 -8.804 1.00 77.88 319 CYS A C 1
ATOM 2463 O O . CYS A 1 319 ? -8.719 27.731 -9.056 1.00 77.88 319 CYS A O 1
ATOM 2465 N N . GLY A 1 320 ? -9.109 25.629 -9.741 1.00 74.56 320 GLY A N 1
ATOM 2466 C CA . GLY A 1 320 ? -8.799 25.846 -11.157 1.00 74.56 320 GLY A CA 1
ATOM 2467 C C . GLY A 1 320 ? -7.339 25.569 -11.517 1.00 74.56 320 GLY A C 1
ATOM 2468 O O . GLY A 1 320 ? -7.094 24.842 -12.473 1.00 74.56 320 GLY A O 1
ATOM 2469 N N . ASP A 1 321 ? -6.387 26.085 -10.738 1.00 73.12 321 ASP A N 1
ATOM 2470 C CA . ASP A 1 321 ? -4.938 25.939 -10.972 1.00 73.12 321 ASP A CA 1
ATOM 2471 C C . ASP A 1 321 ? -4.180 25.285 -9.801 1.00 73.12 321 ASP A C 1
ATOM 2473 O O . ASP A 1 321 ? -3.017 24.899 -9.940 1.00 73.12 321 ASP A O 1
ATOM 2477 N N . ARG A 1 322 ? -4.826 25.171 -8.638 1.00 73.00 322 ARG A N 1
ATOM 2478 C CA . ARG A 1 322 ? -4.216 24.720 -7.385 1.00 73.00 322 ARG A CA 1
ATOM 2479 C C . ARG A 1 322 ? -5.205 23.962 -6.510 1.00 73.00 322 ARG A C 1
ATOM 2481 O O . ARG A 1 322 ? -6.413 24.186 -6.567 1.00 73.00 322 ARG A O 1
ATOM 2488 N N . CYS A 1 323 ? -4.661 23.105 -5.656 1.00 73.38 323 CYS A N 1
ATOM 2489 C CA . CYS A 1 323 ? -5.399 22.375 -4.633 1.00 73.38 323 CYS A CA 1
ATOM 2490 C C . CYS A 1 323 ? -5.219 23.075 -3.276 1.00 73.38 323 CYS A C 1
ATOM 2492 O O . CYS A 1 323 ? -4.085 23.259 -2.836 1.00 73.38 323 CYS A O 1
ATOM 2494 N N . THR A 1 324 ? -6.305 23.483 -2.618 1.00 70.12 324 THR A N 1
ATOM 2495 C CA . THR A 1 324 ? -6.287 24.197 -1.327 1.00 70.12 324 THR A CA 1
ATOM 2496 C C . THR A 1 324 ? -7.120 23.473 -0.272 1.00 70.12 324 THR A C 1
ATOM 2498 O O . THR A 1 324 ? -7.849 22.527 -0.565 1.00 70.12 324 THR A O 1
ATOM 2501 N N . LEU A 1 325 ? -6.988 23.886 0.991 1.00 67.25 325 LEU A N 1
ATOM 2502 C CA . LEU A 1 325 ? -7.849 23.409 2.070 1.00 67.25 325 LEU A CA 1
ATOM 2503 C C . LEU A 1 325 ? -9.026 24.378 2.229 1.00 67.25 325 LEU A C 1
ATOM 2505 O O . LEU A 1 325 ? -8.821 25.528 2.613 1.00 67.25 325 LEU A O 1
ATOM 2509 N N . GLY A 1 326 ? -10.251 23.910 1.993 1.00 66.12 326 GLY A N 1
ATOM 2510 C CA . GLY A 1 326 ? -11.459 24.702 2.223 1.00 66.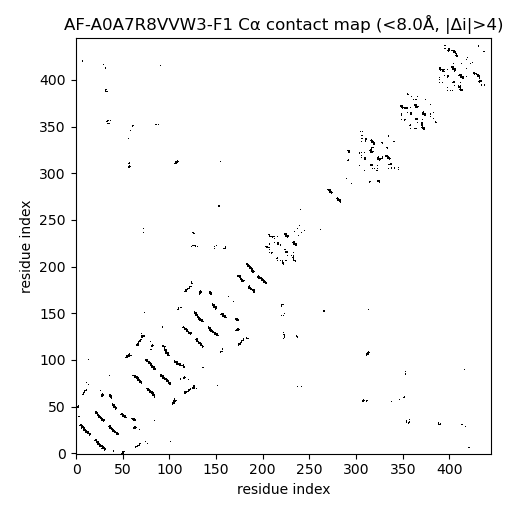12 326 GLY A CA 1
ATOM 2511 C C . GLY A 1 326 ? -11.887 25.520 1.008 1.00 66.12 326 GLY A C 1
ATOM 2512 O O . GLY A 1 326 ? -12.537 24.984 0.119 1.00 66.12 326 GLY A O 1
ATOM 2513 N N . PHE A 1 327 ? -11.586 26.818 0.992 1.00 66.44 327 PHE A N 1
ATOM 2514 C CA . PHE A 1 327 ? -12.154 27.769 0.031 1.00 66.44 327 PHE A CA 1
ATOM 2515 C C . PHE A 1 327 ? -11.123 28.281 -0.981 1.00 66.44 327 PHE A C 1
ATOM 2517 O O . PHE A 1 327 ? -9.916 28.298 -0.733 1.00 66.44 327 PHE A O 1
ATOM 2524 N N . CYS A 1 328 ? -11.622 28.703 -2.141 1.00 70.38 328 CYS A N 1
ATOM 2525 C CA . CYS A 1 328 ? -10.832 29.355 -3.175 1.00 70.38 328 CYS A CA 1
ATOM 2526 C C . CYS A 1 328 ? -10.852 30.867 -2.953 1.00 70.38 328 CYS A C 1
ATOM 2528 O O . CYS A 1 328 ? -11.922 31.462 -2.847 1.00 70.38 328 CYS A O 1
ATOM 2530 N N . GLU A 1 329 ? -9.682 31.497 -2.873 1.00 67.12 329 GLU A N 1
ATOM 2531 C CA . GLU A 1 329 ? -9.596 32.958 -2.874 1.00 67.12 329 GLU A CA 1
ATOM 2532 C C . GLU A 1 329 ? -9.871 33.479 -4.296 1.00 67.12 329 GLU A C 1
ATOM 2534 O O . GLU A 1 329 ? -9.159 33.134 -5.239 1.00 67.12 329 GLU A O 1
ATOM 2539 N N . GLY A 1 330 ? -10.920 34.293 -4.457 1.00 65.12 330 GLY A N 1
ATOM 2540 C CA . GLY A 1 330 ? -11.331 34.880 -5.741 1.00 65.12 330 GLY A CA 1
ATOM 2541 C C . GLY A 1 330 ? -12.559 34.216 -6.385 1.00 65.12 330 GLY A C 1
ATOM 2542 O O . GLY A 1 330 ? -13.259 33.426 -5.762 1.00 65.12 330 GLY A O 1
ATOM 2543 N N . SER A 1 331 ? -12.842 34.559 -7.647 1.00 57.06 331 SER A N 1
ATOM 2544 C CA . SER A 1 331 ? -13.999 34.076 -8.428 1.00 57.06 331 SER A CA 1
ATOM 2545 C C . SER A 1 331 ? -13.752 32.755 -9.175 1.00 57.06 331 SER A C 1
ATOM 2547 O O . SER A 1 331 ? -14.461 32.441 -10.134 1.00 57.06 331 SER A O 1
ATOM 2549 N N . ASN A 1 332 ? -12.745 31.977 -8.772 1.00 64.44 332 ASN A N 1
ATOM 2550 C CA . ASN A 1 332 ? -12.441 30.700 -9.416 1.00 64.44 332 ASN A CA 1
ATOM 2551 C C . ASN A 1 332 ? -13.499 29.643 -9.059 1.00 64.44 332 ASN A C 1
ATOM 2553 O O . ASN A 1 332 ? -13.956 29.569 -7.918 1.00 64.44 332 ASN A O 1
ATOM 2557 N N . LYS A 1 333 ? -13.865 28.790 -10.028 1.00 69.50 333 LYS A N 1
ATOM 2558 C CA . LYS A 1 333 ? -14.721 27.619 -9.779 1.00 69.50 333 LYS A CA 1
ATOM 2559 C C . LYS A 1 333 ? -14.046 26.710 -8.743 1.00 69.50 333 LYS A C 1
ATOM 2561 O O . LYS A 1 333 ? -12.932 26.239 -8.972 1.00 69.50 333 LYS A O 1
ATOM 2566 N N . ALA A 1 334 ? -14.733 26.475 -7.629 1.00 74.94 334 ALA A N 1
ATOM 2567 C CA . ALA A 1 334 ? -14.299 25.584 -6.563 1.00 74.94 334 ALA A CA 1
ATOM 2568 C C . ALA A 1 334 ? -14.878 24.182 -6.781 1.00 74.94 334 ALA A C 1
ATOM 2570 O O . ALA A 1 334 ? -16.095 24.004 -6.804 1.00 74.94 334 ALA A O 1
ATOM 2571 N N . ASN A 1 335 ? -14.007 23.184 -6.907 1.00 77.31 335 ASN A N 1
ATOM 2572 C CA . ASN A 1 335 ? -14.405 21.786 -7.017 1.00 77.31 335 ASN A CA 1
ATOM 2573 C C . ASN A 1 335 ? -14.003 21.042 -5.744 1.00 77.31 335 ASN A C 1
ATOM 2575 O O . ASN A 1 335 ? -12.839 20.705 -5.540 1.00 77.31 335 ASN A O 1
ATOM 2579 N N . GLU A 1 336 ? -14.987 20.785 -4.888 1.00 72.00 336 GLU A N 1
ATOM 2580 C CA . GLU A 1 336 ? -14.815 20.048 -3.625 1.00 72.00 336 GLU A CA 1
ATOM 2581 C C . GLU A 1 336 ? -14.993 18.531 -3.800 1.00 72.00 336 GLU A C 1
ATOM 2583 O O . GLU A 1 336 ? -14.587 17.733 -2.957 1.00 72.00 336 GLU A O 1
ATOM 2588 N N . ALA A 1 337 ? -15.603 18.124 -4.915 1.00 72.25 337 ALA A N 1
ATOM 2589 C CA . ALA A 1 337 ? -15.896 16.740 -5.238 1.00 72.25 337 ALA A CA 1
ATOM 2590 C C . ALA A 1 337 ? -15.387 16.394 -6.635 1.00 72.25 337 ALA A C 1
ATOM 2592 O O . ALA A 1 337 ? -15.421 17.207 -7.558 1.00 72.25 337 ALA A O 1
ATOM 2593 N N . ASN A 1 338 ? -14.967 15.142 -6.791 1.00 72.69 338 ASN A N 1
ATOM 2594 C CA . ASN A 1 338 ? -14.456 14.611 -8.047 1.00 72.69 338 ASN A CA 1
ATOM 2595 C C . ASN A 1 338 ? -15.443 14.735 -9.216 1.00 72.69 338 ASN A C 1
ATOM 2597 O O . ASN A 1 338 ? -15.015 14.894 -10.354 1.00 72.69 338 ASN A O 1
ATOM 2601 N N . ASP A 1 339 ? -16.743 14.647 -8.945 1.00 74.00 339 ASP A N 1
ATOM 2602 C CA . ASP A 1 339 ? -17.783 14.676 -9.979 1.00 74.00 339 ASP A CA 1
ATOM 2603 C C . ASP A 1 339 ? -18.006 16.092 -10.543 1.00 74.00 339 ASP A C 1
ATOM 2605 O O . ASP A 1 339 ? -18.613 16.246 -11.598 1.00 74.00 339 ASP A O 1
ATOM 2609 N N . HIS A 1 340 ? -17.458 17.119 -9.882 1.00 77.88 340 HIS A N 1
ATOM 2610 C CA . HIS A 1 340 ? -17.426 18.501 -10.373 1.00 77.88 340 HIS A CA 1
ATOM 2611 C C . HIS A 1 340 ? -16.179 18.807 -11.220 1.00 77.88 340 HIS A C 1
ATOM 2613 O O . HIS A 1 340 ? -16.053 19.900 -11.770 1.00 77.88 340 HIS A O 1
ATOM 2619 N N . CYS A 1 341 ? -15.239 17.865 -11.339 1.00 73.44 341 CYS A N 1
ATOM 2620 C CA . CYS A 1 341 ? -14.083 18.022 -12.211 1.00 73.44 341 CYS A CA 1
ATOM 2621 C C . CYS A 1 341 ? -14.493 17.826 -13.679 1.00 73.44 341 CYS A C 1
ATOM 2623 O O . CYS A 1 341 ? -14.932 16.745 -14.070 1.00 73.44 341 CYS A O 1
ATOM 2625 N N . GLU A 1 342 ? -14.338 18.873 -14.493 1.00 68.50 342 GLU A N 1
ATOM 2626 C CA . GLU A 1 342 ? -14.543 18.810 -15.943 1.00 68.50 342 GLU A CA 1
ATOM 2627 C C . GLU A 1 342 ? -13.385 18.032 -16.611 1.00 68.50 342 GLU A C 1
ATOM 2629 O O . GLU A 1 342 ? -12.216 18.239 -16.285 1.00 68.50 342 GLU A O 1
ATOM 2634 N N . GLY A 1 343 ? -13.706 17.144 -17.561 1.00 63.72 343 GLY A N 1
ATOM 2635 C CA . GLY A 1 343 ? -12.730 16.313 -18.281 1.00 63.72 343 GLY A CA 1
ATOM 2636 C C . GLY A 1 343 ? -12.577 14.888 -17.731 1.00 63.72 343 GLY A C 1
ATOM 2637 O O . GLY A 1 343 ? -13.089 14.531 -16.674 1.00 63.72 343 GLY A O 1
ATOM 2638 N N . LYS A 1 344 ? -11.901 14.015 -18.489 1.00 56.59 344 LYS A N 1
ATOM 2639 C CA . LYS A 1 344 ? -11.468 12.709 -17.964 1.00 56.59 344 LYS A CA 1
ATOM 2640 C C . LYS A 1 344 ? -10.206 12.934 -17.135 1.00 56.59 344 LYS A C 1
ATOM 2642 O O . LYS A 1 344 ? -9.340 13.686 -17.562 1.00 56.59 344 LYS A O 1
ATOM 2647 N N . SER A 1 345 ? -10.065 12.223 -16.016 1.00 55.31 345 SER A N 1
ATOM 2648 C CA . SER A 1 345 ? -8.786 12.111 -15.305 1.00 55.31 345 SER A CA 1
ATOM 2649 C C . SER A 1 345 ? -7.729 11.533 -16.252 1.00 55.31 345 SER A C 1
ATOM 2651 O O . SER A 1 345 ? -7.639 10.319 -16.440 1.00 55.31 345 SER A O 1
ATOM 2653 N N . THR A 1 346 ? -6.962 12.405 -16.899 1.00 59.88 346 THR A N 1
ATOM 2654 C CA . THR A 1 346 ? -5.746 12.040 -17.617 1.00 59.88 346 THR A CA 1
ATOM 2655 C C . THR A 1 346 ? -4.625 12.098 -16.601 1.00 59.88 346 THR A C 1
ATOM 2657 O O . THR A 1 346 ? -4.112 13.164 -16.268 1.00 59.88 346 THR A O 1
ATOM 2660 N N . ILE A 1 347 ? -4.295 10.934 -16.042 1.00 66.06 347 ILE A N 1
ATOM 2661 C CA . ILE A 1 347 ? -3.093 10.782 -15.229 1.00 66.06 347 ILE A CA 1
ATOM 2662 C C . ILE A 1 347 ? -1.925 11.265 -16.085 1.00 66.06 347 ILE A C 1
ATOM 2664 O O . ILE A 1 347 ? -1.684 10.676 -17.141 1.00 66.06 347 ILE A O 1
ATOM 2668 N N . LYS A 1 348 ? -1.229 12.315 -15.631 1.00 74.00 348 LYS A N 1
ATOM 2669 C CA . LYS A 1 348 ? -0.035 12.818 -16.317 1.00 74.00 348 LYS A CA 1
ATOM 2670 C C . LYS A 1 348 ? 0.926 11.681 -16.609 1.00 74.00 348 LYS A C 1
ATOM 2672 O O . LYS A 1 348 ? 1.210 10.859 -15.731 1.00 74.00 348 LYS A O 1
ATOM 2677 N N . CYS A 1 349 ? 1.435 11.666 -17.828 1.00 78.62 349 CYS A N 1
ATOM 2678 C CA . CYS A 1 349 ? 2.327 10.620 -18.297 1.00 78.62 349 CYS A CA 1
ATOM 2679 C C . CYS A 1 349 ? 3.611 10.523 -17.463 1.00 78.62 349 CYS A C 1
ATOM 2681 O O . CYS A 1 349 ? 4.073 9.415 -17.205 1.00 78.62 349 CYS A O 1
ATOM 2683 N N . SER A 1 350 ? 4.073 11.637 -16.884 1.00 77.00 350 SER A N 1
ATOM 2684 C CA . SER A 1 350 ? 5.252 11.705 -16.005 1.00 77.00 350 SER A CA 1
ATOM 2685 C C . SER A 1 350 ? 5.197 10.801 -14.762 1.00 77.00 350 SER A C 1
ATOM 2687 O O . SER A 1 350 ? 6.182 10.657 -14.051 1.00 77.00 350 SER A O 1
ATOM 2689 N N . LYS A 1 351 ? 4.058 10.168 -14.455 1.00 71.69 351 LYS A N 1
ATOM 2690 C CA . LYS A 1 351 ? 3.966 9.166 -13.376 1.00 71.69 351 LYS A CA 1
ATOM 2691 C C . LYS A 1 351 ? 4.488 7.785 -13.760 1.00 71.69 351 LYS A C 1
ATOM 2693 O O . LYS A 1 351 ? 4.640 6.929 -12.885 1.00 71.69 351 LYS A O 1
ATOM 2698 N N . TRP A 1 352 ? 4.684 7.538 -15.049 1.00 77.06 352 TRP A N 1
ATOM 2699 C CA . TRP A 1 352 ? 5.144 6.262 -15.568 1.00 77.06 352 TRP A CA 1
ATOM 2700 C C . TRP A 1 352 ? 6.634 6.350 -15.866 1.00 77.06 352 TRP A C 1
ATOM 2702 O O . TRP A 1 352 ? 7.052 6.952 -16.844 1.00 77.06 352 TRP A O 1
ATOM 2712 N N . PHE A 1 353 ? 7.442 5.710 -15.029 1.00 77.88 353 PHE A N 1
ATOM 2713 C CA . PHE A 1 353 ? 8.906 5.774 -15.122 1.00 77.88 353 PHE A CA 1
ATOM 2714 C C . PHE A 1 353 ? 9.520 4.668 -15.982 1.00 77.88 353 PHE A C 1
ATOM 2716 O O . PHE A 1 353 ? 10.733 4.519 -16.021 1.00 77.88 353 PHE A O 1
ATOM 2723 N N . ASN A 1 354 ? 8.694 3.859 -16.642 1.00 78.56 354 ASN A N 1
ATOM 2724 C CA . ASN A 1 354 ? 9.139 2.761 -17.490 1.00 78.56 354 ASN A CA 1
ATOM 2725 C C . ASN A 1 354 ? 8.518 2.909 -18.880 1.00 78.56 354 ASN A C 1
ATOM 2727 O O . ASN A 1 354 ? 7.310 3.132 -18.989 1.00 78.56 354 ASN A O 1
ATOM 2731 N N . CYS A 1 355 ? 9.329 2.725 -19.924 1.00 82.62 355 CYS A N 1
ATOM 2732 C CA . CYS A 1 355 ? 8.897 2.859 -21.312 1.00 82.62 355 CYS A CA 1
ATOM 2733 C C . CYS A 1 355 ? 7.681 1.991 -21.641 1.00 82.62 355 CYS A C 1
ATOM 2735 O O . CYS A 1 355 ? 6.684 2.501 -22.148 1.00 82.62 355 CYS A O 1
ATOM 2737 N N . LYS A 1 356 ? 7.697 0.696 -21.299 1.00 84.31 356 LYS A N 1
ATOM 2738 C CA . LYS A 1 356 ? 6.587 -0.212 -21.630 1.00 84.31 356 LYS A CA 1
ATOM 2739 C C . LYS A 1 356 ? 5.307 0.191 -20.891 1.00 84.31 356 LYS A C 1
ATOM 2741 O O . LYS A 1 356 ? 4.232 0.203 -21.486 1.00 84.31 356 LYS A O 1
ATOM 2746 N N . SER A 1 357 ? 5.422 0.593 -19.623 1.00 81.44 357 SER A N 1
ATOM 2747 C CA . SER A 1 357 ? 4.290 1.105 -18.832 1.00 81.44 357 SER A CA 1
ATOM 2748 C C . SER A 1 357 ? 3.740 2.439 -19.361 1.00 81.44 357 SER A C 1
ATOM 2750 O O . SER A 1 357 ? 2.525 2.639 -19.380 1.00 81.44 357 SER A O 1
ATOM 2752 N N . CYS A 1 358 ? 4.618 3.327 -19.833 1.00 83.81 358 CYS A N 1
ATOM 2753 C CA . CYS A 1 358 ? 4.259 4.583 -20.485 1.00 83.81 358 CYS A CA 1
ATOM 2754 C C . CYS A 1 358 ? 3.514 4.334 -21.801 1.00 83.81 358 CYS A C 1
ATOM 2756 O O . CYS A 1 358 ? 2.406 4.827 -22.007 1.00 83.81 358 CYS A O 1
ATOM 2758 N N . LEU A 1 359 ? 4.081 3.496 -22.674 1.00 85.88 359 LEU A N 1
ATOM 2759 C CA . LEU A 1 359 ? 3.500 3.188 -23.976 1.00 85.88 359 LEU A CA 1
ATOM 2760 C C . LEU A 1 359 ? 2.209 2.365 -23.882 1.00 85.88 359 LEU A C 1
ATOM 2762 O O . LEU A 1 359 ? 1.437 2.372 -24.840 1.00 85.88 359 LEU A O 1
ATOM 2766 N N . ALA A 1 360 ? 1.920 1.732 -22.744 1.00 80.56 360 ALA A N 1
ATOM 2767 C CA . ALA A 1 360 ? 0.619 1.122 -22.482 1.00 80.56 360 ALA A CA 1
ATOM 2768 C C . ALA A 1 360 ? -0.519 2.154 -22.338 1.00 80.56 360 ALA A C 1
ATOM 2770 O O . ALA A 1 360 ? -1.689 1.788 -22.454 1.00 80.56 360 ALA A O 1
ATOM 2771 N N . GLN A 1 361 ? -0.205 3.431 -22.097 1.00 80.44 361 GLN A N 1
ATOM 2772 C CA . GLN A 1 361 ? -1.194 4.508 -22.068 1.00 80.44 361 GLN A CA 1
ATOM 2773 C C . GLN A 1 361 ? -1.379 5.105 -23.465 1.00 80.44 361 GLN A C 1
ATOM 2775 O O . GLN A 1 361 ? -0.413 5.441 -24.151 1.00 80.44 361 GLN A O 1
ATOM 2780 N N . GLU A 1 362 ? -2.630 5.267 -23.892 1.00 78.94 362 GLU A N 1
ATOM 2781 C CA . GLU A 1 362 ? -2.955 5.788 -25.227 1.00 78.94 362 GLU A CA 1
ATOM 2782 C C . GLU A 1 362 ? -2.516 7.249 -25.416 1.00 78.94 362 GLU A C 1
ATOM 2784 O O . GLU A 1 362 ? -2.129 7.623 -26.519 1.00 78.94 362 GLU A O 1
ATOM 2789 N N . HIS A 1 363 ? -2.521 8.051 -24.345 1.00 81.00 363 HIS A N 1
ATOM 2790 C CA . HIS A 1 363 ? -2.194 9.483 -24.360 1.00 81.00 363 HIS A CA 1
ATOM 2791 C C . HIS A 1 363 ? -0.730 9.808 -24.022 1.00 81.00 363 HIS A C 1
ATOM 2793 O O . HIS A 1 363 ? -0.399 10.983 -23.883 1.00 81.00 363 HIS A O 1
ATOM 2799 N N . CYS A 1 364 ? 0.137 8.796 -23.896 1.00 84.88 364 CYS A N 1
ATOM 2800 C CA . CYS A 1 364 ? 1.540 8.973 -23.515 1.00 84.88 364 CYS A CA 1
ATOM 2801 C C . CYS A 1 364 ? 2.531 8.517 -24.591 1.00 84.88 364 CYS A C 1
ATOM 2803 O O . CYS A 1 364 ? 2.300 7.521 -25.292 1.00 84.88 364 CYS A O 1
ATOM 2805 N N . VAL A 1 365 ? 3.667 9.214 -24.644 1.00 87.81 365 VAL A N 1
ATOM 2806 C CA . VAL A 1 365 ? 4.860 8.907 -25.448 1.00 87.81 365 VAL A CA 1
ATOM 2807 C C . VAL A 1 365 ? 6.097 8.837 -24.563 1.00 87.81 365 VAL A C 1
ATOM 2809 O O . VAL A 1 365 ? 6.152 9.473 -23.512 1.00 87.81 365 VAL A O 1
ATOM 2812 N N . TRP A 1 366 ? 7.082 8.047 -24.982 1.00 86.38 366 TRP A N 1
ATOM 2813 C CA . TRP A 1 366 ? 8.350 7.909 -24.276 1.00 86.38 366 TRP A CA 1
ATOM 2814 C C . TRP A 1 366 ? 9.466 8.622 -25.045 1.00 86.38 366 TRP A C 1
ATOM 2816 O O . TRP A 1 366 ? 9.599 8.436 -26.256 1.00 86.38 366 TRP A O 1
ATOM 2826 N N . ASP A 1 367 ? 10.272 9.423 -24.349 1.00 83.12 367 ASP A N 1
ATOM 2827 C CA . ASP A 1 367 ? 11.444 10.104 -24.900 1.00 83.12 367 ASP A CA 1
ATOM 2828 C C . ASP A 1 367 ? 12.655 10.046 -23.944 1.00 83.12 367 ASP A C 1
ATOM 2830 O O . ASP A 1 367 ? 12.642 9.360 -22.920 1.00 83.12 367 ASP A O 1
ATOM 2834 N N . GLN A 1 368 ? 13.735 10.752 -24.290 1.00 79.00 368 GLN A N 1
ATOM 2835 C CA . GLN A 1 368 ? 14.964 10.822 -23.486 1.00 79.00 368 GLN A CA 1
ATOM 2836 C C . GLN A 1 368 ? 14.777 11.458 -22.094 1.00 79.00 368 GLN A C 1
ATOM 2838 O O . GLN A 1 368 ? 15.638 11.310 -21.232 1.00 79.00 368 GLN A O 1
ATOM 2843 N N . TYR A 1 369 ? 13.671 12.170 -21.873 1.00 79.50 369 TYR A N 1
ATOM 2844 C CA . TYR A 1 369 ? 13.288 12.785 -20.603 1.00 79.50 369 TYR A CA 1
ATOM 2845 C C . TYR A 1 369 ? 12.226 11.958 -19.856 1.00 79.50 369 TYR A C 1
ATOM 2847 O O . TYR A 1 369 ? 11.740 12.390 -18.810 1.00 79.50 369 TYR A O 1
ATOM 2855 N N . GLY A 1 370 ? 11.869 10.774 -20.364 1.00 80.75 370 GLY A N 1
ATOM 2856 C CA . GLY A 1 370 ? 10.915 9.852 -19.755 1.00 80.75 370 GLY A CA 1
ATOM 2857 C C . GLY A 1 370 ? 9.538 9.880 -20.419 1.00 80.75 370 GLY A C 1
ATOM 2858 O O . GLY A 1 370 ? 9.405 10.037 -21.630 1.00 80.75 370 GLY A O 1
ATOM 2859 N N . CYS A 1 371 ? 8.488 9.655 -19.628 1.00 83.75 371 CYS A N 1
ATOM 2860 C CA . CYS A 1 371 ? 7.124 9.560 -20.141 1.00 83.75 371 CYS A CA 1
ATOM 2861 C C . CYS A 1 371 ? 6.436 10.930 -20.181 1.00 83.75 371 CYS A C 1
ATOM 2863 O O . CYS A 1 371 ? 6.246 11.566 -19.143 1.00 83.75 371 CYS A O 1
ATOM 2865 N N . GLN A 1 372 ? 6.014 11.354 -21.370 1.00 85.69 372 GLN A N 1
ATOM 2866 C CA . GLN A 1 372 ? 5.411 12.661 -21.633 1.00 85.69 372 GLN A CA 1
ATOM 2867 C C . GLN A 1 372 ? 4.006 12.518 -22.229 1.00 85.69 372 GLN A C 1
ATOM 2869 O O . GLN A 1 372 ? 3.679 11.518 -22.875 1.00 85.69 372 GLN A O 1
ATOM 2874 N N . ASP A 1 373 ? 3.156 13.516 -21.985 1.00 84.00 373 ASP A N 1
ATOM 2875 C CA . ASP A 1 373 ? 1.822 13.601 -22.582 1.00 84.00 373 ASP A CA 1
ATOM 2876 C C . ASP A 1 373 ? 1.937 13.958 -24.077 1.00 84.00 373 ASP A C 1
ATOM 2878 O O . ASP A 1 373 ? 2.770 14.776 -24.474 1.00 84.00 373 ASP A O 1
ATOM 2882 N N . ILE A 1 374 ? 1.108 13.342 -24.925 1.00 80.94 374 ILE A N 1
ATOM 2883 C CA . ILE A 1 374 ? 1.073 13.648 -26.363 1.00 80.94 374 ILE A CA 1
ATOM 2884 C C . ILE A 1 374 ? 0.478 15.048 -26.568 1.00 80.94 374 ILE A C 1
ATOM 2886 O O . ILE A 1 374 ? -0.618 15.331 -26.088 1.00 80.94 374 ILE A O 1
ATOM 2890 N N . ALA A 1 375 ? 1.174 15.911 -27.313 1.00 72.31 375 ALA A N 1
ATOM 2891 C CA . ALA A 1 375 ? 0.650 17.220 -27.702 1.00 72.31 375 ALA A CA 1
ATOM 2892 C C . ALA A 1 375 ? -0.556 17.081 -28.654 1.00 72.31 375 ALA A C 1
ATOM 2894 O O . ALA A 1 375 ? -0.559 16.224 -29.543 1.00 72.31 375 ALA A O 1
ATOM 2895 N N . ASP A 1 376 ? -1.568 17.939 -28.489 1.00 62.25 376 ASP A N 1
ATOM 2896 C CA . ASP A 1 376 ? -2.801 17.902 -29.284 1.00 62.25 376 ASP A CA 1
ATOM 2897 C C . ASP A 1 376 ? -2.514 17.845 -30.798 1.00 62.25 376 ASP A C 1
ATOM 2899 O O . ASP A 1 376 ? -1.802 18.683 -31.352 1.00 62.25 376 ASP A O 1
ATOM 2903 N N . GLY A 1 377 ? -3.080 16.841 -31.477 1.00 58.75 377 GLY A N 1
ATOM 2904 C CA . GLY A 1 377 ? -2.949 16.647 -32.928 1.00 58.75 377 GLY A CA 1
ATOM 2905 C C . GLY A 1 377 ? -1.809 15.727 -33.382 1.00 58.75 377 GLY A C 1
ATOM 2906 O O . GLY A 1 377 ? -1.766 15.376 -34.563 1.00 58.75 377 GLY A O 1
ATOM 2907 N N . PHE A 1 378 ? -0.934 15.270 -32.480 1.00 64.50 378 PHE A N 1
ATOM 2908 C CA . PHE A 1 378 ? 0.091 14.274 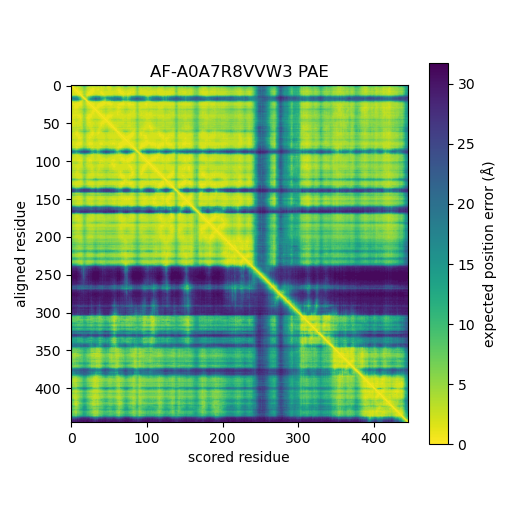-32.806 1.00 64.50 378 PHE A CA 1
ATOM 2909 C C . PHE A 1 378 ? -0.440 12.844 -32.666 1.00 64.50 378 PHE A C 1
ATOM 2911 O O . PHE A 1 378 ? -1.083 12.479 -31.683 1.00 64.50 378 PHE A O 1
ATOM 2918 N N . LYS A 1 379 ? -0.164 12.003 -33.669 1.00 64.19 379 LYS A N 1
ATOM 2919 C CA . LYS A 1 379 ? -0.431 10.562 -33.592 1.00 64.19 379 LYS A CA 1
ATOM 2920 C C . LYS A 1 379 ? 0.762 9.869 -32.950 1.00 64.19 379 LYS A C 1
ATOM 2922 O O . LYS A 1 379 ? 1.903 10.149 -33.299 1.00 64.19 379 LYS A O 1
ATOM 2927 N N . LYS A 1 380 ? 0.483 8.933 -32.046 1.00 70.12 380 LYS A N 1
ATOM 2928 C CA . LYS A 1 380 ? 1.496 8.069 -31.443 1.00 70.12 380 LYS A CA 1
ATOM 2929 C C . LYS A 1 380 ? 2.139 7.199 -32.525 1.00 70.12 380 LYS A C 1
ATOM 2931 O O . LYS A 1 380 ? 1.486 6.307 -33.066 1.00 70.12 380 LYS A O 1
ATOM 2936 N N . GLU A 1 381 ? 3.395 7.474 -32.857 1.00 68.88 381 GLU A N 1
ATOM 2937 C CA . GLU A 1 381 ? 4.190 6.594 -33.713 1.00 68.88 381 GLU A CA 1
ATOM 2938 C C . GLU A 1 381 ? 4.540 5.296 -32.977 1.00 68.88 381 GLU A C 1
ATOM 2940 O O . GLU A 1 381 ? 4.525 5.220 -31.744 1.00 68.88 381 GLU A O 1
ATOM 2945 N N . THR A 1 382 ? 4.831 4.243 -33.739 1.00 69.94 382 THR A N 1
ATOM 2946 C CA . THR A 1 382 ? 5.234 2.948 -33.188 1.00 69.94 382 THR A CA 1
ATOM 2947 C C . THR A 1 382 ? 6.640 3.063 -32.594 1.00 69.94 382 THR A C 1
ATOM 2949 O O . THR A 1 382 ? 7.633 2.913 -33.297 1.00 69.94 382 THR A O 1
ATOM 2952 N N . GLN A 1 383 ? 6.723 3.356 -31.296 1.00 76.00 383 GLN A N 1
ATOM 2953 C CA . GLN A 1 383 ? 7.978 3.395 -30.545 1.00 76.00 383 GLN A CA 1
ATOM 2954 C C . GLN A 1 383 ? 8.308 2.012 -29.969 1.00 76.00 383 GLN A C 1
ATOM 2956 O O . GLN A 1 383 ? 7.441 1.332 -29.415 1.00 76.00 383 GLN A O 1
ATOM 2961 N N . THR A 1 384 ? 9.571 1.603 -30.076 1.00 82.31 384 THR A N 1
ATOM 2962 C CA . THR A 1 384 ? 10.107 0.393 -29.440 1.00 82.31 384 THR A CA 1
ATOM 2963 C C . THR A 1 384 ? 10.836 0.756 -28.157 1.00 82.31 384 THR A C 1
ATOM 2965 O O . THR A 1 384 ? 11.725 1.605 -28.167 1.00 82.31 384 THR A O 1
ATOM 2968 N N . CYS A 1 385 ? 10.479 0.098 -27.057 1.00 83.88 385 CYS A N 1
ATOM 2969 C CA . CYS A 1 385 ? 11.188 0.259 -25.793 1.00 83.88 385 CYS A CA 1
ATOM 2970 C C . CYS A 1 385 ? 12.519 -0.499 -25.787 1.00 83.88 385 CYS A C 1
ATOM 2972 O O . CYS A 1 385 ? 12.604 -1.546 -26.434 1.00 83.88 385 CYS A O 1
ATOM 2974 N N . PRO A 1 386 ? 13.514 -0.029 -25.008 1.00 81.88 386 PRO A N 1
ATOM 2975 C CA . PRO A 1 386 ? 14.696 -0.820 -24.694 1.00 81.88 386 PRO A CA 1
ATOM 2976 C C . PRO A 1 386 ? 14.317 -2.196 -24.135 1.00 81.88 386 PRO A C 1
ATOM 2978 O O . PRO A 1 386 ? 13.265 -2.356 -23.497 1.00 81.88 386 PRO A O 1
ATOM 2981 N N . ALA A 1 387 ? 15.180 -3.180 -24.384 1.00 84.19 387 ALA A N 1
ATOM 2982 C CA . ALA A 1 387 ? 15.049 -4.503 -23.793 1.00 84.19 387 ALA A CA 1
ATOM 2983 C C . ALA A 1 387 ? 15.080 -4.382 -22.262 1.00 84.19 387 ALA A C 1
ATOM 2985 O O . ALA A 1 387 ? 15.839 -3.590 -21.705 1.00 84.19 387 ALA A O 1
ATOM 2986 N N . ALA A 1 388 ? 14.227 -5.134 -21.567 1.00 85.81 388 ALA A N 1
ATOM 2987 C CA . ALA A 1 388 ? 14.301 -5.175 -20.110 1.00 85.81 388 ALA A CA 1
ATOM 2988 C C . ALA A 1 388 ? 15.563 -5.933 -19.672 1.00 85.81 388 ALA A C 1
ATOM 2990 O O . ALA A 1 388 ? 15.976 -6.864 -20.360 1.00 85.81 388 ALA A O 1
ATOM 2991 N N . CYS A 1 389 ? 16.102 -5.646 -18.479 1.00 88.00 389 CYS A N 1
ATOM 2992 C CA . CYS A 1 389 ? 17.296 -6.339 -17.975 1.00 88.00 389 CYS A CA 1
ATOM 2993 C C . CYS A 1 389 ? 17.176 -7.868 -18.073 1.00 88.00 389 CYS A C 1
ATOM 2995 O O . CYS A 1 389 ? 18.111 -8.553 -18.463 1.00 88.00 389 CYS A O 1
ATOM 2997 N N . SER A 1 390 ? 15.989 -8.410 -17.785 1.00 88.44 390 SER A N 1
ATOM 2998 C CA . SER A 1 390 ? 15.734 -9.856 -17.828 1.00 88.44 390 SER A CA 1
ATOM 2999 C C . SER A 1 390 ? 15.805 -10.502 -19.219 1.00 88.44 390 SER A C 1
ATOM 3001 O O . SER A 1 390 ? 15.804 -11.730 -19.305 1.00 88.44 390 SER A O 1
ATOM 3003 N N . GLU A 1 391 ? 15.856 -9.703 -20.284 1.00 89.88 391 GLU A N 1
ATOM 3004 C CA . GLU A 1 391 ? 15.990 -10.154 -21.671 1.00 89.88 391 GLU A CA 1
ATOM 3005 C C . GLU A 1 391 ? 17.467 -10.328 -22.073 1.00 89.88 391 GLU A C 1
ATOM 3007 O O . GLU A 1 391 ? 17.756 -11.073 -23.010 1.00 89.88 391 GLU A O 1
ATOM 3012 N N . HIS A 1 392 ? 18.411 -9.718 -21.343 1.00 91.19 392 HIS A N 1
ATOM 3013 C CA . HIS A 1 392 ? 19.841 -9.906 -21.583 1.00 91.19 392 HIS A CA 1
ATOM 3014 C C . HIS A 1 392 ? 20.313 -11.260 -21.049 1.00 91.19 392 HIS A C 1
ATOM 3016 O O . HIS A 1 392 ? 20.167 -11.588 -19.866 1.00 91.19 392 HIS A O 1
ATOM 3022 N N . SER A 1 393 ? 20.911 -12.047 -21.943 1.00 90.75 393 SER A N 1
ATOM 3023 C CA . SER A 1 393 ? 21.345 -13.420 -21.658 1.00 90.75 393 SER A CA 1
ATOM 3024 C C . SER A 1 393 ? 22.846 -13.543 -21.395 1.00 90.75 393 SER A C 1
ATOM 3026 O O . SER A 1 393 ? 23.307 -14.588 -20.936 1.00 90.75 393 SER A O 1
ATOM 3028 N N . THR A 1 394 ? 23.610 -12.478 -21.645 1.00 92.38 394 THR A N 1
ATOM 3029 C CA . THR A 1 394 ? 25.061 -12.444 -21.449 1.00 92.38 394 THR A CA 1
ATOM 3030 C C . THR A 1 394 ? 25.463 -11.359 -20.455 1.00 92.38 394 THR A C 1
ATOM 3032 O O . THR A 1 394 ? 24.803 -10.328 -20.326 1.00 92.38 394 THR A O 1
ATOM 3035 N N . CYS A 1 395 ? 26.582 -11.580 -19.759 1.00 92.56 395 CYS A N 1
ATOM 3036 C CA . CYS A 1 395 ? 27.124 -10.597 -18.820 1.00 92.56 395 CYS A CA 1
ATOM 3037 C C . CYS A 1 395 ? 27.422 -9.265 -19.512 1.00 92.56 395 CYS A C 1
ATOM 3039 O O . CYS A 1 395 ? 27.041 -8.218 -19.008 1.00 92.56 395 CYS A O 1
ATOM 3041 N N . THR A 1 396 ? 28.036 -9.316 -20.695 1.00 92.19 396 THR A N 1
ATOM 3042 C CA . THR A 1 396 ? 28.467 -8.126 -21.430 1.00 92.19 396 THR A CA 1
ATOM 3043 C C . THR A 1 396 ? 27.311 -7.253 -21.897 1.00 92.19 396 THR A C 1
ATOM 3045 O O . THR A 1 396 ? 27.443 -6.040 -21.852 1.00 92.19 396 THR A O 1
ATOM 3048 N N . GLU A 1 397 ? 26.192 -7.845 -22.323 1.00 91.81 397 GLU A N 1
ATOM 3049 C CA . GLU A 1 397 ? 24.978 -7.090 -22.679 1.00 91.81 397 GLU A CA 1
ATOM 3050 C C . GLU A 1 397 ? 24.259 -6.552 -21.438 1.00 91.81 397 GLU A C 1
ATOM 3052 O O . GLU A 1 397 ? 23.640 -5.498 -21.481 1.00 91.81 397 GLU A O 1
ATOM 3057 N N . CYS A 1 398 ? 24.328 -7.276 -20.320 1.00 91.56 398 CYS A N 1
ATOM 3058 C CA . CYS A 1 398 ? 23.694 -6.846 -19.082 1.00 91.56 398 CYS A CA 1
ATOM 3059 C C . CYS A 1 398 ? 24.376 -5.606 -18.490 1.00 91.56 398 CYS A C 1
ATOM 3061 O O . CYS A 1 398 ? 23.710 -4.687 -18.030 1.00 91.56 398 CYS A O 1
ATOM 3063 N N . THR A 1 399 ? 25.708 -5.572 -18.491 1.00 90.81 399 THR A N 1
ATOM 3064 C CA . THR A 1 399 ? 26.491 -4.516 -17.833 1.00 90.81 399 THR A CA 1
ATOM 3065 C C . THR A 1 399 ? 26.673 -3.254 -18.681 1.00 90.81 399 THR A C 1
ATOM 3067 O O . THR A 1 399 ? 27.367 -2.336 -18.252 1.00 90.81 399 THR A O 1
ATOM 3070 N N . THR A 1 400 ? 26.099 -3.193 -19.887 1.00 82.94 400 THR A N 1
ATOM 3071 C CA . THR A 1 400 ? 26.076 -1.971 -20.714 1.00 82.94 400 THR A CA 1
ATOM 3072 C C . THR A 1 400 ? 24.919 -1.033 -20.376 1.00 82.94 400 THR A C 1
ATOM 3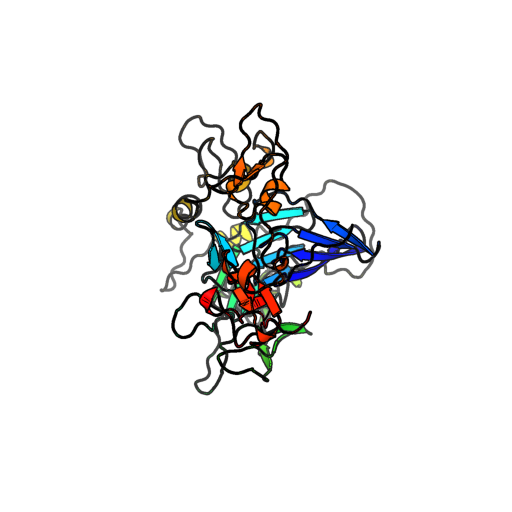074 O O . THR A 1 400 ? 24.977 0.138 -20.735 1.00 82.94 400 THR A O 1
ATOM 3077 N N . GLU A 1 401 ? 23.903 -1.537 -19.678 1.00 75.69 401 GLU A N 1
ATOM 3078 C CA . GLU A 1 401 ? 22.714 -0.801 -19.237 1.00 75.69 401 GLU A CA 1
ATOM 3079 C C . GLU A 1 401 ? 22.721 -0.637 -17.702 1.00 75.69 401 GLU A C 1
ATOM 3081 O O . GLU A 1 401 ? 23.612 -1.142 -17.015 1.00 75.69 401 GLU A O 1
ATOM 3086 N N . GLU A 1 402 ? 21.712 0.024 -17.120 1.00 78.38 402 GLU A N 1
ATOM 3087 C CA . GLU A 1 402 ? 21.530 0.137 -15.656 1.00 78.38 402 GLU A CA 1
ATOM 3088 C C . GLU A 1 402 ? 21.050 -1.183 -14.995 1.00 78.38 402 GLU A C 1
ATOM 3090 O O . GLU A 1 402 ? 20.135 -1.213 -14.167 1.00 78.38 402 GLU A O 1
ATOM 3095 N N . CYS A 1 403 ? 21.676 -2.306 -15.351 1.00 88.44 403 CYS A N 1
ATOM 3096 C CA . CYS A 1 403 ? 21.360 -3.643 -14.861 1.00 88.44 403 CYS A CA 1
ATOM 3097 C C . CYS A 1 403 ? 22.524 -4.257 -14.066 1.00 88.44 403 CYS A C 1
ATOM 3099 O O . CYS A 1 403 ? 23.674 -3.823 -14.120 1.00 88.44 403 CYS A O 1
ATOM 3101 N N . VAL A 1 404 ? 22.216 -5.314 -13.318 1.00 90.69 404 VAL A N 1
ATOM 3102 C CA . VAL A 1 404 ? 23.164 -6.108 -12.536 1.00 90.69 404 VAL A CA 1
ATOM 3103 C C . VAL A 1 404 ? 23.193 -7.530 -13.081 1.00 90.69 404 VAL A C 1
ATOM 3105 O O . VAL A 1 404 ? 22.164 -8.211 -13.150 1.00 90.69 404 VAL A O 1
ATOM 3108 N N . TRP A 1 405 ? 24.387 -8.009 -13.428 1.00 93.12 405 TRP A N 1
ATOM 3109 C CA . TRP A 1 405 ? 24.604 -9.397 -13.812 1.00 93.12 405 TRP A CA 1
ATOM 3110 C C . TRP A 1 405 ? 24.880 -10.258 -12.586 1.00 93.12 405 TRP A C 1
ATOM 3112 O O . TRP A 1 405 ? 25.831 -10.011 -11.845 1.00 93.12 405 TRP A O 1
ATOM 3122 N N . CYS A 1 406 ? 24.087 -11.312 -12.411 1.00 92.75 406 CYS A N 1
ATOM 3123 C CA . CYS A 1 406 ? 24.332 -12.347 -11.426 1.00 92.75 406 CYS A CA 1
ATOM 3124 C C . CYS A 1 406 ? 25.081 -13.530 -12.040 1.00 92.75 406 CYS A C 1
ATOM 3126 O O . CYS A 1 406 ? 24.497 -14.332 -12.776 1.00 92.75 406 CYS A O 1
ATOM 3128 N N . GLU A 1 407 ? 26.350 -13.704 -11.676 1.00 90.62 407 GLU A N 1
ATOM 3129 C CA . GLU A 1 407 ? 27.209 -14.705 -12.312 1.00 90.62 407 GLU A CA 1
ATOM 3130 C C . GLU A 1 407 ? 26.817 -16.140 -11.940 1.00 90.62 407 GLU A C 1
ATOM 3132 O O . GLU A 1 407 ? 26.718 -17.013 -12.801 1.00 90.62 407 GLU A O 1
ATOM 3137 N N . SER A 1 408 ? 26.502 -16.371 -10.665 1.00 89.44 408 SER A N 1
ATOM 3138 C CA . SER A 1 408 ? 26.096 -17.692 -10.160 1.00 89.44 408 SER A CA 1
ATOM 3139 C C . SER A 1 408 ? 24.774 -18.196 -10.749 1.00 89.44 408 SER A C 1
ATOM 3141 O O . SER A 1 408 ? 24.560 -19.402 -10.859 1.00 89.44 408 SER A O 1
ATOM 3143 N N . LYS A 1 409 ? 23.876 -17.278 -11.126 1.00 91.31 409 LYS A N 1
ATOM 3144 C CA . LYS A 1 409 ? 22.563 -17.599 -11.699 1.00 91.31 409 LYS A CA 1
ATOM 3145 C C . LYS A 1 409 ? 22.512 -17.432 -13.209 1.00 91.31 409 LYS A C 1
ATOM 3147 O O . LYS A 1 409 ? 21.511 -17.837 -13.788 1.00 91.31 409 LYS A O 1
ATOM 3152 N N . LYS A 1 410 ? 23.550 -16.851 -13.821 1.00 91.25 410 LYS A N 1
ATOM 3153 C CA . LYS A 1 410 ? 23.590 -16.481 -15.242 1.00 91.25 410 LYS A CA 1
ATOM 3154 C C . LYS A 1 410 ? 22.357 -15.672 -15.648 1.00 91.25 410 LYS A C 1
ATOM 3156 O O . LYS A 1 410 ? 21.667 -15.997 -16.609 1.00 91.25 410 LYS A O 1
ATOM 3161 N N . ARG A 1 411 ? 22.028 -14.662 -14.837 1.00 91.31 411 ARG A N 1
ATOM 3162 C CA . ARG A 1 411 ? 20.815 -13.852 -14.996 1.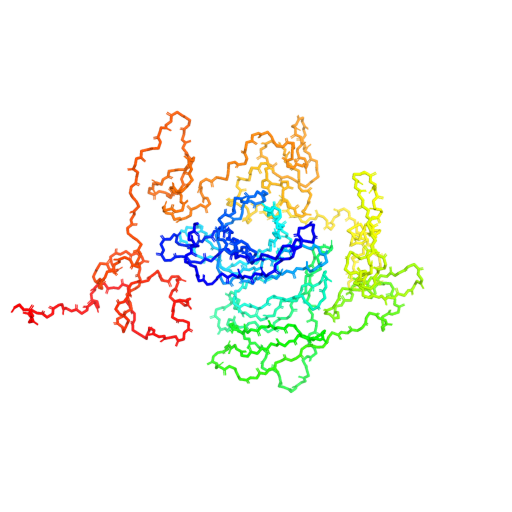00 91.31 411 ARG A CA 1
ATOM 3163 C C . ARG A 1 411 ? 21.120 -12.376 -14.839 1.00 91.31 411 ARG A C 1
ATOM 3165 O O . ARG A 1 411 ? 21.761 -11.985 -13.868 1.00 91.31 411 ARG A O 1
ATOM 3172 N N . CYS A 1 412 ? 20.571 -11.583 -15.745 1.00 91.50 412 CYS A N 1
ATOM 3173 C CA . CYS A 1 412 ? 20.559 -10.135 -15.656 1.00 91.50 412 CYS A CA 1
ATOM 3174 C C . CYS A 1 412 ? 19.280 -9.649 -14.955 1.00 91.50 412 CYS A C 1
ATOM 3176 O O . CYS A 1 412 ? 18.179 -10.137 -15.236 1.00 91.50 412 CYS A O 1
ATOM 3178 N N . VAL A 1 413 ? 19.417 -8.726 -14.005 1.00 89.50 413 VAL A N 1
ATOM 3179 C CA . VAL A 1 413 ? 18.306 -8.167 -13.219 1.00 89.50 413 VAL A CA 1
ATOM 3180 C C . VAL A 1 413 ? 18.479 -6.664 -13.039 1.00 89.50 413 VAL A C 1
ATOM 3182 O O . VAL A 1 413 ? 19.594 -6.162 -13.079 1.00 89.50 413 VAL A O 1
ATOM 3185 N N . GLU A 1 414 ? 17.392 -5.933 -12.810 1.00 84.25 414 GLU A N 1
ATOM 3186 C CA . GLU A 1 414 ? 17.507 -4.537 -12.374 1.00 84.25 414 GLU A CA 1
ATOM 3187 C C . GLU A 1 414 ? 18.123 -4.489 -10.967 1.00 84.25 414 GLU A C 1
ATOM 3189 O O . GLU A 1 414 ? 17.724 -5.257 -10.084 1.00 84.25 414 GLU A O 1
ATOM 3194 N N . SER A 1 415 ? 19.063 -3.567 -10.742 1.00 79.06 415 SER A N 1
ATOM 3195 C CA . SER A 1 415 ? 19.768 -3.391 -9.456 1.00 79.06 415 SER A CA 1
ATOM 3196 C C . SER A 1 415 ? 18.809 -3.253 -8.267 1.00 79.06 415 SER A C 1
ATOM 3198 O O . SER A 1 415 ? 18.978 -3.845 -7.205 1.00 79.06 415 SER A O 1
ATOM 3200 N N . ILE A 1 416 ? 17.725 -2.523 -8.488 1.00 74.06 416 ILE A N 1
ATOM 3201 C CA . ILE A 1 416 ? 16.670 -2.198 -7.523 1.00 74.06 416 ILE A CA 1
ATOM 3202 C C . ILE A 1 416 ? 15.802 -3.401 -7.128 1.00 74.06 416 ILE A C 1
ATOM 3204 O O . ILE A 1 416 ? 15.183 -3.411 -6.059 1.00 74.06 416 ILE A O 1
ATOM 3208 N N . ALA A 1 417 ? 15.759 -4.419 -7.987 1.00 78.12 417 ALA A N 1
ATOM 3209 C CA . ALA A 1 417 ? 14.985 -5.634 -7.806 1.00 78.12 417 ALA A CA 1
ATOM 3210 C C . ALA A 1 417 ? 15.852 -6.801 -7.324 1.00 78.12 417 ALA A C 1
ATOM 3212 O O . ALA A 1 417 ? 15.306 -7.850 -6.990 1.00 78.12 417 ALA A O 1
ATOM 3213 N N . GLU A 1 418 ? 17.174 -6.631 -7.226 1.00 78.31 418 GLU A N 1
ATOM 3214 C CA . GLU A 1 418 ? 18.105 -7.667 -6.772 1.00 78.31 418 GLU A CA 1
ATOM 3215 C C . GLU A 1 418 ? 17.664 -8.264 -5.427 1.00 78.31 418 GLU A C 1
ATOM 3217 O O . GLU A 1 418 ? 17.500 -9.475 -5.317 1.00 78.31 418 GLU A O 1
ATOM 3222 N N . GLN A 1 419 ? 17.348 -7.419 -4.438 1.00 75.44 419 GLN A N 1
ATOM 3223 C CA . GLN A 1 419 ? 16.907 -7.859 -3.104 1.00 75.44 419 GLN A CA 1
ATOM 3224 C C . GLN A 1 419 ? 15.525 -8.532 -3.096 1.00 75.44 419 GLN A C 1
ATOM 3226 O O . GLN A 1 419 ? 15.193 -9.237 -2.148 1.00 75.44 419 GLN A O 1
ATOM 3231 N N . LEU A 1 420 ? 14.703 -8.309 -4.125 1.00 80.25 420 LEU A N 1
ATOM 3232 C CA . LEU A 1 420 ? 13.421 -8.999 -4.287 1.00 80.25 420 LEU A CA 1
ATOM 3233 C C . LEU A 1 420 ? 13.567 -10.330 -5.028 1.00 80.25 420 LEU A C 1
ATOM 3235 O O . LEU A 1 420 ? 12.807 -11.259 -4.769 1.00 80.25 420 LEU A O 1
ATOM 3239 N N . ILE A 1 421 ? 14.483 -10.389 -5.995 1.00 83.62 421 ILE A N 1
ATOM 3240 C CA . ILE A 1 421 ? 14.698 -11.549 -6.864 1.00 83.62 421 ILE A CA 1
ATOM 3241 C C . ILE A 1 421 ? 15.597 -12.577 -6.176 1.00 83.62 421 ILE A C 1
ATOM 3243 O O . ILE A 1 421 ? 15.385 -13.774 -6.359 1.00 83.62 421 ILE A O 1
ATOM 3247 N N . PHE A 1 422 ? 16.557 -12.110 -5.375 1.00 84.81 422 PHE A N 1
ATOM 3248 C CA . PHE A 1 422 ? 17.494 -12.922 -4.603 1.00 84.81 422 PHE A CA 1
ATOM 3249 C C . PHE A 1 422 ? 17.376 -12.636 -3.094 1.00 84.81 422 PHE A C 1
ATOM 3251 O O . PHE A 1 422 ? 18.350 -12.208 -2.464 1.00 84.81 422 PHE A O 1
ATOM 3258 N N . PRO A 1 423 ? 16.192 -12.836 -2.481 1.00 75.00 423 PRO A N 1
ATOM 3259 C CA . PRO A 1 423 ? 15.920 -12.422 -1.102 1.00 75.00 423 PRO A CA 1
ATOM 3260 C C . PRO A 1 423 ? 16.801 -13.127 -0.062 1.00 75.00 423 PRO A C 1
ATOM 3262 O O . PRO A 1 423 ? 16.952 -12.627 1.050 1.00 75.00 423 PRO A O 1
ATOM 3265 N N . TYR A 1 424 ? 17.402 -14.266 -0.417 1.00 74.69 424 TYR A N 1
ATOM 3266 C CA . TYR A 1 424 ? 18.243 -15.068 0.475 1.00 74.69 424 TYR A CA 1
ATOM 3267 C C . TYR A 1 424 ? 19.727 -15.040 0.096 1.00 74.69 424 TYR A C 1
ATOM 3269 O O . TYR A 1 424 ? 20.477 -15.942 0.462 1.00 74.69 424 TYR A O 1
ATOM 3277 N N . GLY A 1 425 ? 20.165 -14.024 -0.656 1.00 76.69 425 GLY A N 1
ATOM 3278 C CA . GLY A 1 425 ? 21.569 -13.896 -1.055 1.00 76.69 425 GLY A CA 1
ATOM 3279 C C . GLY A 1 425 ? 22.000 -14.953 -2.073 1.00 76.69 425 GLY A C 1
ATOM 3280 O O . GLY A 1 425 ? 23.168 -15.323 -2.144 1.00 76.69 425 GLY A O 1
ATOM 3281 N N . GLU A 1 426 ? 21.063 -15.445 -2.885 1.00 85.19 426 GLU A N 1
ATOM 3282 C CA . GLU A 1 426 ? 21.325 -16.460 -3.912 1.00 85.19 426 GLU A CA 1
ATOM 3283 C C . GLU A 1 426 ? 22.248 -15.957 -5.032 1.00 85.19 426 GLU A C 1
ATOM 3285 O O . GLU A 1 426 ? 22.701 -16.761 -5.847 1.00 85.19 426 GLU A O 1
ATOM 3290 N N . CYS A 1 427 ? 22.522 -14.649 -5.064 1.00 87.38 427 CYS A N 1
ATOM 3291 C CA . CYS A 1 427 ? 23.506 -14.019 -5.924 1.00 87.38 427 CYS A CA 1
ATOM 3292 C C . CYS A 1 427 ? 24.684 -13.429 -5.120 1.00 87.38 427 CYS A C 1
ATOM 3294 O O . CYS A 1 427 ? 24.717 -12.230 -4.856 1.00 87.38 427 CYS A O 1
ATOM 3296 N N . PRO A 1 428 ? 25.676 -14.243 -4.721 1.00 83.38 428 PRO A N 1
ATOM 3297 C CA . PRO A 1 428 ? 26.816 -13.759 -3.938 1.00 83.38 428 PRO A CA 1
ATOM 3298 C C . PRO A 1 428 ? 27.831 -12.969 -4.775 1.00 83.38 428 PRO A C 1
ATOM 3300 O O . PRO A 1 428 ? 28.593 -12.172 -4.234 1.00 83.38 428 PRO A O 1
ATOM 3303 N N . ILE A 1 429 ? 27.870 -13.215 -6.088 1.00 85.38 429 ILE A N 1
ATOM 3304 C CA . ILE A 1 429 ? 28.767 -12.546 -7.029 1.00 85.38 429 ILE A CA 1
ATOM 3305 C C . ILE A 1 429 ? 27.904 -11.876 -8.084 1.00 85.38 429 ILE A C 1
ATOM 3307 O O . ILE A 1 429 ? 27.285 -12.547 -8.918 1.00 85.38 429 ILE A O 1
ATOM 3311 N N . TRP A 1 430 ? 27.904 -10.553 -8.037 1.00 88.75 430 TRP A N 1
ATOM 3312 C CA . TRP A 1 430 ? 27.220 -9.703 -8.988 1.00 88.75 430 TRP A CA 1
ATOM 3313 C C . TRP A 1 430 ? 28.154 -8.618 -9.512 1.00 88.75 430 TRP A C 1
ATOM 3315 O O . TRP A 1 430 ? 29.154 -8.261 -8.880 1.00 88.75 430 TRP A O 1
ATOM 3325 N N . THR A 1 431 ? 27.855 -8.113 -10.703 1.00 89.69 431 THR A N 1
ATOM 3326 C CA . THR A 1 431 ? 28.619 -7.023 -11.298 1.00 89.69 431 THR A CA 1
ATOM 3327 C C . THR A 1 431 ? 27.749 -6.136 -12.175 1.00 89.69 431 THR A C 1
ATOM 3329 O O . THR A 1 431 ? 26.826 -6.604 -12.836 1.00 89.69 431 THR A O 1
ATOM 3332 N N . THR A 1 432 ? 28.065 -4.847 -12.166 1.00 90.56 432 THR A N 1
ATOM 3333 C CA . THR A 1 432 ? 27.573 -3.830 -13.103 1.00 90.56 432 THR A CA 1
ATOM 3334 C C . THR A 1 432 ? 28.681 -3.399 -14.070 1.00 90.56 432 THR A C 1
ATOM 3336 O O . THR A 1 432 ? 28.532 -2.419 -14.784 1.00 90.56 432 THR A O 1
ATOM 3339 N N . ASP A 1 433 ? 29.837 -4.069 -14.036 1.00 90.25 433 ASP A N 1
ATOM 3340 C CA . ASP A 1 433 ? 31.054 -3.668 -14.734 1.00 90.25 433 ASP A CA 1
ATOM 3341 C C . ASP A 1 433 ? 31.429 -4.732 -15.764 1.00 90.25 433 ASP A C 1
ATOM 3343 O O . ASP A 1 433 ? 31.836 -5.847 -15.423 1.00 90.25 433 ASP A O 1
ATOM 3347 N N . THR A 1 434 ? 31.338 -4.354 -17.038 1.00 90.12 434 THR A N 1
ATOM 3348 C CA . THR A 1 434 ? 31.651 -5.212 -18.185 1.00 90.12 434 THR A CA 1
ATOM 3349 C C . THR A 1 434 ? 33.058 -5.806 -18.115 1.00 90.12 434 THR A C 1
ATOM 3351 O O . THR A 1 434 ? 33.283 -6.913 -18.602 1.00 90.12 434 THR A O 1
ATOM 3354 N N . SER A 1 435 ? 34.019 -5.130 -17.473 1.00 88.94 435 SER A N 1
ATOM 3355 C CA . SER A 1 435 ? 35.392 -5.634 -17.338 1.00 88.94 435 SER A CA 1
ATOM 3356 C C . SER A 1 435 ? 35.508 -6.870 -16.437 1.00 88.94 435 SER A C 1
ATOM 3358 O O . SER A 1 435 ? 36.475 -7.626 -16.548 1.00 88.94 435 SER A O 1
ATOM 3360 N N . ARG A 1 436 ? 34.513 -7.103 -15.572 1.00 89.44 436 ARG A N 1
ATOM 3361 C CA . ARG A 1 436 ? 34.443 -8.257 -14.665 1.00 89.44 436 ARG A CA 1
ATOM 3362 C C . ARG A 1 436 ? 33.687 -9.440 -15.262 1.00 89.44 436 ARG A C 1
ATOM 3364 O O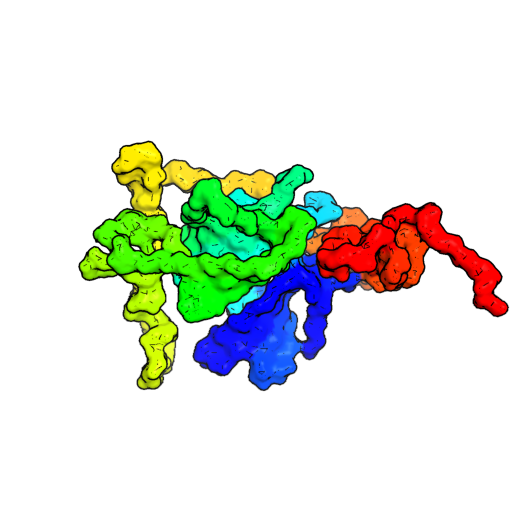 . ARG A 1 436 ? 33.587 -10.481 -14.613 1.00 89.44 436 ARG A O 1
ATOM 3371 N N . CYS A 1 437 ? 33.165 -9.303 -16.480 1.00 89.94 437 CYS A N 1
ATOM 3372 C CA . CYS A 1 437 ? 32.507 -10.399 -17.169 1.00 89.94 437 CYS A CA 1
ATOM 3373 C C . CYS A 1 437 ? 33.504 -11.511 -17.540 1.00 89.94 437 CYS A C 1
ATOM 3375 O O . CYS A 1 437 ? 34.625 -11.217 -17.970 1.00 89.94 437 CYS A O 1
ATOM 3377 N N . PRO A 1 438 ? 33.113 -12.795 -17.426 1.00 84.06 438 PRO A N 1
ATOM 3378 C CA . PRO A 1 438 ? 33.943 -13.900 -17.889 1.00 84.06 438 PRO A CA 1
ATOM 3379 C C . PRO A 1 438 ? 34.268 -13.730 -19.376 1.00 84.06 438 PRO A C 1
ATOM 3381 O O . PRO A 1 438 ? 33.370 -13.517 -20.193 1.00 84.06 438 PRO A O 1
ATOM 3384 N N . ARG A 1 439 ? 35.548 -13.838 -19.746 1.00 73.88 439 ARG A N 1
ATOM 3385 C CA . ARG A 1 439 ? 35.939 -13.890 -21.161 1.00 73.88 439 ARG A CA 1
ATOM 3386 C C . ARG A 1 439 ? 35.383 -15.184 -21.750 1.00 73.88 439 ARG A C 1
ATOM 3388 O O . ARG A 1 439 ? 35.651 -16.248 -21.199 1.00 73.88 439 ARG A O 1
ATOM 3395 N N . GLN A 1 440 ? 34.627 -15.097 -22.845 1.00 62.06 440 GLN A N 1
ATOM 3396 C CA . GLN A 1 440 ? 34.201 -16.283 -23.592 1.00 62.06 440 GLN A CA 1
ATOM 3397 C C . GLN A 1 440 ? 35.449 -17.101 -23.959 1.00 62.06 440 GLN A C 1
ATOM 3399 O O . GLN A 1 440 ? 36.357 -16.588 -24.620 1.00 62.06 440 GLN A O 1
ATOM 3404 N N . SER A 1 441 ? 35.532 -18.343 -23.480 1.00 50.53 441 SER A N 1
ATOM 3405 C CA . SER A 1 441 ? 36.557 -19.284 -23.921 1.00 50.53 441 SER A CA 1
ATOM 3406 C C . SER A 1 441 ? 36.320 -19.591 -25.396 1.00 50.53 441 SER A C 1
ATOM 3408 O O . SER A 1 441 ? 35.203 -19.896 -25.800 1.00 50.53 441 SER A O 1
ATOM 3410 N N . LYS A 1 442 ? 37.377 -19.514 -26.205 1.00 48.88 442 LYS A N 1
ATOM 3411 C CA . LYS A 1 442 ? 37.378 -19.874 -27.633 1.00 48.88 442 LYS A CA 1
ATOM 3412 C C . LYS A 1 442 ? 37.312 -21.392 -27.890 1.00 48.88 442 LYS A C 1
ATOM 3414 O O . LYS A 1 442 ? 37.653 -21.819 -28.983 1.00 48.88 442 LYS A O 1
ATOM 3419 N N . ASP A 1 443 ? 36.875 -22.184 -26.917 1.00 46.66 443 ASP A N 1
ATOM 3420 C CA . ASP A 1 443 ? 36.831 -23.643 -27.004 1.00 46.66 443 ASP A CA 1
ATOM 3421 C C . ASP A 1 443 ? 35.381 -24.100 -26.816 1.00 46.66 443 ASP A C 1
ATOM 3423 O O . ASP A 1 443 ? 34.963 -24.360 -25.697 1.00 46.66 443 ASP A O 1
ATOM 3427 N N . ASP A 1 444 ? 34.606 -24.055 -27.900 1.00 45.03 444 ASP A N 1
ATOM 3428 C CA . ASP A 1 444 ? 33.394 -24.857 -28.158 1.00 45.03 444 ASP A CA 1
ATOM 3429 C C . ASP A 1 444 ? 32.914 -24.529 -29.587 1.00 45.03 444 ASP A C 1
ATOM 3431 O O . ASP A 1 444 ? 31.845 -23.957 -29.818 1.00 45.03 444 ASP A O 1
ATOM 3435 N N . SER A 1 445 ? 33.779 -24.828 -30.561 1.00 38.28 445 SER A N 1
ATOM 3436 C CA . SER A 1 445 ? 33.479 -24.794 -31.999 1.00 38.28 445 SER A CA 1
ATOM 3437 C C . SER A 1 445 ? 33.594 -26.180 -32.603 1.00 38.28 445 SER A C 1
ATOM 3439 O O . SER A 1 445 ? 34.662 -26.793 -32.360 1.00 38.28 445 SER A O 1
#